Protein AF-A0A433QQC9-F1 (afdb_monomer_lite)

Radius of gyration: 40.55 Å; chains: 1; bounding box: 72×70×107 Å

InterPro domains:
  IPR028241 RAVE subunit 2/Rogdi [PF10259] (170-424)
  IPR028241 RAVE subunit 2/Rogdi [PTHR13618] (155-426)

Secondary structure (DSSP, 8-state):
-PPEEEEEE---------SGGGSHHHHHHHTTEE-TTS---GGG-PPPP----HHHHHTS--SEEEE--TT--HHHHHHHHHHHHHHHHHHT---HHHHHHHHSEEEEE-TTTSSSSSSHHHHHHHHHHHHHHHT-GGGS-TT--EEEESTHHHHHHHHHHHHHHHHHHHHHHIIIIIHHHHHHHHHHHHHHHHHHT--TTT-TT-PPEEEE--BTTBTTEEEEEEEETTEEEEEEEEE--TTTSTTPPEEEEE-TTSPEE-HHHHHHHHHHHHHHHHHHT--SSPPHHHHHHHHHHHHHHHHHHHHHHH---GGGSTTTSPP-GGGEESPPPTTEEEEEEEETTEEEEEEEEEEEESSPPPHHHHHHHHTS---GGGEEEETTEEEEEEEEEEEEEE-HHHHHHHHHHHHHHHHHHHHHHHHHT--

Foldseek 3Di:
DDAAEEEEDEDDDPDPPPDQLQCPQVLSVVLRHHHQPWGADPPPGTDDDDDDDLVVLVPDDHAEYEYQYAPDAPVVVVVVLVVLQVVCVVVVHPSSSVVPLPRYWYKYFHNPQASRDPDCRSVLVSQQSNCVVVVPCVSRPPPGGMDIHHCVVVVVVVVVVVVLVVLVVVVQCCQPPVPPVLLVLLLVLLVVLLVLLAFCVRPVPDDWDKWWQDDPPDPQKGKIFTDGRQWTQKMKIFGAWCQFPVRHTDIKMFDNVDTHGAVLRVLLSVLSVQLNVLSVVDDPPDDLVNLLVNLVSNLVSLVRSQCSQADDDPCCDPPNDDAAQVRMVVGDDPQWDWDWYHHQQWTKIKIFGKDWDQDQDDQVRLQVSQVHRDDPVQWDQHPNTTIGGNGMDMTTIGDPSSVSSSVSSVVSNVSSVVSSVVSVVSD

pLDDT: mean 81.76, std 14.68, range [27.03, 97.19]

Sequence (427 aa):
MELWRILCMYPSCESTADHQLRRTPQIIELAGGAHPLNPSKDQSGAGKSFAIPPSRVLAQPTDILIICPCGLDIPTVERELDVLTTKARDKGEPNWWEVMREECKVAIVDGNQMFNRPGPRLVDALEWLTGLFNDVPEIIPRDFPYKLTGENAKDESAVLAREMKSLDAELAWLLTVDLPPTLANICTELTRCVKASASGAQDPNTKPGTLALSSVNNDSLKGYITINGSQIVKGELTIKLPNYNRGNPFKTNLVASKPYPLDQAQHAKNYTLLALKALESYTQPYSKQDAVEATDILLKYVNWARSALTHASVEKLFPYKVCDSSLFTPELPDDLVVEFFISDAFVVCSISALQYHASMPTTSAVAKLLGGPKPVNKVVKYKDKYVVIVDEIVIDSKSPTLVDMLAALKSVEDACRQFRTKLSLFL

Structure (mmCIF, N/CA/C/O backbone):
data_AF-A0A433QQC9-F1
#
_entry.id   AF-A0A433QQC9-F1
#
loop_
_atom_site.group_PDB
_atom_site.id
_atom_site.type_symbol
_atom_site.label_atom_id
_atom_site.label_alt_id
_atom_site.label_comp_id
_atom_site.label_asym_id
_atom_site.label_entity_id
_atom_site.label_seq_id
_atom_site.pdbx_PDB_ins_code
_atom_site.Cartn_x
_atom_site.Cartn_y
_atom_site.Cartn_z
_atom_site.occupancy
_atom_site.B_iso_or_equiv
_atom_site.auth_seq_id
_atom_site.auth_comp_id
_atom_site.auth_asym_id
_atom_site.auth_atom_id
_atom_site.pdbx_PDB_model_num
ATOM 1 N N . MET A 1 1 ? -2.086 -15.347 45.357 1.00 27.83 1 MET A N 1
ATOM 2 C CA . MET A 1 1 ? -3.323 -16.010 44.911 1.00 27.83 1 MET A CA 1
ATOM 3 C C . MET A 1 1 ? -4.323 -15.821 46.025 1.00 27.83 1 MET A C 1
ATOM 5 O O . MET A 1 1 ? -4.136 -16.398 47.089 1.00 27.83 1 MET A O 1
ATOM 9 N N . GLU A 1 2 ? -5.265 -14.906 45.833 1.00 27.03 2 GLU A N 1
ATOM 10 C CA . GLU A 1 2 ? -6.414 -14.767 46.726 1.00 27.03 2 GLU A CA 1
ATOM 11 C C . GLU A 1 2 ? -7.299 -15.994 46.492 1.00 27.03 2 GLU A C 1
ATOM 13 O O . GLU A 1 2 ? -7.687 -16.274 45.363 1.00 27.03 2 GLU A O 1
ATOM 18 N N . LEU A 1 3 ? -7.489 -16.804 47.531 1.00 30.45 3 LEU A N 1
ATOM 19 C CA . LEU A 1 3 ? -8.351 -17.983 47.490 1.00 30.45 3 LEU A CA 1
ATOM 20 C C . LEU A 1 3 ? -9.741 -17.553 47.961 1.00 30.45 3 LEU A C 1
ATOM 22 O O . LEU A 1 3 ? -9.860 -17.024 49.068 1.00 30.45 3 LEU A O 1
ATOM 26 N N . TRP A 1 4 ? -10.768 -17.806 47.150 1.00 33.78 4 TRP A N 1
ATOM 27 C CA . TRP A 1 4 ? -12.167 -17.525 47.485 1.00 33.78 4 TRP A CA 1
ATOM 28 C C . TRP A 1 4 ? -12.610 -18.318 48.712 1.00 33.78 4 TRP A C 1
ATOM 30 O O . TRP A 1 4 ? -12.450 -19.536 48.740 1.00 33.78 4 TRP A O 1
ATOM 40 N N . ARG A 1 5 ? -13.191 -17.675 49.726 1.00 44.53 5 ARG A N 1
ATOM 41 C CA . ARG A 1 5 ? -13.657 -18.356 50.945 1.00 44.53 5 ARG A CA 1
ATOM 42 C C . ARG A 1 5 ? -15.121 -18.760 50.811 1.00 44.53 5 ARG A C 1
ATOM 44 O O . ARG A 1 5 ? -15.992 -17.895 50.745 1.00 44.53 5 ARG A O 1
ATOM 51 N N . ILE A 1 6 ? -15.388 -20.069 50.778 1.00 53.50 6 ILE A N 1
ATOM 52 C CA . ILE A 1 6 ? -16.697 -20.629 50.411 1.00 53.50 6 ILE A CA 1
ATOM 53 C C . ILE A 1 6 ? -17.292 -21.489 51.515 1.00 53.50 6 ILE A C 1
ATOM 55 O O . ILE A 1 6 ? -16.697 -22.481 51.938 1.00 53.50 6 ILE A O 1
ATOM 59 N N . LEU A 1 7 ? -18.512 -21.157 51.931 1.00 53.62 7 LEU A N 1
ATOM 60 C CA . LEU A 1 7 ? -19.273 -21.930 52.907 1.00 53.62 7 LEU A CA 1
ATOM 61 C C . LEU A 1 7 ? -20.369 -22.750 52.212 1.00 53.62 7 LEU A C 1
ATOM 63 O O . LEU A 1 7 ? -21.143 -22.204 51.430 1.00 53.62 7 LEU A O 1
ATOM 67 N N . CYS A 1 8 ? -20.453 -24.051 52.513 1.00 54.06 8 CYS A N 1
ATOM 68 C CA . CYS A 1 8 ? -21.516 -24.928 52.019 1.00 54.06 8 CYS A CA 1
ATOM 69 C C . CYS A 1 8 ? -22.361 -25.476 53.179 1.00 54.06 8 CYS A C 1
ATOM 71 O O . CYS A 1 8 ? -21.825 -26.084 54.109 1.00 54.06 8 CYS A O 1
ATOM 73 N N . MET A 1 9 ? -23.680 -25.265 53.138 1.00 50.72 9 MET A N 1
ATOM 74 C CA . MET A 1 9 ? -24.603 -25.681 54.204 1.00 50.72 9 MET A CA 1
ATOM 75 C C . MET A 1 9 ? -25.500 -26.851 53.787 1.00 50.72 9 MET A C 1
ATOM 77 O O . MET A 1 9 ? -26.059 -26.857 52.692 1.00 50.72 9 MET A O 1
ATOM 81 N N . TYR A 1 10 ? -25.683 -27.805 54.707 1.00 46.72 10 TYR A N 1
ATOM 82 C CA . TYR A 1 10 ? -26.556 -28.974 54.558 1.00 46.72 10 TYR A CA 1
ATOM 83 C C . TYR A 1 10 ? -27.475 -29.116 55.782 1.00 46.72 10 TYR A C 1
ATOM 85 O O . TYR A 1 10 ? -27.037 -28.819 56.898 1.00 46.72 10 TYR A O 1
ATOM 93 N N . PRO A 1 11 ? -28.714 -29.616 55.626 1.00 36.38 11 PRO A N 1
ATOM 94 C CA . PRO A 1 11 ? -29.523 -30.047 56.757 1.00 36.38 11 PRO A CA 1
ATOM 95 C C . PRO A 1 11 ? -28.902 -31.300 57.392 1.00 36.38 11 PRO A C 1
ATOM 97 O O . PRO A 1 11 ? -28.322 -32.148 56.709 1.00 36.38 11 PRO A O 1
ATOM 100 N N . SER A 1 12 ? -29.007 -31.422 58.716 1.00 34.50 12 SER A N 1
ATOM 101 C CA . SER A 1 12 ? -28.520 -32.584 59.463 1.00 34.50 12 SER A CA 1
ATOM 102 C C . SER A 1 12 ? -29.257 -33.851 59.020 1.00 34.50 12 SER A C 1
ATOM 104 O O . SER A 1 12 ? -30.436 -34.021 59.324 1.00 34.50 12 SER A O 1
ATOM 106 N N . CYS A 1 13 ? -28.572 -34.748 58.312 1.00 33.38 13 CYS A N 1
ATOM 107 C CA . CYS A 1 13 ? -29.093 -36.065 57.967 1.00 33.38 13 CYS A CA 1
ATOM 108 C C . CYS A 1 13 ? -28.399 -37.112 58.852 1.00 33.38 13 CYS A C 1
ATOM 110 O O . CYS A 1 13 ? -27.214 -37.384 58.673 1.00 33.38 13 CYS A O 1
ATOM 112 N N . GLU A 1 14 ? -29.125 -37.708 59.801 1.00 34.06 14 GLU A N 1
ATOM 113 C CA . GLU A 1 14 ? -28.650 -38.809 60.664 1.00 34.06 14 GLU A CA 1
ATOM 114 C C . GLU A 1 14 ? -28.571 -40.168 59.930 1.00 34.06 14 GLU A C 1
ATOM 116 O O . GLU A 1 14 ? -28.683 -41.224 60.548 1.00 34.06 14 GLU A O 1
ATOM 121 N N . SER A 1 15 ? -28.369 -40.187 58.606 1.00 36.22 15 SER A N 1
ATOM 122 C CA . SER A 1 15 ? -28.237 -41.447 57.864 1.00 36.22 15 SER A CA 1
ATOM 123 C C . SER A 1 15 ? -26.770 -41.819 57.635 1.00 36.22 15 SER A C 1
ATOM 125 O O . SER A 1 15 ? -25.959 -41.049 57.122 1.00 36.22 15 SER A O 1
ATOM 127 N N . THR A 1 16 ? -26.423 -43.037 58.043 1.00 34.38 16 THR A N 1
ATOM 128 C CA . THR A 1 16 ? -25.086 -43.645 58.070 1.00 34.38 16 THR A CA 1
ATOM 129 C C . THR A 1 16 ? -24.535 -44.046 56.690 1.00 34.38 16 THR A C 1
ATOM 131 O O . THR A 1 16 ? -23.847 -45.058 56.569 1.00 34.38 16 THR A O 1
ATOM 134 N N . ALA A 1 17 ? -24.791 -43.271 55.635 1.00 34.97 17 ALA A N 1
ATOM 135 C CA . ALA A 1 17 ? -24.207 -43.513 54.313 1.00 34.97 17 ALA A CA 1
ATOM 136 C C . ALA A 1 17 ? -22.855 -42.783 54.170 1.00 34.97 17 ALA A C 1
ATOM 138 O O . ALA A 1 17 ? -22.752 -41.660 53.677 1.00 34.97 17 ALA A O 1
ATOM 139 N N . ASP A 1 18 ? -21.814 -43.449 54.673 1.00 47.78 18 ASP A N 1
ATOM 140 C CA . ASP A 1 18 ? -20.402 -43.061 54.630 1.00 47.78 18 ASP A CA 1
ATOM 141 C C . ASP A 1 18 ? -19.869 -42.956 53.175 1.00 47.78 18 ASP A C 1
ATOM 143 O O . ASP A 1 18 ? -20.341 -43.636 52.268 1.00 47.78 18 ASP A O 1
ATOM 147 N N . HIS A 1 19 ? -18.847 -42.113 52.980 1.00 42.62 19 HIS A N 1
ATOM 148 C CA . HIS A 1 19 ? -18.067 -41.801 51.756 1.00 42.62 19 HIS A CA 1
ATOM 149 C C . HIS A 1 19 ? -18.529 -40.730 50.743 1.00 42.62 19 HIS A C 1
ATOM 151 O O . HIS A 1 19 ? -17.641 -40.124 50.137 1.00 42.62 19 HIS A O 1
ATOM 157 N N . GLN A 1 20 ? -19.816 -40.423 50.533 1.00 41.22 20 GLN A N 1
ATOM 158 C CA . GLN A 1 20 ? -20.201 -39.532 49.408 1.00 41.22 20 GLN A CA 1
ATOM 159 C C . GLN A 1 20 ? -20.094 -38.017 49.696 1.00 41.22 20 GLN A C 1
ATOM 161 O O . GLN A 1 20 ? -19.706 -37.264 48.808 1.00 41.22 20 GLN A O 1
ATOM 166 N N . LEU A 1 21 ? -20.298 -37.576 50.942 1.00 48.03 21 LEU A N 1
ATOM 167 C CA . LEU A 1 21 ? -20.239 -36.157 51.355 1.00 48.03 21 LEU A CA 1
ATOM 168 C C . LEU A 1 21 ? -18.816 -35.597 51.582 1.00 48.03 21 LEU A C 1
ATOM 170 O O . LEU A 1 21 ? -18.658 -34.430 51.928 1.00 48.03 21 LEU A O 1
ATOM 174 N N . ARG A 1 22 ? -17.760 -36.400 51.386 1.00 54.94 22 ARG A N 1
ATOM 175 C CA . ARG A 1 22 ? -16.363 -35.978 51.639 1.00 54.94 22 ARG A CA 1
ATOM 176 C C . ARG A 1 22 ? -15.722 -35.178 50.494 1.00 54.94 22 ARG A C 1
ATOM 178 O O . ARG A 1 22 ? -14.584 -34.738 50.636 1.00 54.94 22 ARG A O 1
ATOM 185 N N . ARG A 1 23 ? -16.424 -35.009 49.363 1.00 63.78 23 ARG A N 1
ATOM 186 C CA . ARG A 1 23 ? -15.864 -34.438 48.122 1.00 63.78 23 ARG A CA 1
ATOM 187 C C . ARG A 1 23 ? -16.176 -32.959 47.888 1.00 63.78 23 ARG A C 1
ATOM 189 O O . ARG A 1 23 ? -15.436 -32.338 47.138 1.00 63.78 23 ARG A O 1
ATOM 196 N N . THR A 1 24 ? -17.210 -32.375 48.504 1.00 74.50 24 THR A N 1
ATOM 197 C CA . THR A 1 24 ? -17.609 -30.981 48.207 1.00 74.50 24 THR A CA 1
ATOM 198 C C . THR A 1 24 ? -16.508 -29.961 48.520 1.00 74.50 24 THR A C 1
ATOM 200 O O . THR A 1 24 ? -16.182 -29.169 47.638 1.00 74.50 24 THR A O 1
ATOM 203 N N . PRO A 1 25 ? -15.847 -29.994 49.695 1.00 79.31 25 PRO A N 1
ATOM 204 C CA . PRO A 1 25 ? -14.722 -29.089 49.936 1.00 79.31 25 PRO A CA 1
ATOM 205 C C . PRO A 1 25 ? -13.540 -29.346 48.989 1.00 79.31 25 PRO A C 1
ATOM 207 O O . PRO A 1 25 ? -12.867 -28.408 48.585 1.00 79.31 25 PRO A O 1
ATOM 210 N N . GLN A 1 26 ? -13.336 -30.594 48.557 1.00 78.75 26 GLN A N 1
ATOM 211 C CA . GLN A 1 26 ? -12.268 -30.948 47.621 1.00 78.75 26 GLN A CA 1
ATOM 212 C C . GLN A 1 26 ? -12.503 -30.369 46.217 1.00 78.75 26 GLN A C 1
ATOM 214 O O . GLN A 1 26 ? -11.567 -29.877 45.599 1.00 78.75 26 GLN A O 1
ATOM 219 N N . ILE A 1 27 ? -13.734 -30.400 45.696 1.00 83.00 27 ILE A N 1
ATOM 220 C CA . ILE A 1 27 ? -14.031 -29.787 44.388 1.00 83.00 27 ILE A CA 1
ATOM 221 C C . ILE A 1 27 ? -14.058 -28.256 44.454 1.00 83.00 27 ILE A C 1
ATOM 223 O O . ILE A 1 27 ? -13.703 -27.610 43.475 1.00 83.00 27 ILE A O 1
ATOM 227 N N . ILE A 1 28 ? -14.394 -27.677 45.613 1.00 85.50 28 ILE A N 1
ATOM 228 C CA . ILE A 1 28 ? -14.215 -26.243 45.880 1.00 85.50 28 ILE A CA 1
ATOM 229 C C . ILE A 1 28 ? -12.733 -25.864 45.767 1.00 85.50 28 ILE A C 1
ATOM 231 O O . ILE A 1 28 ? -12.399 -24.900 45.082 1.00 85.50 28 ILE A O 1
ATOM 235 N N . GLU A 1 29 ? -11.844 -26.640 46.388 1.00 84.69 29 GLU A N 1
ATOM 236 C CA . GLU A 1 29 ? -10.395 -26.420 46.306 1.00 84.69 29 GLU A CA 1
ATOM 237 C C . GLU A 1 29 ? -9.857 -26.607 44.882 1.00 84.69 29 GLU A C 1
ATOM 239 O O . GLU A 1 29 ? -9.070 -25.787 44.412 1.00 84.69 29 GLU A O 1
ATOM 244 N N . LEU A 1 30 ? -10.322 -27.630 44.155 1.00 83.81 30 LEU A N 1
ATOM 245 C CA . LEU A 1 30 ? -9.949 -27.847 42.750 1.00 83.81 30 LEU A CA 1
ATOM 246 C C . LEU A 1 30 ? -10.382 -26.695 41.830 1.00 83.81 30 LEU A C 1
ATOM 248 O O . LEU A 1 30 ? -9.683 -26.409 40.862 1.00 83.81 30 LEU A O 1
ATOM 252 N N . ALA A 1 31 ? -11.495 -26.023 42.134 1.00 85.94 31 ALA A N 1
ATOM 253 C CA . ALA A 1 31 ? -11.948 -24.837 41.408 1.00 85.94 31 ALA A CA 1
ATOM 254 C C . ALA A 1 31 ? -11.188 -23.546 41.786 1.00 85.94 31 ALA A C 1
ATOM 256 O O . ALA A 1 31 ? -11.448 -22.501 41.192 1.00 85.94 31 ALA A O 1
ATOM 257 N N . GLY A 1 32 ? -10.254 -23.602 42.747 1.00 84.81 32 GLY A N 1
ATOM 258 C CA . GLY A 1 32 ? -9.473 -22.449 43.215 1.00 84.81 32 GLY A CA 1
ATOM 259 C C . GLY A 1 32 ? -10.050 -21.734 44.444 1.00 84.81 32 GLY A C 1
ATOM 260 O O . GLY A 1 32 ? -9.634 -20.619 44.757 1.00 84.81 32 GLY A O 1
ATOM 261 N N . GLY A 1 33 ? -11.007 -22.352 45.140 1.00 84.06 33 GLY A N 1
ATOM 262 C CA . GLY A 1 33 ? -11.576 -21.851 46.391 1.00 84.06 33 GLY A CA 1
ATOM 263 C C . GLY A 1 33 ? -10.953 -22.464 47.651 1.00 84.06 33 GLY A C 1
ATOM 264 O O . GLY A 1 33 ? -10.078 -23.322 47.599 1.00 84.06 33 GLY A O 1
ATOM 265 N N . ALA A 1 34 ? -11.431 -22.041 48.817 1.00 83.50 34 ALA A N 1
ATOM 266 C CA . ALA A 1 34 ? -11.064 -22.554 50.131 1.00 83.50 34 ALA A CA 1
ATOM 267 C C . ALA A 1 34 ? -12.306 -22.627 51.030 1.00 83.50 34 ALA A C 1
ATOM 269 O O . ALA A 1 34 ? -13.060 -21.663 51.142 1.00 83.50 34 ALA A O 1
ATOM 270 N N . HIS A 1 35 ? -12.518 -23.754 51.715 1.00 83.94 35 HIS A N 1
ATOM 271 C CA . HIS A 1 35 ? -13.655 -23.917 52.627 1.00 83.94 35 HIS A CA 1
ATOM 272 C C . HIS A 1 35 ? -13.246 -23.592 54.083 1.00 83.94 35 HIS A C 1
ATOM 274 O O . HIS A 1 35 ? -12.602 -24.425 54.728 1.00 83.94 35 HIS A O 1
ATOM 280 N N . PRO A 1 36 ? -13.644 -22.442 54.670 1.00 77.44 36 PRO A N 1
ATOM 281 C CA . PRO A 1 36 ? -13.049 -21.919 55.907 1.00 77.44 36 PRO A CA 1
ATOM 282 C C . PRO A 1 36 ? -13.336 -22.776 57.149 1.00 77.44 36 PRO A C 1
ATOM 284 O O . PRO A 1 36 ? -12.546 -22.799 58.089 1.00 77.44 36 PRO A O 1
ATOM 287 N N . LEU A 1 37 ? -14.447 -23.523 57.158 1.00 77.12 37 LEU A N 1
ATOM 288 C CA . LEU A 1 37 ? -14.855 -24.335 58.313 1.00 77.12 37 LEU A CA 1
ATOM 289 C C . LEU A 1 37 ? -14.478 -25.818 58.228 1.00 77.12 37 LEU A C 1
ATOM 291 O O . LEU A 1 37 ? -14.479 -26.496 59.251 1.00 77.12 37 LEU A O 1
ATOM 295 N N . ASN A 1 38 ? -14.184 -26.340 57.039 1.00 78.56 38 ASN A N 1
ATOM 296 C CA . ASN A 1 38 ? -13.959 -27.773 56.820 1.00 78.56 38 ASN A CA 1
ATOM 297 C C . ASN A 1 38 ? -12.952 -27.979 55.675 1.00 78.56 38 ASN A C 1
ATOM 299 O O . ASN A 1 38 ? -13.325 -28.536 54.640 1.00 78.56 38 ASN A O 1
ATOM 303 N N . PRO A 1 39 ? -11.711 -27.474 55.825 1.00 72.19 39 PRO A N 1
ATOM 304 C CA . PRO A 1 39 ? -10.682 -27.622 54.800 1.00 72.19 39 PRO A CA 1
ATOM 305 C C . PRO A 1 39 ? -10.385 -29.104 54.542 1.00 72.19 39 PRO A C 1
ATOM 307 O O . PRO A 1 39 ? -10.496 -29.939 55.452 1.00 72.19 39 PRO A O 1
ATOM 310 N N . SER A 1 40 ? -10.011 -29.442 53.308 1.00 69.62 40 SER A N 1
ATOM 311 C CA . SER A 1 40 ? -9.631 -30.808 52.954 1.00 69.62 40 SER A CA 1
ATOM 312 C C . SER A 1 40 ? -8.375 -31.246 53.715 1.00 69.62 40 SER A C 1
ATOM 314 O O . SER A 1 40 ? -7.472 -30.451 53.981 1.00 69.62 40 SER A O 1
ATOM 316 N N . LYS A 1 41 ? -8.308 -32.531 54.079 1.00 64.44 41 LYS A N 1
ATOM 317 C CA . LYS A 1 41 ? -7.119 -33.151 54.676 1.00 64.44 41 LYS A CA 1
ATOM 318 C C . LYS A 1 41 ? -6.451 -34.032 53.624 1.00 64.44 41 LYS A C 1
ATOM 320 O O . LYS A 1 41 ? -6.885 -35.164 53.392 1.00 64.44 41 LYS A O 1
ATOM 325 N N . ASP A 1 42 ? -5.391 -33.520 53.008 1.00 59.31 42 ASP A N 1
ATOM 326 C CA . ASP A 1 42 ? -4.567 -34.219 52.014 1.00 59.31 42 ASP A CA 1
ATOM 327 C C . ASP A 1 42 ? -5.401 -34.912 50.904 1.00 59.31 42 ASP A C 1
ATOM 329 O O . ASP A 1 42 ? -6.544 -34.549 50.620 1.00 59.31 42 ASP A O 1
ATOM 333 N N . GLN A 1 43 ? -4.856 -35.958 50.272 1.00 54.28 43 GLN A N 1
ATOM 334 C CA . GLN A 1 43 ? -5.529 -36.752 49.228 1.00 54.28 43 GLN A CA 1
ATOM 335 C C . GLN A 1 43 ? -6.752 -37.557 49.734 1.00 54.28 43 GLN A C 1
ATOM 337 O O . GLN A 1 43 ? -7.333 -38.330 48.973 1.00 54.28 43 GLN A O 1
ATOM 342 N N . SER A 1 44 ? -7.151 -37.405 51.005 1.00 58.28 44 SER A N 1
ATOM 343 C CA . SER A 1 44 ? -8.238 -38.171 51.635 1.00 58.28 44 SER A CA 1
ATOM 344 C C . SER A 1 44 ? -9.598 -37.454 51.661 1.00 58.28 44 SER A C 1
ATOM 346 O O . SER A 1 44 ? -10.604 -38.061 52.046 1.00 58.28 44 SER A O 1
ATOM 348 N N . GLY A 1 45 ? -9.645 -36.197 51.205 1.00 62.66 45 GLY A N 1
ATOM 349 C CA . GLY A 1 45 ? -10.844 -35.354 51.203 1.00 62.66 45 GLY A CA 1
ATOM 350 C C . GLY A 1 45 ? -11.106 -34.667 52.549 1.00 62.66 45 GLY A C 1
ATOM 351 O O . GLY A 1 45 ? -10.274 -34.683 53.459 1.00 62.66 45 GLY A O 1
ATOM 352 N N . ALA A 1 46 ? -12.279 -34.047 52.693 1.00 65.88 46 ALA A N 1
ATOM 353 C CA . ALA A 1 46 ? -12.658 -33.331 53.914 1.00 65.88 46 ALA A CA 1
ATOM 354 C C . ALA A 1 46 ? -13.322 -34.227 54.978 1.00 65.88 46 ALA A C 1
ATOM 356 O O . ALA A 1 46 ? -13.743 -35.360 54.717 1.00 65.88 46 ALA A O 1
ATOM 357 N N . GLY A 1 47 ? -13.419 -33.703 56.208 1.00 66.62 47 GLY A N 1
ATOM 358 C CA . GLY A 1 47 ? -14.109 -34.357 57.324 1.00 66.62 47 GLY A CA 1
ATOM 359 C C . GLY A 1 47 ? -15.627 -34.471 57.115 1.00 66.62 47 GLY A C 1
ATOM 360 O O . GLY A 1 47 ? -16.193 -33.823 56.235 1.00 66.62 47 GLY A O 1
ATOM 361 N N . LYS A 1 48 ? -16.297 -35.295 57.941 1.00 68.12 48 LYS A N 1
ATOM 362 C CA . LYS A 1 48 ? -17.769 -35.425 57.941 1.00 68.12 48 LYS A CA 1
ATOM 363 C C . LYS A 1 48 ? -18.423 -34.060 58.193 1.00 68.12 48 LYS A C 1
ATOM 365 O O . LYS A 1 48 ? -17.909 -33.288 58.999 1.00 68.12 48 LYS A O 1
ATOM 370 N N . SER A 1 49 ? -19.560 -33.797 57.549 1.00 70.12 49 SER A N 1
ATOM 371 C CA . SER A 1 49 ? -20.379 -32.611 57.823 1.00 70.12 49 SER A CA 1
ATOM 372 C C . SER A 1 49 ? -20.759 -32.547 59.304 1.00 70.12 49 SER A C 1
ATOM 374 O O . SER A 1 49 ? -21.040 -33.574 59.923 1.00 70.12 49 SER A O 1
ATOM 376 N N . PHE A 1 50 ? -20.768 -31.344 59.873 1.00 72.75 50 PHE A N 1
ATOM 377 C CA . PHE A 1 50 ? -21.069 -31.111 61.284 1.00 72.75 50 PHE A CA 1
ATOM 378 C C . PHE A 1 50 ? -21.925 -29.855 61.450 1.00 72.75 50 PHE A C 1
ATOM 380 O O . PHE A 1 50 ? -21.844 -28.925 60.649 1.00 72.75 50 PHE A O 1
ATOM 387 N N . ALA A 1 51 ? -22.755 -29.832 62.492 1.00 76.50 51 ALA A N 1
ATOM 388 C CA . ALA A 1 51 ? -23.580 -28.674 62.811 1.00 76.50 51 ALA A CA 1
ATOM 389 C C . ALA A 1 51 ? -22.729 -27.540 63.405 1.00 76.50 51 ALA A C 1
ATOM 391 O O . ALA A 1 51 ? -21.819 -27.779 64.204 1.00 76.50 51 ALA A O 1
ATOM 392 N N . ILE A 1 52 ? -23.052 -26.301 63.038 1.00 75.81 52 ILE A N 1
ATOM 393 C CA . ILE A 1 52 ? -22.401 -25.087 63.537 1.00 75.81 52 ILE A CA 1
ATOM 394 C C . ILE A 1 52 ? -23.451 -24.078 64.008 1.00 75.81 52 ILE A C 1
ATOM 396 O O . ILE A 1 52 ? -24.515 -23.986 63.396 1.00 75.81 52 ILE A O 1
ATOM 400 N N . PRO A 1 53 ? -23.177 -23.313 65.079 1.00 75.94 53 PRO A N 1
ATOM 401 C CA . PRO A 1 53 ? -24.075 -22.250 65.504 1.00 75.94 53 PRO A CA 1
ATOM 402 C C . PRO A 1 53 ? -24.007 -21.051 64.536 1.00 75.94 53 PRO A C 1
ATOM 404 O O . PRO A 1 53 ? -22.934 -20.790 63.979 1.00 75.94 53 PRO A O 1
ATOM 407 N N . PRO A 1 54 ? -25.095 -20.266 64.397 1.00 75.06 54 PRO A N 1
ATOM 408 C CA . PRO A 1 54 ? -25.142 -19.067 63.552 1.00 75.06 54 PRO A CA 1
ATOM 409 C C . PRO A 1 54 ? -23.990 -18.078 63.785 1.00 75.06 54 PRO A C 1
ATOM 411 O O . PRO A 1 54 ? -23.400 -17.563 62.841 1.00 75.06 54 PRO A O 1
ATOM 414 N N . SER A 1 55 ? -23.589 -17.871 65.042 1.00 74.69 55 SER A N 1
ATOM 415 C CA . SER A 1 55 ? -22.472 -16.984 65.396 1.00 74.69 55 SER A CA 1
ATOM 416 C C . SER A 1 55 ? -21.132 -17.413 64.792 1.00 74.69 55 SER A C 1
ATOM 418 O O . SER A 1 55 ? -20.292 -16.570 64.494 1.00 74.69 55 SER A O 1
ATOM 420 N N . ARG A 1 56 ? -20.918 -18.718 64.583 1.00 78.12 56 ARG A N 1
ATOM 421 C CA . ARG A 1 56 ? -19.687 -19.238 63.977 1.00 78.12 56 ARG A CA 1
ATOM 422 C C . ARG A 1 56 ? -19.667 -19.045 62.465 1.00 78.12 56 ARG A C 1
ATOM 424 O O . ARG A 1 56 ? -18.577 -18.869 61.933 1.00 78.12 56 ARG A O 1
ATOM 431 N N . VAL A 1 57 ? -20.835 -19.070 61.814 1.00 78.88 57 VAL A N 1
ATOM 432 C CA . VAL A 1 57 ? -20.998 -18.731 60.389 1.00 78.88 57 VAL A CA 1
ATOM 433 C C . VAL A 1 57 ? -20.599 -17.276 60.165 1.00 78.88 57 VAL A C 1
ATOM 435 O O . VAL A 1 57 ? -19.700 -17.014 59.378 1.00 78.88 57 VAL A O 1
ATOM 438 N N . LEU A 1 58 ? -21.180 -16.367 60.951 1.00 78.69 58 LEU A N 1
ATOM 439 C CA . LEU A 1 58 ? -20.926 -14.924 60.867 1.00 78.69 58 LEU A CA 1
ATOM 440 C C . LEU A 1 58 ? -19.483 -14.529 61.202 1.00 78.69 58 LEU A C 1
ATOM 442 O O . LEU A 1 58 ? -18.989 -13.511 60.740 1.00 78.69 58 LEU A O 1
ATOM 446 N N . ALA A 1 59 ? -18.782 -15.335 61.999 1.00 78.31 59 ALA A N 1
ATOM 447 C CA . ALA A 1 59 ? -17.377 -15.099 62.314 1.00 78.31 59 ALA A CA 1
ATOM 448 C C . ALA A 1 59 ? -16.409 -15.494 61.179 1.00 78.31 59 ALA A C 1
ATOM 450 O O . ALA A 1 59 ? -15.204 -15.287 61.328 1.00 78.31 59 ALA A O 1
ATOM 451 N N . GLN A 1 60 ? -16.884 -16.118 60.091 1.00 77.19 60 GLN A N 1
ATOM 452 C CA . GLN A 1 60 ? -16.026 -16.495 58.966 1.00 77.19 60 GLN A CA 1
ATOM 453 C C . GLN A 1 60 ? -16.039 -15.422 57.876 1.00 77.19 60 GLN A C 1
ATOM 455 O O . GLN A 1 60 ? -17.114 -15.104 57.370 1.00 77.19 60 GLN A O 1
ATOM 460 N N . PRO A 1 61 ? -14.869 -14.946 57.413 1.00 71.94 61 PRO A N 1
ATOM 461 C CA . PRO A 1 61 ? -14.824 -14.158 56.191 1.00 71.94 61 PRO A CA 1
ATOM 462 C C . PRO A 1 61 ? -15.259 -15.050 55.022 1.00 71.94 61 PRO A C 1
ATOM 464 O O . PRO A 1 61 ? -14.627 -16.078 54.767 1.00 71.94 61 PRO A O 1
ATOM 467 N N . THR A 1 62 ? -16.349 -14.682 54.352 1.00 79.19 62 THR A N 1
ATOM 468 C CA . THR A 1 62 ? -16.973 -15.477 53.288 1.00 79.19 62 THR A CA 1
ATOM 469 C C . THR A 1 62 ? -17.198 -14.591 52.074 1.00 79.19 62 THR A C 1
ATOM 471 O O . THR A 1 62 ? -17.911 -13.602 52.172 1.00 79.19 62 THR A O 1
ATOM 474 N N . ASP A 1 63 ? -16.603 -14.954 50.940 1.00 82.75 63 ASP A N 1
ATOM 475 C CA . ASP A 1 63 ? -16.733 -14.188 49.693 1.00 82.75 63 ASP A CA 1
ATOM 476 C C . ASP A 1 63 ? -17.921 -14.706 48.862 1.00 82.75 63 ASP A C 1
ATOM 478 O O . ASP A 1 63 ? -18.655 -13.939 48.236 1.00 82.75 63 ASP A O 1
ATOM 482 N N . ILE A 1 64 ? -18.137 -16.030 48.892 1.00 85.94 64 ILE A N 1
ATOM 483 C CA . ILE A 1 64 ? -19.227 -16.714 48.188 1.00 85.94 64 ILE A CA 1
ATOM 484 C C . ILE A 1 64 ? -19.886 -17.737 49.126 1.00 85.94 64 ILE A C 1
ATOM 486 O O . ILE A 1 64 ? -19.231 -18.647 49.634 1.00 85.94 64 ILE A O 1
ATOM 490 N N . LEU A 1 65 ? -21.199 -17.643 49.325 1.00 86.12 65 LEU A N 1
ATOM 491 C CA . LEU A 1 65 ? -21.997 -18.622 50.066 1.00 86.12 65 LEU A CA 1
ATOM 492 C C . LEU A 1 65 ? -22.754 -19.529 49.093 1.00 86.12 65 LEU A C 1
ATOM 494 O O . LEU A 1 65 ? -23.546 -19.058 48.280 1.00 86.12 65 LEU A O 1
ATOM 498 N N . ILE A 1 66 ? -22.557 -20.844 49.206 1.00 87.81 66 ILE A N 1
ATOM 499 C CA . ILE A 1 66 ? -23.257 -21.835 48.381 1.00 87.81 66 ILE A CA 1
ATOM 500 C C . ILE A 1 66 ? -24.252 -22.603 49.252 1.00 87.81 66 ILE A C 1
ATOM 502 O O . ILE A 1 66 ? -23.878 -23.370 50.142 1.00 87.81 66 ILE A O 1
ATOM 506 N N . ILE A 1 67 ? -25.539 -22.437 48.969 1.00 86.25 67 ILE A N 1
ATOM 507 C CA . ILE A 1 67 ? -26.627 -23.117 49.670 1.00 86.25 67 ILE A CA 1
ATOM 508 C C . ILE A 1 67 ? -27.094 -24.286 48.809 1.00 86.25 67 ILE A C 1
ATOM 510 O O . ILE A 1 67 ? -27.708 -24.092 47.765 1.00 86.25 67 ILE A O 1
ATOM 514 N N . CYS A 1 68 ? -26.790 -25.507 49.247 1.00 82.94 68 CYS A N 1
ATOM 515 C CA . CYS A 1 68 ? -27.060 -26.727 48.483 1.00 82.94 68 CYS A CA 1
ATOM 516 C C . CYS A 1 68 ? -27.606 -27.855 49.386 1.00 82.94 68 CYS A C 1
ATOM 518 O O . CYS A 1 68 ? -26.989 -28.920 49.508 1.00 82.94 68 CYS A O 1
ATOM 520 N N . PRO A 1 69 ? -28.745 -27.647 50.069 1.00 75.62 69 PRO A N 1
ATOM 521 C CA . PRO A 1 69 ? -29.332 -28.668 50.923 1.00 75.62 69 PRO A CA 1
ATOM 522 C C . PRO A 1 69 ? -29.762 -29.888 50.099 1.00 75.62 69 PRO A C 1
ATOM 524 O O . PRO A 1 69 ? -30.412 -29.771 49.061 1.00 75.62 69 PRO A O 1
ATOM 527 N N . CYS A 1 70 ? -29.415 -31.084 50.572 1.00 72.00 70 CYS A N 1
ATOM 528 C CA . CYS A 1 70 ? -29.890 -32.321 49.963 1.00 72.00 70 CYS A CA 1
ATOM 529 C C . CYS A 1 70 ? -31.407 -32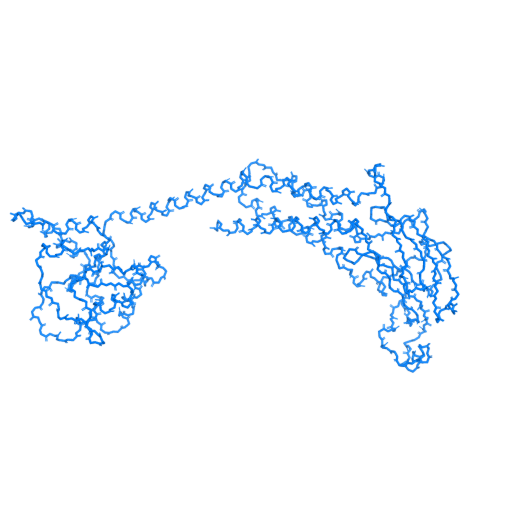.469 50.165 1.00 72.00 70 CYS A C 1
ATOM 531 O O . CYS A 1 70 ? -31.942 -32.098 51.209 1.00 72.00 70 CYS A O 1
ATOM 533 N N . GLY A 1 71 ? -32.110 -33.028 49.179 1.00 71.88 71 GLY A N 1
ATOM 534 C CA . GLY A 1 71 ? -33.549 -33.287 49.288 1.00 71.88 71 GLY A CA 1
ATOM 535 C C . GLY A 1 71 ? -34.453 -32.131 48.850 1.00 71.88 71 GLY A C 1
ATOM 536 O O . GLY A 1 71 ? -35.644 -32.364 48.660 1.00 71.88 71 GLY A O 1
ATOM 537 N N . LEU A 1 72 ? -33.929 -30.915 48.657 1.00 76.25 72 LEU A N 1
ATOM 538 C CA . LEU A 1 72 ? -34.736 -29.715 48.402 1.00 76.25 72 LEU A CA 1
ATOM 539 C C . LEU A 1 72 ? -34.439 -29.105 47.026 1.00 76.25 72 LEU A C 1
ATOM 541 O O . LEU A 1 72 ? -33.279 -28.958 46.644 1.00 76.25 72 LEU A O 1
ATOM 545 N N . ASP A 1 73 ? -35.497 -28.731 46.304 1.00 81.44 73 ASP A N 1
ATOM 546 C CA . ASP A 1 73 ? -35.396 -27.908 45.097 1.00 81.44 73 ASP A CA 1
ATOM 547 C C . ASP A 1 73 ? -35.235 -26.419 45.456 1.00 81.44 73 ASP A C 1
ATOM 549 O O . ASP A 1 73 ? -35.547 -25.992 46.571 1.00 81.44 73 ASP A O 1
ATOM 553 N N . ILE A 1 74 ? -34.759 -25.609 44.506 1.00 84.19 74 ILE A N 1
ATOM 554 C CA . ILE A 1 74 ? -34.480 -24.179 44.729 1.00 84.19 74 ILE A CA 1
ATOM 555 C C . ILE A 1 74 ? -35.696 -23.431 45.324 1.00 84.19 74 ILE A C 1
ATOM 557 O O . ILE A 1 74 ? -35.519 -22.765 46.345 1.00 84.19 74 ILE A O 1
ATOM 561 N N . PRO A 1 75 ? -36.935 -23.562 44.797 1.00 85.12 75 PRO A N 1
ATOM 562 C CA . PRO A 1 75 ? -38.092 -22.859 45.361 1.00 85.12 75 PRO A CA 1
ATOM 563 C C . PRO A 1 75 ? -38.440 -23.265 46.797 1.00 85.12 75 PRO A C 1
ATOM 565 O O . PRO A 1 75 ? -39.063 -22.488 47.523 1.00 85.12 75 PRO A O 1
ATOM 568 N N . THR A 1 76 ? -38.124 -24.496 47.205 1.00 83.44 76 THR A N 1
ATOM 569 C CA . THR A 1 76 ? -38.328 -24.947 48.586 1.00 83.44 76 THR A CA 1
ATOM 570 C C . THR A 1 76 ? -37.234 -24.406 49.498 1.00 83.44 76 THR A C 1
ATOM 572 O O . THR A 1 76 ? -37.549 -23.952 50.595 1.00 83.44 76 THR A O 1
ATOM 575 N N . VAL A 1 77 ? -35.980 -24.360 49.035 1.00 83.19 77 VAL A N 1
ATOM 576 C CA . VAL A 1 77 ? -34.876 -23.737 49.784 1.00 83.19 77 VAL A CA 1
ATOM 577 C C . VAL A 1 77 ? -35.174 -22.276 50.104 1.00 83.19 77 VAL A C 1
ATOM 579 O O . VAL A 1 77 ? -35.010 -21.862 51.247 1.00 83.19 77 VAL A O 1
ATOM 582 N N . GLU A 1 78 ? -35.668 -21.506 49.135 1.00 84.94 78 GLU A N 1
ATOM 583 C CA . GLU A 1 78 ? -36.017 -20.097 49.353 1.00 84.94 78 GLU A CA 1
ATOM 584 C C . GLU A 1 78 ? -37.102 -19.926 50.425 1.00 84.94 78 GLU A C 1
ATOM 586 O O . GLU A 1 78 ? -36.948 -19.115 51.336 1.00 84.94 78 GLU A O 1
ATOM 591 N N . ARG A 1 79 ? -38.153 -20.757 50.378 1.00 84.19 79 ARG A N 1
ATOM 592 C CA . ARG A 1 79 ? -39.218 -20.754 51.393 1.00 84.19 79 ARG A CA 1
ATOM 593 C C . ARG A 1 79 ? -38.689 -21.084 52.789 1.00 84.19 79 ARG A C 1
ATOM 595 O O . ARG A 1 79 ? -39.070 -20.426 53.752 1.00 84.19 79 ARG A O 1
ATOM 602 N N . GLU A 1 80 ? -37.817 -22.082 52.911 1.00 83.25 80 GLU A N 1
ATOM 603 C CA . GLU A 1 80 ? -37.217 -22.460 54.197 1.00 83.25 80 GLU A CA 1
ATOM 604 C C . GLU A 1 80 ? -36.296 -21.363 54.749 1.00 83.25 80 GLU A C 1
ATOM 606 O O . GLU A 1 80 ? -36.314 -21.079 55.947 1.00 83.25 80 GLU A O 1
ATOM 611 N N . LEU A 1 81 ? -35.531 -20.697 53.882 1.00 82.44 81 LEU A N 1
ATOM 612 C CA . LEU A 1 81 ? -34.672 -19.578 54.266 1.00 82.44 81 LEU A CA 1
ATOM 613 C C . LEU A 1 81 ? -35.486 -18.386 54.804 1.00 82.44 81 LEU A C 1
ATOM 615 O O . LEU A 1 81 ? -35.117 -17.814 55.829 1.00 82.44 81 LEU A O 1
ATOM 619 N N . ASP A 1 82 ? -36.634 -18.067 54.200 1.00 80.81 82 ASP A N 1
ATOM 620 C CA . ASP A 1 82 ? -37.535 -17.016 54.703 1.00 80.81 82 ASP A CA 1
ATOM 621 C C . ASP A 1 82 ? -38.197 -17.397 56.047 1.00 80.81 82 ASP A C 1
ATOM 623 O O . ASP A 1 82 ? -38.394 -16.558 56.939 1.00 80.81 82 ASP A O 1
ATOM 627 N N . VAL A 1 83 ? -38.495 -18.686 56.251 1.00 81.56 83 VAL A N 1
ATOM 628 C CA . VAL A 1 83 ? -38.976 -19.204 57.543 1.00 81.56 83 VAL A CA 1
ATOM 629 C C . VAL A 1 83 ? -37.894 -19.086 58.623 1.00 81.56 83 VAL A C 1
ATOM 631 O O . VAL A 1 83 ? -38.213 -18.758 59.771 1.00 81.56 83 VAL A O 1
ATOM 634 N N . LEU A 1 84 ? -36.623 -19.326 58.286 1.00 74.06 84 LEU A N 1
ATOM 635 C CA . LEU A 1 84 ? -35.497 -19.180 59.216 1.00 74.06 84 LEU A CA 1
ATOM 636 C C . LEU A 1 84 ? -35.300 -17.726 59.658 1.00 74.06 84 LEU A C 1
ATOM 638 O O . LEU A 1 84 ? -35.122 -17.497 60.854 1.00 74.06 84 LEU A O 1
ATOM 642 N N . THR A 1 85 ? -35.429 -16.761 58.743 1.00 72.94 85 THR A N 1
ATOM 643 C CA . THR A 1 85 ? -35.444 -15.319 59.060 1.00 72.94 85 THR A CA 1
ATOM 644 C C . THR A 1 85 ? -36.510 -14.993 60.107 1.00 72.94 85 THR A C 1
ATOM 646 O O . THR A 1 85 ? -36.234 -14.352 61.123 1.00 72.94 85 THR A O 1
ATOM 649 N N . THR A 1 86 ? -37.733 -15.487 59.897 1.00 74.56 86 THR A N 1
ATOM 650 C CA . THR A 1 86 ? -38.868 -15.231 60.797 1.00 74.56 86 THR A CA 1
ATOM 651 C C . THR A 1 86 ? -38.628 -15.842 62.183 1.00 74.56 86 THR A C 1
ATOM 653 O O . THR A 1 86 ? -38.776 -15.169 63.200 1.00 74.56 86 THR A O 1
ATOM 656 N N . LYS A 1 87 ? -38.163 -17.097 62.239 1.00 73.12 87 LYS A N 1
ATOM 657 C CA . LYS A 1 87 ? -37.874 -17.794 63.503 1.00 73.12 87 LYS A CA 1
ATOM 658 C C . LYS A 1 87 ? -36.708 -17.179 64.282 1.00 73.12 87 LYS A C 1
ATOM 660 O O . LYS A 1 87 ? -36.753 -17.180 65.511 1.00 73.12 87 LYS A O 1
ATOM 665 N N . ALA A 1 88 ? -35.670 -16.689 63.601 1.00 67.62 88 ALA A N 1
ATOM 666 C CA . ALA A 1 88 ? -34.542 -16.013 64.244 1.00 67.62 88 ALA A CA 1
ATOM 667 C C . ALA A 1 88 ? -34.998 -14.712 64.920 1.00 67.62 88 ALA A C 1
ATOM 669 O O . ALA A 1 88 ? -34.668 -14.469 66.084 1.00 67.62 88 ALA A O 1
ATOM 670 N N . ARG A 1 89 ? -35.849 -13.938 64.229 1.00 68.31 89 ARG A N 1
ATOM 671 C CA . ARG A 1 89 ? -36.476 -12.722 64.762 1.00 68.31 89 ARG A CA 1
ATOM 672 C C . ARG A 1 89 ? -37.308 -13.000 66.016 1.00 68.31 89 ARG A C 1
ATOM 674 O O . ARG A 1 89 ? -37.169 -12.276 66.997 1.00 68.31 89 ARG A O 1
ATOM 681 N N . ASP A 1 90 ? -38.111 -14.063 66.010 1.00 74.62 90 ASP A N 1
ATOM 682 C CA . ASP A 1 90 ? -38.962 -14.436 67.150 1.00 74.62 90 ASP A CA 1
ATOM 683 C C . ASP A 1 90 ? -38.158 -14.884 68.386 1.00 74.62 90 ASP A C 1
ATOM 685 O O . ASP A 1 90 ? -38.610 -14.721 69.519 1.00 74.62 90 ASP A O 1
ATOM 689 N N . LYS A 1 91 ? -36.958 -15.444 68.183 1.00 71.06 91 LYS A N 1
ATOM 690 C CA . LYS A 1 91 ? -36.074 -15.934 69.255 1.00 71.06 91 LYS A CA 1
ATOM 691 C C . LYS A 1 91 ? -35.021 -14.924 69.720 1.00 71.06 91 LYS A C 1
ATOM 693 O O . LYS A 1 91 ? -34.297 -15.216 70.669 1.00 71.06 91 LYS A O 1
ATOM 698 N N . GLY A 1 92 ? -34.918 -13.761 69.071 1.00 66.06 92 GLY A N 1
ATOM 699 C CA . GLY A 1 92 ? -33.859 -12.781 69.338 1.00 66.06 92 GLY A CA 1
ATOM 700 C C . GLY A 1 92 ? -32.453 -13.288 68.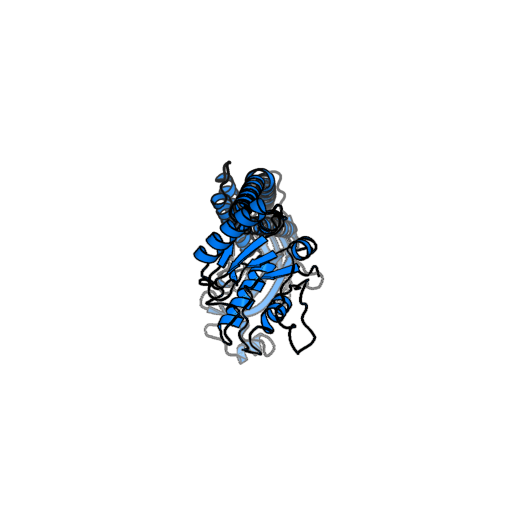987 1.00 66.06 92 GLY A C 1
ATOM 701 O O . GLY A 1 92 ? -31.470 -12.823 69.562 1.00 66.06 92 GLY A O 1
ATOM 702 N N . GLU A 1 93 ? -32.351 -14.263 68.080 1.00 66.00 93 GLU A N 1
ATOM 703 C CA . GLU A 1 93 ? -31.078 -14.799 67.597 1.00 66.00 93 GLU A CA 1
ATOM 704 C C . GLU A 1 93 ? -30.553 -13.953 66.421 1.00 66.00 93 GLU A C 1
ATOM 706 O O . GLU A 1 93 ? -31.352 -13.388 65.668 1.00 66.00 93 GLU A O 1
ATOM 711 N N . PRO A 1 94 ? -29.223 -13.865 66.211 1.00 63.81 94 PRO A N 1
ATOM 712 C CA . PRO A 1 94 ? -28.666 -13.203 65.037 1.00 63.81 94 PRO A CA 1
ATOM 713 C C . PRO A 1 94 ? -29.215 -13.830 63.755 1.00 63.81 94 PRO A C 1
ATOM 715 O O . PRO A 1 94 ? -29.065 -15.037 63.535 1.00 63.81 94 PRO A O 1
ATOM 718 N N . ASN A 1 95 ? -29.826 -13.009 62.900 1.00 76.88 95 ASN A N 1
ATOM 719 C CA . ASN A 1 95 ? -30.328 -13.456 61.610 1.00 76.88 95 ASN A CA 1
ATOM 720 C C . ASN A 1 95 ? -29.168 -13.648 60.630 1.00 76.88 95 ASN A C 1
ATOM 722 O O . ASN A 1 95 ? -28.886 -12.804 59.784 1.00 76.88 95 ASN A O 1
ATOM 726 N N . TRP A 1 96 ? -28.464 -14.767 60.787 1.00 76.62 96 TRP A N 1
ATOM 727 C CA . TRP A 1 96 ? -27.264 -15.053 60.010 1.00 76.62 96 TRP A CA 1
ATOM 728 C C . TRP A 1 96 ? -27.525 -15.044 58.504 1.00 76.62 96 TRP A C 1
ATOM 730 O O . TRP A 1 96 ? -26.638 -14.694 57.736 1.00 76.62 96 TRP A O 1
ATOM 740 N N . TRP A 1 97 ? -28.732 -15.421 58.084 1.00 81.19 97 TRP A N 1
ATOM 741 C CA . TRP A 1 97 ? -29.094 -15.494 56.680 1.00 81.19 97 TRP A CA 1
ATOM 742 C C . TRP A 1 97 ? -29.269 -14.107 56.055 1.00 81.19 97 TRP A C 1
ATOM 744 O O . TRP A 1 97 ? -28.745 -13.885 54.969 1.00 81.19 97 TRP A O 1
ATOM 754 N N . GLU A 1 98 ? -29.933 -13.164 56.734 1.00 77.75 98 GLU A N 1
ATOM 755 C CA . GLU A 1 98 ? -30.019 -11.773 56.252 1.00 77.75 98 GLU A CA 1
ATOM 756 C C . GLU A 1 98 ? -28.633 -11.144 56.121 1.00 77.75 98 GLU A C 1
ATOM 758 O O . GLU A 1 98 ? -28.318 -10.595 55.071 1.00 77.75 98 GLU A O 1
ATOM 763 N N . VAL A 1 99 ? -27.781 -11.312 57.137 1.00 77.88 99 VAL A N 1
ATOM 764 C CA . VAL A 1 99 ? -26.419 -10.759 57.116 1.00 77.88 99 VAL A CA 1
ATOM 765 C C . VAL A 1 99 ? -25.602 -11.352 55.965 1.00 77.88 99 VAL A C 1
ATOM 767 O O . VAL A 1 99 ? -25.047 -10.619 55.156 1.00 77.88 99 VAL A O 1
ATOM 770 N N . MET A 1 100 ? -25.579 -12.680 55.815 1.00 79.12 100 MET A N 1
ATOM 771 C CA . MET A 1 100 ? -24.809 -13.319 54.739 1.00 79.12 100 MET A CA 1
ATOM 772 C C . MET A 1 100 ? -25.354 -12.992 53.342 1.00 79.12 100 MET A C 1
ATOM 774 O O . MET A 1 100 ? -24.580 -12.929 52.391 1.00 79.12 100 MET A O 1
ATOM 778 N N . ARG A 1 101 ? -26.671 -12.782 53.202 1.00 79.38 101 ARG A N 1
ATOM 779 C CA . ARG A 1 101 ? -27.304 -12.360 51.941 1.00 79.38 101 ARG A CA 1
ATOM 780 C C . ARG A 1 101 ? -26.849 -10.959 51.512 1.00 79.38 101 ARG A C 1
ATOM 782 O O . ARG A 1 101 ? -26.847 -10.685 50.315 1.00 79.38 101 ARG A O 1
ATOM 789 N N . GLU A 1 102 ? -26.487 -10.096 52.459 1.00 76.12 102 GLU A N 1
ATOM 790 C CA . GLU A 1 102 ? -25.978 -8.742 52.198 1.00 76.12 102 GLU A CA 1
ATOM 791 C C . GLU A 1 102 ? -24.450 -8.698 52.043 1.00 76.12 102 GLU A C 1
ATOM 793 O O . GLU A 1 102 ? -23.939 -7.932 51.231 1.00 76.12 102 GLU A O 1
ATOM 798 N N . GLU A 1 103 ? -23.711 -9.520 52.793 1.00 76.25 103 GLU A N 1
ATOM 799 C CA . GLU A 1 103 ? -22.246 -9.428 52.871 1.00 76.25 103 GLU A CA 1
ATOM 800 C C . GLU A 1 103 ? -21.484 -10.229 51.799 1.00 76.25 103 GLU A C 1
ATOM 802 O O . GLU A 1 103 ? -20.302 -9.964 51.582 1.00 76.25 103 GLU A O 1
ATOM 807 N N . CYS A 1 104 ? -22.107 -11.205 51.123 1.00 76.75 104 CYS A N 1
ATOM 808 C CA . CYS A 1 104 ? -21.401 -12.069 50.167 1.00 76.75 104 CYS A CA 1
ATOM 809 C C . CYS A 1 104 ? -22.250 -12.499 48.958 1.00 76.75 104 CYS A C 1
ATOM 811 O O . CYS A 1 104 ? -23.479 -12.407 48.962 1.00 76.75 104 CYS A O 1
ATOM 813 N N . LYS A 1 105 ? -21.598 -13.010 47.899 1.00 83.12 105 LYS A N 1
ATOM 814 C CA . LYS A 1 105 ? -22.302 -13.558 46.725 1.00 83.12 105 LYS A CA 1
ATOM 815 C C . LYS A 1 105 ? -22.967 -14.873 47.119 1.00 83.12 105 LYS A C 1
ATOM 817 O O . LYS A 1 105 ? -22.280 -15.835 47.453 1.00 83.12 105 LYS A O 1
ATOM 822 N N . VAL A 1 106 ? -24.293 -14.950 47.042 1.00 85.38 106 VAL A N 1
ATOM 823 C CA . VAL A 1 106 ? -25.018 -16.172 47.404 1.00 85.38 106 VAL A CA 1
ATOM 824 C C . VAL A 1 106 ? -25.500 -16.917 46.164 1.00 85.38 106 VAL A C 1
ATOM 826 O O . VAL A 1 106 ? -26.203 -16.359 45.321 1.00 85.38 106 VAL A O 1
ATOM 829 N N . ALA A 1 107 ? -25.168 -18.203 46.085 1.00 88.75 107 ALA A N 1
ATOM 830 C CA . ALA A 1 107 ? -25.683 -19.131 45.090 1.00 88.75 107 ALA A CA 1
ATOM 831 C C . ALA A 1 107 ? -26.503 -20.237 45.764 1.00 88.75 107 ALA A C 1
ATOM 833 O O . ALA A 1 107 ? -25.991 -20.987 46.593 1.00 88.75 107 ALA A O 1
ATOM 834 N N . ILE A 1 108 ? -27.770 -20.370 45.382 1.00 87.81 108 ILE A N 1
ATOM 835 C CA . ILE A 1 108 ? -28.623 -21.502 45.748 1.00 87.81 108 ILE A CA 1
ATOM 836 C C . ILE A 1 108 ? -28.539 -22.534 44.627 1.00 87.81 108 ILE A C 1
ATOM 838 O O . ILE A 1 108 ? -28.761 -22.203 43.465 1.00 87.81 108 ILE A O 1
ATOM 842 N N . VAL A 1 109 ? -28.232 -23.782 44.967 1.00 87.00 109 VAL A N 1
ATOM 843 C CA . VAL A 1 109 ? -28.083 -24.885 44.012 1.00 87.00 109 VAL A CA 1
ATOM 844 C C . VAL A 1 109 ? -29.059 -26.003 44.356 1.00 87.00 109 VAL A C 1
ATOM 846 O O . VAL A 1 109 ? -29.290 -26.301 45.528 1.00 87.00 109 VAL A O 1
ATOM 849 N N . ASP A 1 110 ? -29.616 -26.653 43.333 1.00 83.44 110 ASP A N 1
ATOM 850 C CA . ASP A 1 110 ? -30.430 -27.858 43.508 1.00 83.44 110 ASP A CA 1
ATOM 851 C C . ASP A 1 110 ? -29.569 -29.045 43.994 1.00 83.44 110 ASP A C 1
ATOM 853 O O . ASP A 1 110 ? -28.898 -29.745 43.221 1.00 83.44 110 ASP A O 1
ATOM 857 N N . GLY A 1 111 ? -29.619 -29.298 45.306 1.00 71.25 111 GLY A N 1
ATOM 858 C CA . GLY A 1 111 ? -28.875 -30.369 45.969 1.00 71.25 111 GLY A CA 1
ATOM 859 C C . GLY A 1 111 ? -29.403 -31.783 45.712 1.00 71.25 111 GLY A C 1
ATOM 860 O O . GLY A 1 111 ? -28.727 -32.753 46.075 1.00 71.25 111 GLY A O 1
ATOM 861 N N . ASN A 1 112 ? -30.572 -31.943 45.072 1.00 70.81 112 ASN A N 1
ATOM 862 C CA . ASN A 1 112 ? -31.040 -33.250 44.587 1.00 70.81 112 ASN A CA 1
ATOM 863 C C . ASN A 1 112 ? -30.265 -33.706 43.350 1.00 70.81 112 ASN A C 1
ATOM 865 O O . ASN A 1 112 ? -30.105 -34.914 43.104 1.00 70.81 112 ASN A O 1
ATOM 869 N N . GLN A 1 113 ? -29.809 -32.736 42.558 1.00 69.12 113 GLN A N 1
ATOM 870 C CA . GLN A 1 113 ? -29.164 -32.982 41.280 1.00 69.12 113 GLN A CA 1
ATOM 871 C C . GLN A 1 113 ? -27.645 -32.960 41.377 1.00 69.12 113 GLN A C 1
ATOM 873 O O . GLN A 1 113 ? -27.014 -33.849 40.795 1.00 69.12 113 GLN A O 1
ATOM 878 N N . MET A 1 114 ? -27.092 -32.010 42.130 1.00 76.00 114 MET A N 1
ATOM 879 C CA . MET A 1 114 ? -25.665 -31.694 42.139 1.00 76.00 114 MET A CA 1
ATOM 880 C C . MET A 1 114 ? -24.979 -32.086 43.457 1.00 76.00 114 MET A C 1
ATOM 882 O O . MET A 1 114 ? -25.633 -32.371 44.458 1.00 76.00 114 MET A O 1
ATOM 886 N N . PHE A 1 115 ? -23.643 -32.166 43.438 1.00 69.25 115 PHE A N 1
ATOM 887 C CA . PHE A 1 115 ? -22.751 -32.423 44.588 1.00 69.25 115 PHE A CA 1
ATOM 888 C C . PHE A 1 115 ? -22.826 -33.806 45.275 1.00 69.25 115 PHE A C 1
ATOM 890 O O . PHE A 1 115 ? -21.827 -34.251 45.836 1.00 69.25 115 PHE A O 1
ATOM 897 N N . ASN A 1 116 ? -23.943 -34.535 45.180 1.00 59.88 116 ASN A N 1
ATOM 898 C CA . ASN A 1 116 ? -24.181 -35.770 45.947 1.00 59.88 116 ASN A CA 1
ATOM 899 C C . ASN A 1 116 ? -24.132 -37.081 45.132 1.00 59.88 116 ASN A C 1
ATOM 901 O O . ASN A 1 116 ? -24.357 -38.153 45.692 1.00 59.88 116 ASN A O 1
ATOM 905 N N . ARG A 1 117 ? -23.857 -37.046 43.818 1.00 61.69 117 ARG A N 1
ATOM 906 C CA . ARG A 1 117 ? -23.866 -38.247 42.952 1.00 61.69 117 ARG A CA 1
ATOM 907 C C . ARG A 1 117 ? -22.531 -38.431 42.216 1.00 61.69 117 ARG A C 1
ATOM 909 O O . ARG A 1 117 ? -22.135 -37.525 41.487 1.00 61.69 117 ARG A O 1
ATOM 916 N N . PRO A 1 118 ? -21.840 -39.582 42.345 1.00 58.47 118 PRO A N 1
ATOM 917 C CA . PRO A 1 118 ? -20.617 -39.840 41.587 1.00 58.47 118 PRO A CA 1
ATOM 918 C C . PRO A 1 118 ? -20.938 -40.021 40.093 1.00 58.47 118 PRO A C 1
ATOM 920 O O . PRO A 1 118 ? -21.766 -40.858 39.741 1.00 58.47 118 PRO A O 1
ATOM 923 N N . GLY A 1 119 ? -20.298 -39.240 39.215 1.00 67.56 119 GLY A N 1
ATOM 924 C CA . GLY A 1 119 ? -20.500 -39.308 37.761 1.00 67.56 119 GLY A CA 1
ATOM 925 C C . GLY A 1 119 ? -20.241 -37.971 37.048 1.00 67.56 119 GLY A C 1
ATOM 926 O O . GLY A 1 119 ? -19.634 -37.088 37.655 1.00 67.56 119 GLY A O 1
ATOM 927 N N . PRO A 1 120 ? -20.725 -37.799 35.798 1.00 74.19 120 PRO A N 1
ATOM 928 C CA . PRO A 1 120 ? -20.548 -36.575 34.999 1.00 74.19 120 PRO A CA 1
ATOM 929 C C . PRO A 1 120 ? -20.951 -35.290 35.730 1.00 74.19 120 PRO A C 1
ATOM 931 O O . PRO A 1 120 ? -20.279 -34.279 35.617 1.00 74.19 120 PRO A O 1
ATOM 934 N N . ARG A 1 121 ? -21.952 -35.369 36.612 1.00 77.12 121 ARG A N 1
ATOM 935 C CA . ARG A 1 121 ? -22.430 -34.231 37.410 1.00 77.12 121 ARG A CA 1
ATOM 936 C C . ARG A 1 121 ? -21.398 -33.627 38.364 1.00 77.12 121 ARG A C 1
ATOM 938 O O . ARG A 1 121 ? -21.559 -32.489 38.785 1.00 77.12 121 ARG A O 1
ATOM 945 N N . LEU A 1 122 ? -20.361 -34.375 38.752 1.00 78.69 122 LEU A N 1
ATOM 946 C CA . LEU A 1 122 ? -19.248 -33.804 39.521 1.00 78.69 122 LEU A CA 1
ATOM 947 C C . LEU A 1 122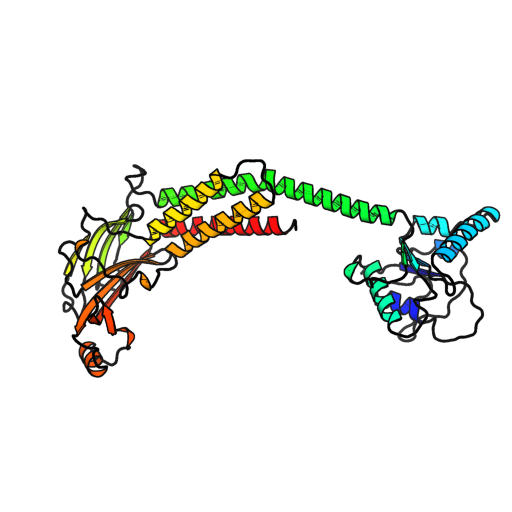 ? -18.346 -32.929 38.647 1.00 78.69 122 LEU A C 1
ATOM 949 O O . LEU A 1 122 ? -17.769 -31.979 39.164 1.00 78.69 122 LEU A O 1
ATOM 953 N N . VAL A 1 123 ? -18.233 -33.249 37.356 1.00 82.94 123 VAL A N 1
ATOM 954 C CA . VAL A 1 123 ? -17.537 -32.407 36.377 1.00 82.94 123 VAL A CA 1
ATOM 955 C C . VAL A 1 123 ? -18.361 -31.149 36.140 1.00 82.94 123 VAL A C 1
ATOM 957 O O . VAL A 1 123 ? -17.825 -30.067 36.328 1.00 82.94 123 VAL A O 1
ATOM 960 N N . ASP A 1 124 ? -19.671 -31.284 35.909 1.00 87.06 124 ASP A N 1
ATOM 961 C CA . ASP A 1 124 ? -20.576 -30.135 35.756 1.00 87.06 124 ASP A CA 1
ATOM 962 C C . ASP A 1 124 ? -20.521 -29.199 36.981 1.00 87.06 124 ASP A C 1
ATOM 964 O O . ASP A 1 124 ? -20.498 -27.977 36.854 1.00 87.06 124 ASP A O 1
ATOM 968 N N . ALA A 1 125 ? -20.468 -29.768 38.194 1.00 87.25 125 ALA A N 1
ATOM 969 C CA . ALA A 1 125 ? -20.324 -28.999 39.429 1.00 87.25 125 ALA A CA 1
ATOM 970 C C . ALA A 1 125 ? -18.965 -28.299 39.530 1.00 87.25 125 ALA A C 1
ATOM 972 O O . ALA A 1 125 ? -18.909 -27.169 40.006 1.00 87.25 125 ALA A O 1
ATOM 973 N N . LEU A 1 126 ? -17.882 -28.943 39.091 1.00 88.12 126 LEU A N 1
ATOM 974 C CA . LEU A 1 126 ? -16.557 -28.328 39.057 1.00 88.12 126 LEU A CA 1
ATOM 975 C C . LEU A 1 126 ? -16.507 -27.178 38.043 1.00 88.12 126 LEU A C 1
ATOM 977 O O . LEU A 1 126 ? -16.056 -26.097 38.397 1.00 88.12 126 LEU A O 1
ATOM 981 N N . GLU A 1 127 ? -17.014 -27.388 36.828 1.00 89.56 127 GLU A N 1
ATOM 982 C CA . GLU A 1 127 ? -17.101 -26.370 35.774 1.00 89.56 127 GLU A CA 1
ATOM 983 C C . GLU A 1 127 ? -17.920 -25.159 36.233 1.00 89.56 127 GLU A C 1
ATOM 985 O O . GLU A 1 127 ? -17.477 -24.017 36.094 1.00 89.56 127 GLU A O 1
ATOM 990 N N . TRP A 1 128 ? -19.065 -25.401 36.882 1.00 91.50 128 TRP A N 1
ATOM 991 C CA . TRP A 1 128 ? -19.872 -24.339 37.476 1.00 91.50 128 TRP A CA 1
ATOM 992 C C . TRP A 1 128 ? -19.129 -23.576 38.580 1.00 91.50 128 TRP A C 1
ATOM 994 O O . TRP A 1 128 ? -19.140 -22.347 38.575 1.00 91.50 128 TRP A O 1
ATOM 1004 N N . LEU A 1 129 ? -18.453 -24.270 39.507 1.00 90.25 129 LEU A N 1
ATOM 1005 C CA . LEU A 1 129 ? -17.654 -23.619 40.554 1.00 90.25 129 LEU A CA 1
ATOM 1006 C C . LEU A 1 129 ? -16.531 -22.771 39.945 1.00 90.25 129 LEU A C 1
ATOM 1008 O O . LEU A 1 129 ? -16.344 -21.627 40.348 1.00 90.25 129 LEU A O 1
ATOM 1012 N N . THR A 1 130 ? -15.804 -23.297 38.954 1.00 89.00 130 THR A N 1
ATOM 1013 C CA . THR A 1 130 ? -14.729 -22.561 38.278 1.00 89.00 130 THR A CA 1
ATOM 1014 C C . THR A 1 130 ? -15.264 -21.319 37.571 1.00 89.00 130 THR A C 1
ATOM 1016 O O . THR A 1 130 ? -14.658 -20.256 37.708 1.00 89.00 130 THR A O 1
ATOM 1019 N N . GLY A 1 131 ? -16.403 -21.424 36.878 1.00 88.25 131 GLY A N 1
ATOM 1020 C CA . GLY A 1 131 ? -17.045 -20.281 36.228 1.00 88.25 131 GLY A CA 1
ATOM 1021 C C . GLY A 1 131 ? -17.517 -19.235 37.235 1.00 88.25 131 GLY A C 1
ATOM 1022 O O . GLY A 1 131 ? -17.274 -18.046 37.049 1.00 88.25 131 GLY A O 1
ATOM 1023 N N . LEU A 1 132 ? -18.106 -19.678 38.351 1.00 87.75 132 LEU A N 1
ATOM 1024 C CA . LEU A 1 132 ? -18.591 -18.802 39.417 1.00 87.75 132 LEU A CA 1
ATOM 1025 C C . LEU A 1 132 ? -17.462 -18.052 40.138 1.00 87.75 132 LEU A C 1
ATOM 1027 O O . LEU A 1 132 ? -17.655 -16.891 40.498 1.00 87.75 132 LEU A O 1
ATOM 1031 N N . PHE A 1 133 ? -16.328 -18.711 40.391 1.00 86.25 133 PHE A N 1
ATOM 1032 C CA . PHE A 1 133 ? -15.205 -18.140 41.146 1.00 86.25 133 PHE A CA 1
ATOM 1033 C C . PHE A 1 133 ? -14.347 -17.206 40.299 1.00 86.25 133 PHE A C 1
ATOM 1035 O O . PHE A 1 133 ? -13.794 -16.247 40.819 1.00 86.25 133 PHE A O 1
ATOM 1042 N N . ASN A 1 134 ? -14.204 -17.485 39.005 1.00 80.38 134 ASN A N 1
ATOM 1043 C CA . ASN A 1 134 ? -13.301 -16.729 38.134 1.00 80.38 134 ASN A CA 1
ATOM 1044 C C . ASN A 1 134 ? -14.030 -15.751 37.205 1.00 80.38 134 ASN A C 1
ATOM 1046 O O . ASN A 1 134 ? -13.375 -15.131 36.376 1.00 80.38 134 ASN A O 1
ATOM 1050 N N . ASP A 1 135 ? -15.351 -15.624 37.344 1.00 77.94 135 ASP A N 1
ATOM 1051 C CA . ASP A 1 135 ? -16.197 -14.761 36.512 1.00 77.94 135 ASP A CA 1
ATOM 1052 C C . ASP A 1 135 ? -16.113 -15.107 35.011 1.00 77.94 135 ASP A C 1
ATOM 1054 O O . ASP A 1 135 ? -15.988 -14.248 34.144 1.00 77.94 135 ASP A O 1
ATOM 1058 N N . VAL A 1 136 ? -16.150 -16.413 34.709 1.00 83.19 136 VAL A N 1
ATOM 1059 C CA . VAL A 1 136 ? -16.084 -16.969 33.344 1.00 83.19 136 VAL A CA 1
ATOM 1060 C C . VAL A 1 136 ? -17.390 -17.719 33.056 1.00 83.19 136 VAL A C 1
ATOM 1062 O O . VAL A 1 136 ? -17.467 -18.935 33.263 1.00 83.19 136 VAL A O 1
ATOM 1065 N N . PRO A 1 137 ? -18.469 -17.032 32.645 1.00 79.75 137 PRO A N 1
ATOM 1066 C CA . PRO A 1 137 ? -19.773 -17.663 32.453 1.00 79.75 137 PRO A CA 1
ATOM 1067 C C . PRO A 1 137 ? -19.791 -18.680 31.299 1.00 79.75 137 PRO A C 1
ATOM 1069 O O . PRO A 1 137 ? -20.645 -19.563 31.282 1.00 79.75 137 PRO A O 1
ATOM 1072 N N . GLU A 1 138 ? -18.847 -18.619 30.355 1.00 82.88 138 GLU A N 1
ATOM 1073 C CA . GLU A 1 138 ? -18.798 -19.494 29.175 1.00 82.88 138 GLU A CA 1
ATOM 1074 C C . GLU A 1 138 ? -18.536 -20.965 29.512 1.00 82.88 138 GLU A C 1
ATOM 1076 O O . GLU A 1 138 ? -18.894 -21.846 28.726 1.00 82.88 138 GLU A O 1
ATOM 1081 N N . ILE A 1 139 ? -17.905 -21.234 30.659 1.00 85.62 139 ILE A N 1
ATOM 1082 C CA . ILE A 1 139 ? -17.625 -22.597 31.129 1.00 85.62 139 ILE A CA 1
ATOM 1083 C C . ILE A 1 139 ? -18.735 -23.152 32.021 1.00 85.62 139 ILE A C 1
ATOM 1085 O O . ILE A 1 139 ? -18.715 -24.337 32.337 1.00 85.62 139 ILE A O 1
ATOM 1089 N N . ILE A 1 140 ? -19.711 -22.330 32.422 1.00 88.00 140 ILE A N 1
ATOM 1090 C CA . ILE A 1 140 ? -20.840 -22.797 33.222 1.00 88.00 140 ILE A CA 1
ATOM 1091 C C . ILE A 1 140 ? -21.743 -23.682 32.342 1.00 88.00 140 ILE A C 1
ATOM 1093 O O . ILE A 1 140 ? -22.215 -23.224 31.295 1.00 88.00 140 ILE A O 1
ATOM 1097 N N . PRO A 1 141 ? -22.044 -24.933 32.747 1.00 87.69 141 PRO A N 1
ATOM 1098 C CA . PRO A 1 141 ? -22.954 -25.786 31.991 1.00 87.69 141 PRO A CA 1
ATOM 1099 C C . PRO A 1 141 ? -24.331 -25.129 31.834 1.00 87.69 141 PRO A C 1
ATOM 1101 O O . PRO A 1 141 ? -24.926 -24.674 32.811 1.00 87.69 141 PRO A O 1
ATOM 1104 N N . ARG A 1 142 ? -24.861 -25.111 30.603 1.00 78.88 142 ARG A N 1
ATOM 1105 C CA . ARG A 1 142 ? -26.097 -24.377 30.247 1.00 78.88 142 ARG A CA 1
ATOM 1106 C C . ARG A 1 142 ? -27.308 -24.732 31.112 1.00 78.88 142 ARG A C 1
ATOM 1108 O O . ARG A 1 142 ? -28.114 -23.857 31.403 1.00 78.88 142 ARG A O 1
ATOM 1115 N N . ASP A 1 143 ? -27.412 -25.993 31.521 1.00 82.56 143 ASP A N 1
ATOM 1116 C CA . ASP A 1 143 ? -28.530 -26.515 32.311 1.00 82.56 143 ASP A CA 1
ATOM 1117 C C . ASP A 1 143 ? -28.148 -26.736 33.787 1.00 82.56 143 ASP A C 1
ATOM 1119 O O . ASP A 1 143 ? -28.772 -27.542 34.484 1.00 82.56 143 ASP A O 1
ATOM 1123 N N . PHE A 1 144 ? -27.104 -26.057 34.284 1.00 86.62 144 PHE A N 1
ATOM 1124 C CA . PHE A 1 144 ? -26.723 -26.165 35.689 1.00 86.62 144 PHE A CA 1
ATOM 1125 C C . PHE A 1 144 ? -27.814 -25.539 36.583 1.00 86.62 144 PHE A C 1
ATOM 1127 O O . PHE A 1 144 ? -28.139 -24.361 36.423 1.00 86.62 144 PHE A O 1
ATOM 1134 N N . PRO A 1 145 ? -28.403 -26.281 37.539 1.00 87.38 145 PRO A N 1
ATOM 1135 C CA . PRO A 1 145 ? -29.561 -25.821 38.296 1.00 87.38 145 PRO A CA 1
ATOM 1136 C C . PRO A 1 145 ? -29.127 -24.965 39.494 1.00 87.38 145 PRO A C 1
ATOM 1138 O O . PRO A 1 145 ? -29.036 -25.455 40.624 1.00 87.38 145 PRO A O 1
ATOM 1141 N N . TYR A 1 146 ? -28.867 -23.678 39.248 1.00 89.12 146 TYR A N 1
ATOM 1142 C CA . TYR A 1 146 ? -28.543 -22.697 40.287 1.00 89.12 146 TYR A CA 1
ATOM 1143 C C . TYR A 1 146 ? -29.329 -21.390 40.143 1.00 89.12 146 TYR A C 1
ATOM 1145 O O . TYR A 1 146 ? -29.847 -21.055 39.081 1.00 89.12 146 TYR A O 1
ATOM 1153 N N . LYS A 1 147 ? -29.399 -20.638 41.241 1.00 87.50 147 LYS A N 1
ATOM 1154 C CA . LYS A 1 147 ? -29.968 -19.294 41.321 1.00 87.50 147 LYS A CA 1
ATOM 1155 C C . LYS A 1 147 ? -29.056 -18.418 42.171 1.00 87.50 147 LYS A C 1
ATOM 1157 O O . LYS A 1 147 ? -28.752 -18.773 43.306 1.00 87.50 147 LYS A O 1
ATOM 1162 N N . LEU A 1 148 ? -28.639 -17.270 41.648 1.00 83.88 148 LEU A N 1
ATOM 1163 C CA . LEU A 1 148 ? -27.952 -16.255 42.447 1.00 83.88 148 LEU A CA 1
ATOM 1164 C C . LEU A 1 148 ? -28.986 -15.423 43.213 1.00 83.88 148 LEU A C 1
ATOM 1166 O O . LEU A 1 148 ? -29.997 -15.011 42.641 1.00 83.88 148 LEU A O 1
ATOM 1170 N N . THR A 1 149 ? -28.750 -15.184 44.502 1.00 70.19 149 THR A N 1
ATOM 1171 C CA . THR A 1 149 ? -29.611 -14.338 45.344 1.00 70.19 149 THR A CA 1
ATOM 1172 C C . THR A 1 149 ? -28.850 -13.102 45.812 1.00 70.19 149 THR A C 1
ATOM 1174 O O . THR A 1 149 ? -27.742 -13.235 46.321 1.00 70.19 149 THR A O 1
ATOM 1177 N N . GLY A 1 150 ? -29.451 -11.917 45.650 1.00 55.84 150 GLY A N 1
ATOM 1178 C CA . GLY A 1 150 ? -28.865 -10.613 45.995 1.00 55.84 150 GLY A CA 1
ATOM 1179 C C . GLY A 1 150 ? -28.954 -9.603 44.842 1.00 55.84 150 GLY A C 1
ATOM 1180 O O . GLY A 1 150 ? -29.330 -9.962 43.724 1.00 55.84 150 GLY A O 1
ATOM 1181 N N . GLU A 1 151 ? -28.605 -8.338 45.098 1.00 47.66 151 GLU A N 1
ATOM 1182 C CA . GLU A 1 151 ? -28.582 -7.247 44.103 1.00 47.66 151 GLU A CA 1
ATOM 1183 C C . GLU A 1 151 ? -27.637 -7.508 42.910 1.00 47.66 151 GLU A C 1
ATOM 1185 O O . GLU A 1 151 ? -27.718 -6.807 41.907 1.00 47.66 151 GLU A O 1
ATOM 1190 N N . ASN A 1 152 ? -26.838 -8.578 42.929 1.00 44.75 152 ASN A N 1
ATOM 1191 C CA . ASN A 1 152 ? -25.839 -8.884 41.903 1.00 44.75 152 ASN A CA 1
ATOM 1192 C C . ASN A 1 152 ? -26.381 -9.311 40.530 1.00 44.75 152 ASN A C 1
ATOM 1194 O O . ASN A 1 152 ? -25.643 -9.223 39.561 1.00 44.75 152 ASN A O 1
ATOM 1198 N N . ALA A 1 153 ? -27.660 -9.674 40.383 1.00 43.53 153 ALA A N 1
ATOM 1199 C CA . ALA A 1 153 ? -28.265 -9.784 39.043 1.00 43.53 153 ALA A CA 1
ATOM 1200 C C . ALA A 1 153 ? -28.537 -8.398 38.414 1.00 43.53 153 ALA A C 1
ATOM 1202 O O . ALA A 1 153 ? -28.550 -8.246 37.192 1.00 43.53 153 ALA A O 1
ATOM 1203 N N . LYS A 1 154 ? -28.746 -7.369 39.251 1.00 42.09 154 LYS A N 1
ATOM 1204 C CA . LYS A 1 154 ? -28.755 -5.966 38.817 1.00 42.09 154 LYS A CA 1
ATOM 1205 C C . LYS A 1 154 ? -27.341 -5.418 38.708 1.00 42.09 154 LYS A C 1
ATOM 1207 O O . LYS A 1 154 ? -27.132 -4.604 37.826 1.00 42.09 154 LYS A O 1
ATOM 1212 N N . ASP A 1 155 ? -26.411 -5.852 39.553 1.00 48.28 155 ASP A N 1
ATOM 1213 C CA . ASP A 1 155 ? -25.023 -5.389 39.531 1.00 48.28 155 ASP A CA 1
ATOM 1214 C C . ASP A 1 155 ? -24.277 -5.921 38.301 1.00 48.28 155 ASP A C 1
ATOM 1216 O O . ASP A 1 155 ? -23.635 -5.147 37.621 1.00 48.28 155 ASP A O 1
ATOM 1220 N N . GLU A 1 156 ? -24.481 -7.171 37.880 1.00 45.47 156 GLU A N 1
ATOM 1221 C CA . GLU A 1 156 ? -23.917 -7.697 36.624 1.00 45.47 156 GLU A CA 1
ATOM 1222 C C . GLU A 1 156 ? -24.525 -6.993 35.395 1.00 45.47 156 GLU A C 1
ATOM 1224 O O . GLU A 1 156 ? -23.808 -6.518 34.520 1.00 45.47 156 GLU A O 1
ATOM 1229 N N . SER A 1 157 ? -25.849 -6.789 35.364 1.00 52.34 157 SER A N 1
ATOM 1230 C CA . SER A 1 157 ? -26.494 -5.998 34.305 1.00 52.34 157 SER A CA 1
ATOM 1231 C C . SER A 1 157 ? -26.104 -4.513 34.340 1.00 52.34 157 SER A C 1
ATOM 1233 O O . SER A 1 157 ? -26.093 -3.873 33.289 1.00 52.34 157 SER A O 1
ATOM 1235 N N . ALA A 1 158 ? -25.818 -3.942 35.512 1.00 57.38 158 ALA A N 1
ATOM 1236 C CA . ALA A 1 158 ? -25.397 -2.553 35.679 1.00 57.38 158 ALA A CA 1
ATOM 1237 C C . ALA A 1 158 ? -23.907 -2.368 35.374 1.00 57.38 158 ALA A C 1
ATOM 1239 O O . ALA A 1 158 ? -23.538 -1.334 34.823 1.00 57.38 158 ALA A O 1
ATOM 1240 N N . VAL A 1 159 ? -23.073 -3.363 35.676 1.00 58.91 159 VAL A N 1
ATOM 1241 C CA . VAL A 1 159 ? -21.660 -3.451 35.299 1.00 58.91 159 VAL A CA 1
ATOM 1242 C C . VAL A 1 159 ? -21.564 -3.591 33.788 1.00 58.91 159 VAL A C 1
ATOM 1244 O O . VAL A 1 159 ? -20.961 -2.724 33.169 1.00 58.91 159 VAL A O 1
ATOM 1247 N N . LEU A 1 160 ? -22.280 -4.536 33.170 1.00 64.69 160 LEU A N 1
ATOM 1248 C CA . LEU A 1 160 ? -22.355 -4.661 31.710 1.00 64.69 160 LEU A CA 1
ATOM 1249 C C . LEU A 1 160 ? -22.894 -3.381 31.052 1.00 64.69 160 LEU A C 1
ATOM 1251 O O . LEU A 1 160 ? -22.359 -2.922 30.045 1.00 64.69 160 LEU A O 1
ATOM 1255 N N . ALA A 1 161 ? -23.921 -2.743 31.626 1.00 68.19 161 ALA A N 1
ATOM 1256 C CA . ALA A 1 161 ? -24.424 -1.464 31.119 1.00 68.19 161 ALA A CA 1
ATOM 1257 C C . ALA A 1 161 ? -23.409 -0.318 31.285 1.00 68.19 161 ALA A C 1
ATOM 1259 O O . ALA A 1 161 ? -23.334 0.572 30.436 1.00 68.19 161 ALA A O 1
ATOM 1260 N N . ARG A 1 162 ? -22.622 -0.316 32.367 1.00 69.62 162 ARG A N 1
ATOM 1261 C CA . ARG A 1 162 ? -21.556 0.662 32.617 1.00 69.62 162 ARG A CA 1
ATOM 1262 C C . ARG A 1 162 ? -20.376 0.449 31.675 1.00 69.62 162 ARG A C 1
ATOM 1264 O O . ARG A 1 162 ? -19.848 1.436 31.173 1.00 69.62 162 ARG A O 1
ATOM 1271 N N . GLU A 1 163 ? -19.998 -0.795 31.418 1.00 73.19 163 GLU A N 1
ATOM 1272 C CA . GLU A 1 163 ? -18.964 -1.178 30.460 1.00 73.19 163 GLU A CA 1
ATOM 1273 C C . GLU A 1 163 ? -19.382 -0.835 29.036 1.00 73.19 163 GLU A C 1
ATOM 1275 O O . GLU A 1 163 ? -18.629 -0.164 28.339 1.00 73.19 163 GLU A O 1
ATOM 1280 N N . MET A 1 164 ? -20.612 -1.165 28.632 1.00 72.69 164 MET A N 1
ATOM 1281 C CA . MET A 1 164 ? -21.141 -0.790 27.319 1.00 72.69 164 MET A CA 1
ATOM 1282 C C . MET A 1 164 ? -21.178 0.732 27.148 1.00 72.69 164 MET A C 1
ATOM 1284 O O . MET A 1 164 ? -20.745 1.256 26.128 1.00 72.69 164 MET A O 1
ATOM 1288 N N . LYS A 1 165 ? -21.581 1.468 28.191 1.00 75.62 165 LYS A N 1
ATOM 1289 C CA . LYS A 1 165 ? -21.523 2.935 28.191 1.00 75.62 165 LYS A CA 1
ATOM 1290 C C . LYS A 1 165 ? -20.086 3.470 28.131 1.00 75.62 165 LYS A C 1
ATOM 1292 O O . LYS A 1 165 ? -19.860 4.528 27.547 1.00 75.62 165 LYS A O 1
ATOM 1297 N N . SER A 1 166 ? -19.129 2.774 28.747 1.00 75.38 166 SER A N 1
ATOM 1298 C CA . SER A 1 166 ? -17.702 3.106 28.668 1.00 75.38 166 SER A CA 1
ATOM 1299 C C . SER A 1 166 ? -17.175 2.881 27.252 1.00 75.38 166 SER A C 1
ATOM 1301 O O . SER A 1 166 ? -16.547 3.777 26.699 1.00 75.38 166 SER A O 1
ATOM 1303 N N . LEU A 1 167 ? -17.505 1.746 26.633 1.00 78.50 167 LEU A N 1
ATOM 1304 C CA . LEU A 1 167 ? -17.150 1.414 25.252 1.00 78.50 167 LEU A CA 1
ATOM 1305 C C . LEU A 1 167 ? -17.760 2.404 24.255 1.00 78.50 167 LEU A C 1
ATOM 1307 O O . LEU A 1 167 ? -17.058 2.875 23.364 1.00 78.50 167 LEU A O 1
ATOM 1311 N N . ASP A 1 168 ? -19.027 2.784 24.431 1.00 81.19 168 ASP A N 1
ATOM 1312 C CA . ASP A 1 168 ? -19.682 3.809 23.611 1.00 81.19 168 ASP A CA 1
ATOM 1313 C C . ASP A 1 168 ? -18.982 5.168 23.745 1.00 81.19 168 ASP A C 1
ATOM 1315 O O . ASP A 1 168 ? -18.778 5.872 22.753 1.00 81.19 168 ASP A O 1
ATOM 1319 N N . ALA A 1 169 ? -18.580 5.543 24.966 1.00 80.00 169 ALA A N 1
ATOM 1320 C CA . ALA A 1 169 ? -17.845 6.780 25.217 1.00 80.00 169 ALA A CA 1
ATOM 1321 C C . ALA A 1 169 ? -16.433 6.750 24.609 1.00 80.00 169 ALA A C 1
ATOM 1323 O O . ALA A 1 169 ? -15.992 7.748 24.036 1.00 80.00 169 ALA A O 1
ATOM 1324 N N . GLU A 1 170 ? -15.739 5.615 24.689 1.00 83.50 170 GLU A N 1
ATOM 1325 C CA . GLU A 1 170 ? -14.425 5.407 24.076 1.00 83.50 170 GLU A CA 1
ATOM 1326 C C . GLU A 1 170 ? -14.496 5.413 22.546 1.00 83.50 170 GLU A C 1
ATOM 1328 O O . GLU A 1 170 ? -13.676 6.068 21.898 1.00 83.50 170 GLU A O 1
ATOM 1333 N N . LEU A 1 171 ? -15.503 4.765 21.955 1.00 85.50 171 LEU A N 1
ATOM 1334 C CA . LEU A 1 171 ? -15.749 4.800 20.515 1.00 85.50 171 LEU A CA 1
ATOM 1335 C C . LEU A 1 171 ? -16.078 6.224 20.053 1.00 85.50 171 LEU A C 1
ATOM 1337 O O . LEU A 1 171 ? -15.523 6.698 19.060 1.00 85.50 171 LEU A O 1
ATOM 1341 N N . ALA A 1 172 ? -16.939 6.935 20.783 1.00 85.62 172 ALA A N 1
ATOM 1342 C CA . ALA A 1 172 ? -17.257 8.328 20.489 1.00 85.62 172 ALA A CA 1
ATOM 1343 C C . ALA A 1 172 ? -16.008 9.217 20.570 1.00 85.62 172 ALA A C 1
ATOM 1345 O O . ALA A 1 172 ? -15.789 10.051 19.689 1.00 85.62 172 ALA A O 1
ATOM 1346 N N . TRP A 1 173 ? -15.156 9.018 21.580 1.00 89.38 173 TRP A N 1
ATOM 1347 C CA . TRP A 1 173 ? -13.878 9.716 21.698 1.00 89.38 173 TRP A CA 1
ATOM 1348 C C . TRP A 1 173 ? -12.950 9.395 20.521 1.00 89.38 173 TRP A C 1
ATOM 1350 O O . TRP A 1 173 ? -12.401 10.308 19.907 1.00 89.38 173 TRP A O 1
ATOM 1360 N N . LEU A 1 174 ? -12.828 8.124 20.132 1.00 87.38 174 LEU A N 1
ATOM 1361 C CA . LEU A 1 174 ? -12.008 7.710 18.994 1.00 87.38 174 LEU A CA 1
ATOM 1362 C C . LEU A 1 174 ? -12.462 8.400 17.696 1.00 87.38 174 LEU A C 1
ATOM 1364 O O . LEU A 1 174 ? -11.635 8.924 16.953 1.00 87.38 174 LEU A O 1
ATOM 1368 N N . LEU A 1 175 ? -13.771 8.447 17.437 1.00 88.12 175 LEU A N 1
ATOM 1369 C CA . LEU A 1 175 ? -14.338 9.026 16.214 1.00 88.12 175 LEU A CA 1
ATOM 1370 C C . LEU A 1 175 ? -14.284 10.562 16.189 1.00 88.12 175 LEU A C 1
ATOM 1372 O O . LEU A 1 175 ? -14.135 11.156 15.121 1.00 88.12 175 LEU A O 1
ATOM 1376 N N . THR A 1 176 ? -14.391 11.219 17.345 1.00 86.88 176 THR A N 1
ATOM 1377 C CA . THR A 1 176 ? -14.475 12.688 17.423 1.00 86.88 176 THR A CA 1
ATOM 1378 C C . THR A 1 176 ? -13.153 13.369 17.765 1.00 86.88 176 THR A C 1
ATOM 1380 O O . THR A 1 176 ? -12.955 14.518 17.371 1.00 86.88 176 THR A O 1
ATOM 1383 N N . VAL A 1 177 ? -12.237 12.679 18.450 1.00 87.19 177 VAL A N 1
ATOM 1384 C CA . VAL A 1 177 ? -10.981 13.249 18.961 1.00 87.19 177 VAL A CA 1
ATOM 1385 C C . VAL A 1 177 ? -9.754 12.671 18.257 1.00 87.19 177 VAL A C 1
ATOM 1387 O O . VAL A 1 177 ? -8.909 13.444 17.813 1.00 87.19 177 VAL A O 1
ATOM 1390 N N . ASP A 1 178 ? -9.645 11.346 18.119 1.00 87.25 178 ASP A N 1
ATOM 1391 C CA . ASP A 1 178 ? -8.443 10.687 17.562 1.00 87.25 178 ASP A CA 1
ATOM 1392 C C . ASP A 1 178 ? -8.467 10.604 16.025 1.00 87.25 178 ASP A C 1
ATOM 1394 O O . ASP A 1 178 ? -7.458 10.827 15.347 1.00 87.25 178 ASP A O 1
ATOM 1398 N N . LEU A 1 179 ? -9.636 10.313 15.447 1.00 86.56 179 LEU A N 1
ATOM 1399 C CA . LEU A 1 179 ? -9.799 10.124 14.007 1.00 86.56 179 LEU A CA 1
ATOM 1400 C C . LEU A 1 179 ? -9.537 11.405 13.189 1.00 86.56 179 LEU A C 1
ATOM 1402 O O . LEU A 1 179 ? -8.765 11.336 12.229 1.00 86.56 179 LEU A O 1
ATOM 1406 N N . PRO A 1 180 ? -10.092 12.587 13.526 1.00 88.12 180 PRO A N 1
ATOM 1407 C CA . PRO A 1 180 ? -9.892 13.789 12.714 1.00 88.12 180 PRO A CA 1
ATOM 1408 C C . PRO A 1 180 ? -8.422 14.204 12.517 1.00 88.12 180 PRO A C 1
ATOM 1410 O O . PRO A 1 180 ? -8.035 14.422 11.364 1.00 88.12 180 PRO A O 1
ATOM 1413 N N . PRO A 1 181 ? -7.568 14.289 13.562 1.00 89.62 181 PRO A N 1
ATOM 1414 C CA . PRO A 1 181 ? -6.158 14.618 13.364 1.00 89.62 181 PRO A CA 1
ATOM 1415 C C . PRO A 1 181 ? -5.410 13.513 12.608 1.00 89.62 181 PRO A C 1
ATOM 1417 O O . PRO A 1 181 ? -4.528 13.816 11.805 1.00 89.62 181 PRO A O 1
ATOM 1420 N N . THR A 1 182 ? -5.793 12.245 12.787 1.00 89.75 182 THR A N 1
ATOM 1421 C CA . THR A 1 182 ? -5.214 11.124 12.032 1.00 89.75 182 THR A CA 1
ATOM 1422 C C . THR A 1 182 ? -5.498 11.257 10.532 1.00 89.75 182 THR A C 1
ATOM 1424 O O . THR A 1 182 ? -4.570 11.183 9.725 1.00 89.75 182 THR A O 1
ATOM 1427 N N . LEU A 1 183 ? -6.746 11.541 10.138 1.00 89.56 183 LEU A N 1
ATOM 1428 C CA . LEU A 1 183 ? -7.106 11.774 8.732 1.00 89.56 183 LEU A CA 1
ATOM 1429 C C . LEU A 1 183 ? -6.433 13.026 8.159 1.00 89.56 183 LEU A C 1
ATOM 1431 O O . LEU A 1 183 ? -5.997 13.010 7.009 1.00 89.56 183 LEU A O 1
ATOM 1435 N N . ALA A 1 184 ? -6.300 14.095 8.949 1.00 89.88 184 ALA A N 1
ATOM 1436 C CA . ALA A 1 184 ? -5.607 15.310 8.524 1.00 89.88 184 ALA A CA 1
ATOM 1437 C C . ALA A 1 184 ? -4.114 15.058 8.243 1.00 89.88 184 ALA A C 1
ATOM 1439 O O . ALA A 1 184 ? -3.578 15.530 7.234 1.00 89.88 184 ALA A O 1
ATOM 1440 N N . ASN A 1 185 ? -3.452 14.263 9.089 1.00 91.94 185 ASN A N 1
ATOM 1441 C CA . ASN A 1 185 ? -2.067 13.842 8.877 1.00 91.94 185 ASN A CA 1
ATOM 1442 C C . ASN A 1 185 ? -1.935 12.973 7.620 1.00 91.94 185 ASN A C 1
ATOM 1444 O O . ASN A 1 185 ? -1.075 13.238 6.781 1.00 91.94 185 ASN A O 1
ATOM 1448 N N . ILE A 1 186 ? -2.833 11.998 7.437 1.00 93.56 186 ILE A N 1
ATOM 1449 C CA . ILE A 1 186 ? -2.880 11.161 6.229 1.00 93.56 186 ILE A CA 1
ATOM 1450 C C . ILE A 1 186 ? -3.051 12.028 4.975 1.00 93.56 186 ILE A C 1
ATOM 1452 O O . ILE A 1 186 ? -2.303 11.875 4.011 1.00 93.56 186 ILE A O 1
ATOM 1456 N N . CYS A 1 187 ? -3.992 12.973 4.991 1.00 92.62 187 CYS A N 1
ATOM 1457 C CA . CYS A 1 187 ? -4.224 13.895 3.882 1.00 92.62 187 CYS A CA 1
ATOM 1458 C C . CYS A 1 187 ? -2.971 14.725 3.564 1.00 92.62 187 CYS A C 1
ATOM 1460 O O . CYS A 1 187 ? -2.604 14.886 2.397 1.00 92.62 187 CYS A O 1
ATOM 1462 N N . THR A 1 188 ? -2.271 15.200 4.596 1.00 92.69 188 THR A N 1
ATOM 1463 C CA . THR A 1 188 ? -1.027 15.966 4.453 1.00 92.69 188 THR A CA 1
ATOM 1464 C C . THR A 1 188 ? 0.071 15.138 3.785 1.00 92.69 188 THR A C 1
ATOM 1466 O O . THR A 1 188 ? 0.689 15.606 2.824 1.00 92.69 188 THR A O 1
ATOM 1469 N N . GLU A 1 189 ? 0.284 13.896 4.227 1.00 93.06 189 GLU A N 1
ATOM 1470 C CA . GLU A 1 189 ? 1.298 13.005 3.647 1.00 93.06 189 GLU A CA 1
ATOM 1471 C C . GLU A 1 189 ? 0.948 12.572 2.217 1.00 93.06 189 GLU A C 1
ATOM 1473 O O . GLU A 1 189 ? 1.794 12.636 1.323 1.00 93.06 189 GLU A O 1
ATOM 1478 N N . LEU A 1 190 ? -0.312 12.223 1.941 1.00 93.44 190 LEU A N 1
ATOM 1479 C CA . LEU A 1 190 ? -0.756 11.902 0.580 1.00 93.44 190 LEU A CA 1
ATOM 1480 C C . LEU A 1 190 ? -0.618 13.112 -0.356 1.00 93.44 190 LEU A C 1
ATOM 1482 O O . LEU A 1 190 ? -0.161 12.976 -1.492 1.00 93.44 190 LEU A O 1
ATOM 1486 N N . THR A 1 191 ? -0.939 14.314 0.124 1.00 92.06 191 THR A N 1
ATOM 1487 C CA . THR A 1 191 ? -0.744 15.558 -0.634 1.00 92.06 191 THR A CA 1
ATOM 1488 C C . THR A 1 191 ? 0.737 15.807 -0.916 1.00 92.06 191 THR A C 1
ATOM 1490 O O . THR A 1 191 ? 1.089 16.213 -2.027 1.00 92.06 191 THR A O 1
ATOM 1493 N N . ARG A 1 192 ? 1.624 15.537 0.051 1.00 88.50 192 ARG A N 1
ATOM 1494 C CA . ARG A 1 192 ? 3.079 15.595 -0.153 1.00 88.50 192 ARG A CA 1
ATOM 1495 C C . ARG A 1 192 ? 3.515 14.624 -1.254 1.00 88.50 192 ARG A C 1
ATOM 1497 O O . ARG A 1 192 ? 4.250 15.048 -2.143 1.00 88.50 192 ARG A O 1
ATOM 1504 N N . CYS A 1 193 ? 3.025 13.382 -1.259 1.00 89.50 193 CYS A N 1
ATOM 1505 C CA . CYS A 1 193 ? 3.302 12.412 -2.326 1.00 89.50 193 CYS A CA 1
ATOM 1506 C C . CYS A 1 193 ? 2.864 12.929 -3.702 1.00 89.50 193 CYS A C 1
ATOM 1508 O O . CYS A 1 193 ? 3.646 12.912 -4.651 1.00 89.50 193 CYS A O 1
ATOM 1510 N N . VAL A 1 194 ? 1.637 13.446 -3.822 1.00 89.38 194 VAL A N 1
ATOM 1511 C CA . VAL A 1 194 ? 1.135 13.977 -5.102 1.00 89.38 194 VAL A CA 1
ATOM 1512 C C . VAL A 1 194 ? 1.989 15.140 -5.598 1.00 89.38 194 VAL A C 1
ATOM 1514 O O . VAL A 1 194 ? 2.312 15.180 -6.785 1.00 89.38 194 VAL A O 1
ATOM 1517 N N . LYS A 1 195 ? 2.388 16.054 -4.704 1.00 85.12 195 LYS A N 1
ATOM 1518 C CA . LYS A 1 195 ? 3.278 17.178 -5.035 1.00 85.12 195 LYS A CA 1
ATOM 1519 C C . LYS A 1 195 ? 4.664 16.702 -5.466 1.00 85.12 195 LYS A C 1
ATOM 1521 O O . LYS A 1 195 ? 5.187 17.195 -6.456 1.00 85.12 195 LYS A O 1
ATOM 1526 N N . ALA A 1 196 ? 5.229 15.701 -4.794 1.00 80.75 196 ALA A N 1
ATOM 1527 C CA . ALA A 1 196 ? 6.504 15.099 -5.186 1.00 80.75 196 ALA A CA 1
ATOM 1528 C C . ALA A 1 196 ? 6.442 14.432 -6.579 1.00 80.75 196 ALA A C 1
ATOM 1530 O O . ALA A 1 196 ? 7.425 14.440 -7.316 1.00 80.75 196 ALA A O 1
ATOM 1531 N N . SER A 1 197 ? 5.277 13.901 -6.967 1.00 79.62 197 SER A N 1
ATOM 1532 C CA . SER A 1 197 ? 4.987 13.386 -8.317 1.00 79.62 197 SER A CA 1
ATOM 1533 C C . SER A 1 197 ? 4.425 14.430 -9.292 1.00 79.62 197 SER A C 1
ATOM 1535 O O . SER A 1 197 ? 3.993 14.076 -10.401 1.00 79.62 197 SER A O 1
ATOM 1537 N N . ALA A 1 198 ? 4.351 15.705 -8.912 1.00 75.12 198 ALA A N 1
ATOM 1538 C CA . ALA A 1 198 ? 3.891 16.744 -9.816 1.00 75.12 198 ALA A CA 1
ATOM 1539 C C . ALA A 1 198 ? 4.953 16.993 -10.891 1.00 75.12 198 ALA A C 1
ATOM 1541 O O . ALA A 1 198 ? 6.155 16.941 -10.649 1.00 75.12 198 ALA A O 1
ATOM 1542 N N . SER A 1 199 ? 4.497 17.237 -12.114 1.00 69.56 199 SER A N 1
ATOM 1543 C CA . SER A 1 199 ? 5.369 17.764 -13.160 1.00 69.56 199 SER A CA 1
ATOM 1544 C C . SER A 1 199 ? 5.437 19.284 -13.038 1.00 69.56 199 SER A C 1
ATOM 1546 O O . SER A 1 199 ? 4.442 19.891 -12.648 1.00 69.56 199 SER A O 1
ATOM 1548 N N . GLY A 1 200 ? 6.513 19.915 -13.512 1.00 59.34 200 GLY A N 1
ATOM 1549 C CA . GLY A 1 200 ? 6.613 21.384 -13.603 1.00 59.34 200 GLY A CA 1
ATOM 1550 C C . GLY A 1 200 ? 5.449 22.086 -14.337 1.00 59.34 200 GLY A C 1
ATOM 1551 O O . GLY A 1 200 ? 5.193 23.259 -14.103 1.00 59.34 200 GLY A O 1
ATOM 1552 N N . ALA A 1 201 ? 4.696 21.368 -15.184 1.00 55.00 201 ALA A N 1
ATOM 1553 C CA . ALA A 1 201 ? 3.462 21.864 -15.810 1.00 55.00 201 ALA A CA 1
ATOM 1554 C C . ALA A 1 201 ? 2.266 22.005 -14.839 1.00 55.00 201 ALA A C 1
ATOM 1556 O O . ALA A 1 201 ? 1.311 22.710 -15.145 1.00 55.00 201 ALA A O 1
ATOM 1557 N N . GLN A 1 202 ? 2.298 21.318 -13.695 1.00 60.09 202 GLN A N 1
ATOM 1558 C CA . GLN A 1 202 ? 1.256 21.325 -12.660 1.00 60.09 202 GLN A CA 1
ATOM 1559 C C . GLN A 1 202 ? 1.659 22.162 -11.439 1.00 60.09 202 GLN A C 1
ATOM 1561 O O . GLN A 1 202 ? 0.787 22.707 -10.771 1.00 60.09 202 GLN A O 1
ATOM 1566 N N . ASP A 1 203 ? 2.961 22.286 -11.164 1.00 62.47 203 ASP A N 1
ATOM 1567 C CA . ASP A 1 203 ? 3.508 23.160 -10.123 1.00 62.47 203 ASP A CA 1
ATOM 1568 C C . ASP A 1 203 ? 4.791 23.854 -10.639 1.00 62.47 203 ASP A C 1
ATOM 1570 O O . ASP A 1 203 ? 5.819 23.183 -10.797 1.00 62.47 203 ASP A O 1
ATOM 1574 N N . PRO A 1 204 ? 4.764 25.183 -10.877 1.00 60.34 204 PRO A N 1
ATOM 1575 C CA . PRO A 1 204 ? 5.895 25.951 -11.406 1.00 60.34 204 PRO A CA 1
ATOM 1576 C C . PRO A 1 204 ? 7.169 25.894 -10.552 1.00 60.34 204 PRO A C 1
ATOM 1578 O O . PRO A 1 204 ? 8.257 26.157 -11.063 1.00 60.34 204 PRO A O 1
ATOM 1581 N N . ASN A 1 205 ? 7.058 25.559 -9.261 1.00 63.16 205 ASN A N 1
ATOM 1582 C CA . ASN A 1 205 ? 8.199 25.472 -8.349 1.00 63.16 205 ASN A CA 1
ATOM 1583 C C . ASN A 1 205 ? 8.892 24.100 -8.377 1.00 63.16 205 ASN A C 1
ATOM 1585 O O . ASN A 1 205 ? 9.963 23.943 -7.780 1.00 63.16 205 ASN A O 1
ATOM 1589 N N . THR A 1 206 ? 8.322 23.106 -9.067 1.00 66.88 206 THR A N 1
ATOM 1590 C CA . THR A 1 206 ? 8.888 21.753 -9.109 1.00 66.88 206 THR A CA 1
ATOM 1591 C C . THR A 1 206 ? 10.069 21.685 -10.071 1.00 66.88 206 THR A C 1
ATOM 1593 O O . THR A 1 206 ? 9.922 21.829 -11.287 1.00 66.88 206 THR A O 1
ATOM 1596 N N . LYS A 1 207 ? 11.267 21.442 -9.526 1.00 72.62 207 LYS A N 1
ATOM 1597 C CA . LYS A 1 207 ? 12.489 21.253 -10.317 1.00 72.62 207 LYS A CA 1
ATOM 1598 C C . LYS A 1 207 ? 12.635 19.784 -10.738 1.00 72.62 207 LYS A C 1
ATOM 1600 O O . LYS A 1 207 ? 12.497 18.909 -9.886 1.00 72.62 207 LYS A O 1
ATOM 1605 N N . PRO A 1 208 ? 12.965 19.500 -12.010 1.00 82.81 208 PRO A N 1
ATOM 1606 C CA . PRO A 1 208 ? 13.264 18.143 -12.455 1.00 82.81 208 PRO A CA 1
ATOM 1607 C C . PRO A 1 208 ? 14.458 17.541 -11.699 1.00 82.81 208 PRO A C 1
ATOM 1609 O O . PRO A 1 208 ? 15.463 18.221 -11.483 1.00 82.81 208 PRO A O 1
ATOM 1612 N N . GLY A 1 209 ? 14.362 16.265 -11.328 1.00 86.88 209 GLY A N 1
ATOM 1613 C CA . GLY A 1 209 ? 15.428 15.530 -10.646 1.00 86.88 209 GLY A CA 1
ATOM 1614 C C . GLY A 1 209 ? 16.318 14.796 -11.644 1.00 86.88 209 GLY A C 1
ATOM 1615 O O . GLY A 1 209 ? 15.820 13.995 -12.432 1.00 86.88 209 GLY A O 1
ATOM 1616 N N . THR A 1 210 ? 17.628 15.049 -11.620 1.00 93.31 210 THR A N 1
ATOM 1617 C CA . THR A 1 210 ? 18.594 14.345 -12.480 1.00 93.31 210 THR A CA 1
ATOM 1618 C C . THR A 1 210 ? 19.263 13.207 -11.720 1.00 93.31 210 THR A C 1
ATOM 1620 O O . THR A 1 210 ? 19.818 13.420 -10.645 1.00 93.31 210 THR A O 1
ATOM 1623 N N . LEU A 1 211 ? 19.235 12.012 -12.305 1.00 93.44 211 LEU A N 1
ATOM 1624 C CA . LEU A 1 211 ? 19.829 10.791 -11.778 1.00 93.44 211 LEU A CA 1
ATOM 1625 C C . LEU A 1 211 ? 20.947 10.306 -12.705 1.00 93.44 211 LEU A C 1
ATOM 1627 O O . LEU A 1 211 ? 20.797 10.306 -13.928 1.00 93.44 211 LEU A O 1
ATOM 1631 N N . ALA A 1 212 ? 22.063 9.869 -12.128 1.00 92.69 212 ALA A N 1
ATOM 1632 C CA . ALA A 1 212 ? 23.159 9.268 -12.882 1.00 92.69 212 ALA A CA 1
ATOM 1633 C C . ALA A 1 212 ? 22.861 7.791 -13.188 1.00 92.69 212 ALA A C 1
ATOM 1635 O O . ALA A 1 212 ? 22.383 7.059 -12.323 1.00 92.69 212 ALA A O 1
ATOM 1636 N N . LEU A 1 213 ? 23.185 7.342 -14.401 1.00 88.50 213 LEU A N 1
ATOM 1637 C CA . LEU A 1 213 ? 23.016 5.957 -14.867 1.00 88.50 213 LEU A CA 1
ATOM 1638 C C . LEU A 1 213 ? 24.359 5.232 -15.010 1.00 88.50 213 LEU A C 1
ATOM 1640 O O . LEU A 1 213 ? 24.560 4.454 -15.935 1.00 88.50 213 LEU A O 1
ATOM 1644 N N . SER A 1 214 ? 25.305 5.511 -14.119 1.00 82.69 214 SER A N 1
ATOM 1645 C CA . SER A 1 214 ? 26.644 4.918 -14.146 1.00 82.69 214 SER A CA 1
ATOM 1646 C C . SER A 1 214 ? 26.959 4.233 -12.826 1.00 82.69 214 SER A C 1
ATOM 1648 O O . SER A 1 214 ? 26.773 4.828 -11.764 1.00 82.69 214 SER A O 1
ATOM 1650 N N . SER A 1 215 ? 27.511 3.023 -12.891 1.00 69.38 215 SER A N 1
ATOM 1651 C CA . SER A 1 215 ? 28.112 2.370 -11.729 1.00 69.38 215 SER A CA 1
ATOM 1652 C C . SER A 1 215 ? 29.599 2.716 -11.654 1.00 69.38 215 SER A C 1
ATOM 1654 O O . SER A 1 215 ? 30.292 2.710 -12.669 1.00 69.38 215 SER A O 1
ATOM 1656 N N . VAL A 1 216 ? 30.104 2.982 -10.445 1.00 63.34 216 VAL A N 1
ATOM 1657 C CA . VAL A 1 216 ? 31.516 3.342 -10.187 1.00 63.34 216 VAL A CA 1
ATOM 1658 C C . VAL A 1 216 ? 32.485 2.270 -10.710 1.00 63.34 216 VAL A C 1
ATOM 1660 O O . VAL A 1 216 ? 33.608 2.581 -11.094 1.00 63.34 216 VAL A O 1
ATOM 1663 N N . ASN A 1 217 ? 32.019 1.021 -10.796 1.00 65.69 217 ASN A N 1
ATOM 1664 C CA . ASN A 1 217 ? 32.824 -0.137 -11.176 1.00 65.69 217 ASN A CA 1
ATOM 1665 C C . ASN A 1 217 ? 32.526 -0.653 -12.596 1.00 65.69 217 ASN A C 1
ATOM 1667 O O . ASN A 1 217 ? 33.094 -1.667 -12.996 1.00 65.69 217 ASN A O 1
ATOM 1671 N N . ASN A 1 218 ? 31.626 -0.009 -13.355 1.00 69.69 218 ASN A N 1
ATOM 1672 C CA . ASN A 1 218 ? 31.204 -0.497 -14.669 1.00 69.69 218 ASN A CA 1
ATOM 1673 C C . ASN A 1 218 ? 31.091 0.641 -15.701 1.00 69.69 218 ASN A C 1
ATOM 1675 O O . ASN A 1 218 ? 30.172 1.453 -15.649 1.00 69.69 218 ASN A O 1
ATOM 1679 N N . ASP A 1 219 ? 32.007 0.663 -16.677 1.00 79.25 219 ASP A N 1
ATOM 1680 C CA . ASP A 1 219 ? 32.027 1.625 -17.797 1.00 79.25 219 ASP A CA 1
ATOM 1681 C C . ASP A 1 219 ? 31.145 1.176 -18.985 1.00 79.25 219 ASP A C 1
ATOM 1683 O O . ASP A 1 219 ? 31.191 1.761 -20.065 1.00 79.25 219 ASP A O 1
ATOM 1687 N N . SER A 1 220 ? 30.343 0.118 -18.822 1.00 86.69 220 SER A N 1
ATOM 1688 C CA . SER A 1 220 ? 29.480 -0.391 -19.899 1.00 86.69 220 SER A CA 1
ATOM 1689 C C . SER A 1 220 ? 28.288 0.532 -20.189 1.00 86.69 220 SER A C 1
ATOM 1691 O O . SER A 1 220 ? 27.785 0.562 -21.310 1.00 86.69 220 SER A O 1
ATOM 1693 N N . LEU A 1 221 ? 27.856 1.328 -19.206 1.00 92.06 221 LEU A N 1
ATOM 1694 C CA . LEU A 1 221 ? 26.848 2.371 -19.380 1.00 92.06 221 LEU A CA 1
ATOM 1695 C C . LEU A 1 221 ? 27.271 3.636 -18.628 1.00 92.06 221 LEU A C 1
ATOM 1697 O O . LEU A 1 221 ? 27.555 3.608 -17.431 1.00 92.06 221 LEU A O 1
ATOM 1701 N N . LYS A 1 222 ? 27.301 4.757 -19.348 1.00 92.19 222 LYS A N 1
ATOM 1702 C CA . LYS A 1 222 ? 27.504 6.099 -18.795 1.00 92.19 222 LYS A CA 1
ATOM 1703 C C . LYS A 1 222 ? 26.390 7.005 -19.271 1.00 92.19 222 LYS A C 1
ATOM 1705 O O . LYS A 1 222 ? 26.051 6.986 -20.449 1.00 92.19 222 LYS A O 1
ATOM 1710 N N . GLY A 1 223 ? 25.843 7.815 -18.380 1.00 93.62 223 GLY A N 1
ATOM 1711 C CA . GLY A 1 223 ? 24.738 8.680 -18.746 1.00 93.62 223 GLY A CA 1
ATOM 1712 C C . GLY A 1 223 ? 24.019 9.275 -17.556 1.00 93.62 223 GLY A C 1
ATOM 1713 O O . GLY A 1 223 ? 24.379 9.041 -16.400 1.00 93.62 223 GLY A O 1
ATOM 1714 N N . TYR A 1 224 ? 22.973 10.022 -17.861 1.00 95.06 224 TYR A N 1
ATOM 1715 C CA . TYR A 1 224 ? 22.044 10.551 -16.878 1.00 95.06 224 TYR A CA 1
ATOM 1716 C C . TYR A 1 224 ? 20.638 10.569 -17.460 1.00 95.06 224 TYR A C 1
ATOM 1718 O O . TYR A 1 224 ? 20.450 10.599 -18.675 1.00 95.06 224 TYR A O 1
ATOM 1726 N N . ILE A 1 225 ? 19.653 10.590 -16.574 1.00 95.81 225 ILE A N 1
ATOM 1727 C CA . ILE A 1 225 ? 18.256 10.846 -16.903 1.00 95.81 225 ILE A CA 1
ATOM 1728 C C . ILE A 1 225 ? 17.729 11.948 -16.003 1.00 95.81 225 ILE A C 1
ATOM 1730 O O . ILE A 1 225 ? 18.110 12.057 -14.843 1.00 95.81 225 ILE A O 1
ATOM 1734 N N . THR A 1 226 ? 16.836 12.767 -16.533 1.00 94.38 226 THR A N 1
ATOM 1735 C CA . THR A 1 226 ? 16.141 13.811 -15.794 1.00 94.38 226 THR A CA 1
ATOM 1736 C C . THR A 1 226 ? 14.660 13.486 -15.776 1.00 94.38 226 THR A C 1
ATOM 1738 O O . THR A 1 226 ? 14.012 13.408 -16.821 1.00 94.38 226 THR A O 1
ATOM 1741 N N . ILE A 1 227 ? 14.130 13.316 -14.573 1.00 92.12 227 ILE A N 1
ATOM 1742 C CA . ILE A 1 227 ? 12.749 12.936 -14.305 1.00 92.12 227 ILE A CA 1
ATOM 1743 C C . ILE A 1 227 ? 11.966 14.184 -13.913 1.00 92.12 227 ILE A C 1
ATOM 1745 O O . ILE A 1 227 ? 12.437 15.014 -13.133 1.00 92.12 227 ILE A O 1
ATOM 1749 N N . ASN A 1 228 ? 10.762 14.313 -14.458 1.00 89.19 228 ASN A N 1
ATOM 1750 C CA . ASN A 1 228 ? 9.813 15.355 -14.098 1.00 89.19 228 ASN A CA 1
ATOM 1751 C C . ASN A 1 228 ? 8.424 14.721 -13.947 1.00 89.19 228 ASN A C 1
ATOM 1753 O O . ASN A 1 228 ? 7.805 14.321 -14.934 1.00 89.19 228 ASN A O 1
ATOM 1757 N N . GLY A 1 229 ? 7.947 14.594 -12.709 1.00 87.62 229 GLY A N 1
ATOM 1758 C CA . GLY A 1 229 ? 6.728 13.849 -12.402 1.00 87.62 229 GLY A CA 1
ATOM 1759 C C . GLY A 1 229 ? 6.834 12.369 -12.792 1.00 87.62 229 GLY A C 1
ATOM 1760 O O . GLY A 1 229 ? 7.735 11.664 -12.347 1.00 87.62 229 GLY A O 1
ATOM 1761 N N . SER A 1 230 ? 5.908 11.897 -13.628 1.00 91.31 230 SER A N 1
ATOM 1762 C CA . SER A 1 230 ? 5.802 10.504 -14.095 1.00 91.31 230 SER A CA 1
ATOM 1763 C C . SER A 1 230 ? 6.516 10.234 -15.427 1.00 91.31 230 SER A C 1
ATOM 1765 O O . SER A 1 230 ? 6.226 9.244 -16.096 1.00 91.31 230 SER A O 1
ATOM 1767 N N . GLN A 1 231 ? 7.421 11.117 -15.854 1.00 93.06 231 GLN A N 1
ATOM 1768 C CA . GLN A 1 231 ? 8.090 11.010 -17.151 1.00 93.06 231 GLN A CA 1
ATOM 1769 C C . GLN A 1 231 ? 9.579 11.340 -17.057 1.00 93.06 231 GLN A C 1
ATOM 1771 O O . GLN A 1 231 ? 9.997 12.204 -16.281 1.00 93.06 231 GLN A O 1
ATOM 1776 N N . ILE A 1 232 ? 10.379 10.693 -17.903 1.00 94.62 232 ILE A N 1
ATOM 1777 C CA . ILE A 1 232 ? 11.762 11.091 -18.156 1.00 94.62 232 ILE A CA 1
ATOM 1778 C C . ILE A 1 232 ? 11.751 12.093 -19.310 1.00 94.62 232 ILE A C 1
ATOM 1780 O O . ILE A 1 232 ? 11.393 11.763 -20.440 1.00 94.62 232 ILE A O 1
ATOM 1784 N N . VAL A 1 233 ? 12.131 13.332 -19.012 1.00 93.38 233 VAL A N 1
ATOM 1785 C CA . VAL A 1 233 ? 12.060 14.458 -19.958 1.00 93.38 233 VAL A CA 1
ATOM 1786 C C . VAL A 1 233 ? 13.366 14.696 -20.703 1.00 93.38 233 VAL A C 1
ATOM 1788 O O . VAL A 1 233 ? 13.368 15.326 -21.757 1.00 93.38 233 VAL A O 1
ATOM 1791 N N . LYS A 1 234 ? 14.487 14.231 -20.147 1.00 94.19 234 LYS A N 1
ATOM 1792 C CA . LYS A 1 234 ? 15.810 14.291 -20.774 1.00 94.19 234 LYS A CA 1
ATOM 1793 C C . LYS A 1 234 ? 16.613 13.073 -20.365 1.00 94.19 234 LYS A C 1
ATOM 1795 O O . LYS A 1 234 ? 16.453 12.572 -19.257 1.00 94.19 234 LYS A O 1
ATOM 1800 N N . GLY A 1 235 ? 17.514 12.638 -21.225 1.00 95.19 235 GLY A N 1
ATOM 1801 C CA . GLY A 1 235 ? 18.498 11.637 -20.862 1.00 95.19 235 GLY A CA 1
ATOM 1802 C C . GLY A 1 235 ? 19.525 11.472 -21.958 1.00 95.19 235 GLY A C 1
ATOM 1803 O O . GLY A 1 235 ? 19.196 11.610 -23.134 1.00 95.19 235 GLY A O 1
ATOM 1804 N N . GLU A 1 236 ? 20.750 11.189 -21.553 1.00 95.75 236 GLU A N 1
ATOM 1805 C CA . GLU A 1 236 ? 21.880 10.912 -22.431 1.00 95.75 236 GLU A CA 1
ATOM 1806 C C . GLU A 1 236 ? 22.484 9.582 -22.004 1.00 95.75 236 GLU A C 1
ATOM 1808 O O . GLU A 1 236 ? 22.752 9.373 -20.819 1.00 95.75 236 GLU A O 1
ATOM 1813 N N . LEU A 1 237 ? 22.697 8.690 -22.968 1.00 95.31 237 LEU A N 1
ATOM 1814 C CA . LEU A 1 237 ? 23.239 7.356 -22.760 1.00 95.31 237 LEU A CA 1
ATOM 1815 C C . LEU A 1 237 ? 24.441 7.141 -23.678 1.00 95.31 237 LEU A C 1
ATOM 1817 O O . LEU A 1 237 ? 24.383 7.364 -24.886 1.00 95.31 237 LEU A O 1
ATOM 1821 N N . THR A 1 238 ? 25.528 6.647 -23.101 1.00 95.31 238 THR A N 1
ATOM 1822 C CA . THR A 1 238 ? 26.693 6.104 -23.794 1.00 95.31 238 THR A CA 1
ATOM 1823 C C . THR A 1 238 ? 26.821 4.635 -23.413 1.00 95.31 238 THR A C 1
ATOM 1825 O O . THR A 1 238 ? 27.134 4.310 -22.268 1.00 95.31 238 THR A O 1
ATOM 1828 N N . ILE A 1 239 ? 26.573 3.759 -24.381 1.00 95.00 239 ILE A N 1
ATOM 1829 C CA . ILE A 1 239 ? 26.432 2.313 -24.217 1.00 95.00 239 ILE A CA 1
ATOM 1830 C C . ILE A 1 239 ? 27.654 1.614 -24.823 1.00 95.00 239 ILE A C 1
ATOM 1832 O O . ILE A 1 239 ? 27.969 1.807 -25.999 1.00 95.00 239 ILE A O 1
ATOM 1836 N N . LYS A 1 240 ? 28.339 0.778 -24.043 1.00 94.19 240 LYS A N 1
ATOM 1837 C CA . LYS A 1 240 ? 29.466 -0.058 -24.475 1.00 94.19 240 LYS A CA 1
ATOM 1838 C C . LYS A 1 240 ? 29.154 -1.511 -24.136 1.00 94.19 240 LYS A C 1
ATOM 1840 O O . LYS A 1 240 ? 29.064 -1.874 -22.969 1.00 94.19 240 LYS A O 1
ATOM 1845 N N . LEU A 1 241 ? 28.993 -2.335 -25.163 1.00 92.56 241 LEU A N 1
ATOM 1846 C CA . LEU A 1 241 ? 28.568 -3.726 -25.055 1.00 92.56 241 LEU A CA 1
ATOM 1847 C C . LEU A 1 241 ? 29.621 -4.627 -25.726 1.00 92.56 241 LEU A C 1
ATOM 1849 O O . LEU A 1 241 ? 29.908 -4.457 -26.917 1.00 92.56 241 LEU A O 1
ATOM 1853 N N . PRO A 1 242 ? 30.254 -5.551 -24.986 1.00 89.81 242 PRO A N 1
ATOM 1854 C CA . PRO A 1 242 ? 31.430 -6.275 -25.464 1.00 89.81 242 PRO A CA 1
ATOM 1855 C C . PRO A 1 242 ? 31.139 -7.164 -26.678 1.00 89.81 242 PRO A C 1
ATOM 1857 O O . PRO A 1 242 ? 31.965 -7.224 -27.587 1.00 89.81 242 PRO A O 1
ATOM 1860 N N . ASN A 1 243 ? 29.975 -7.813 -26.731 1.00 89.06 243 ASN A N 1
ATOM 1861 C CA . ASN A 1 243 ? 29.602 -8.718 -27.816 1.00 89.06 243 ASN A CA 1
ATOM 1862 C C . ASN A 1 243 ? 28.811 -8.009 -28.926 1.00 89.06 243 ASN A C 1
ATOM 1864 O O . ASN A 1 243 ? 28.911 -8.409 -30.083 1.00 89.06 243 ASN A O 1
ATOM 1868 N N . TYR A 1 244 ? 28.071 -6.945 -28.604 1.00 91.00 244 TYR A N 1
ATOM 1869 C CA . TYR A 1 244 ? 27.270 -6.203 -29.585 1.00 91.00 244 TYR A CA 1
ATOM 1870 C C . TYR A 1 244 ? 28.081 -5.172 -30.385 1.00 91.00 244 TYR A C 1
ATOM 1872 O O . TYR A 1 244 ? 28.173 -5.260 -31.607 1.00 91.00 244 TYR A O 1
ATOM 1880 N N . ASN A 1 245 ? 28.722 -4.209 -29.715 1.00 91.12 245 ASN A N 1
ATOM 1881 C CA . ASN A 1 245 ? 29.454 -3.122 -30.380 1.00 91.12 245 ASN A CA 1
ATOM 1882 C C . ASN A 1 245 ? 30.975 -3.202 -30.177 1.00 91.12 245 ASN A C 1
ATOM 1884 O O . ASN A 1 245 ? 31.695 -2.228 -30.417 1.00 91.12 245 ASN A O 1
ATOM 1888 N N . ARG A 1 246 ? 31.478 -4.377 -29.768 1.00 90.94 246 ARG A N 1
ATOM 1889 C CA . ARG A 1 246 ? 32.900 -4.635 -29.475 1.00 90.94 246 ARG A CA 1
ATOM 1890 C C . ARG A 1 246 ? 33.465 -3.672 -28.424 1.00 90.94 246 ARG A C 1
ATOM 1892 O O . ARG A 1 246 ? 34.633 -3.303 -28.485 1.00 90.94 246 ARG A O 1
ATOM 1899 N N . GLY A 1 247 ? 32.614 -3.219 -27.501 1.00 87.56 247 GLY A N 1
ATOM 1900 C CA . GLY A 1 247 ? 32.956 -2.234 -26.473 1.00 87.56 247 GLY A CA 1
ATOM 1901 C C . GLY A 1 247 ? 33.092 -0.789 -26.972 1.00 87.56 247 GLY A C 1
ATOM 1902 O O . GLY A 1 247 ? 33.458 0.086 -26.185 1.00 87.56 247 GLY A O 1
ATOM 1903 N N . ASN A 1 248 ? 32.798 -0.503 -28.245 1.00 92.88 248 ASN A N 1
ATOM 1904 C CA . ASN A 1 248 ? 32.812 0.867 -28.757 1.00 92.88 248 ASN A CA 1
ATOM 1905 C C . ASN A 1 248 ? 31.617 1.664 -28.210 1.00 92.88 248 ASN A C 1
ATOM 1907 O O . ASN A 1 248 ? 30.526 1.119 -28.080 1.00 92.88 248 ASN A O 1
ATOM 1911 N N . PRO A 1 249 ? 31.768 2.961 -27.901 1.00 93.06 249 PRO A N 1
ATOM 1912 C CA . PRO A 1 249 ? 30.668 3.757 -27.370 1.00 93.06 249 PRO A CA 1
ATOM 1913 C C . PRO A 1 249 ? 29.593 4.018 -28.434 1.00 93.06 249 PRO A C 1
ATOM 1915 O O . PRO A 1 249 ? 29.850 4.671 -29.442 1.00 93.06 249 PRO A O 1
ATOM 1918 N N . PHE A 1 250 ? 28.369 3.573 -28.164 1.00 94.31 250 PHE A N 1
ATOM 1919 C CA . PHE A 1 250 ? 27.161 3.970 -28.880 1.00 94.31 250 PHE A CA 1
ATOM 1920 C C . PHE A 1 250 ? 26.440 5.058 -28.080 1.00 94.31 250 PHE A C 1
ATOM 1922 O O . PHE A 1 250 ? 26.101 4.841 -26.918 1.00 94.31 250 PHE A O 1
ATOM 1929 N N . LYS A 1 251 ? 26.233 6.237 -28.673 1.00 95.38 251 LYS A N 1
ATOM 1930 C CA . LYS A 1 251 ? 25.610 7.384 -27.998 1.00 95.38 251 LYS A CA 1
ATOM 1931 C C . LYS A 1 251 ? 24.185 7.601 -28.484 1.00 95.38 251 LYS A C 1
ATOM 1933 O O . LYS A 1 251 ? 23.952 7.633 -29.689 1.00 95.38 251 LYS A O 1
ATOM 1938 N N . THR A 1 252 ? 23.261 7.810 -27.555 1.00 95.75 252 THR A N 1
ATOM 1939 C CA . THR A 1 252 ? 21.868 8.156 -27.855 1.00 95.75 252 THR A CA 1
ATOM 1940 C C . THR A 1 252 ? 21.258 9.015 -26.753 1.00 95.75 252 THR A C 1
ATOM 1942 O O . THR A 1 252 ? 21.715 8.990 -25.610 1.00 95.75 252 THR A O 1
ATOM 1945 N N . ASN A 1 253 ? 20.236 9.792 -27.098 1.00 96.06 253 ASN A N 1
ATOM 1946 C CA . ASN A 1 253 ? 19.534 10.692 -26.192 1.00 96.06 253 ASN A CA 1
ATOM 1947 C C . ASN A 1 253 ? 18.034 10.433 -26.227 1.00 96.06 253 ASN A C 1
ATOM 1949 O O . ASN A 1 253 ? 17.501 10.065 -27.268 1.00 96.06 253 ASN A O 1
ATOM 1953 N N . LEU A 1 254 ? 17.334 10.706 -25.132 1.00 95.12 254 LEU A N 1
ATOM 1954 C CA . LEU A 1 254 ? 15.873 10.733 -25.139 1.00 95.12 254 LEU A CA 1
ATOM 1955 C C . LEU A 1 254 ? 15.353 11.937 -25.933 1.00 95.12 254 LEU A C 1
ATOM 1957 O O . LEU A 1 254 ? 15.865 13.053 -25.812 1.00 95.12 254 LEU A O 1
ATOM 1961 N N . VAL A 1 255 ? 14.310 11.712 -26.729 1.00 94.12 255 VAL A N 1
ATOM 1962 C CA . VAL A 1 255 ? 13.681 12.738 -27.565 1.00 94.12 255 VAL A CA 1
ATOM 1963 C C . VAL A 1 255 ? 12.944 13.749 -26.689 1.00 94.12 255 VAL A C 1
ATOM 1965 O O . VAL A 1 255 ? 11.933 13.438 -26.067 1.00 94.12 255 VAL A O 1
ATOM 1968 N N . ALA A 1 256 ? 13.407 15.000 -26.686 1.00 86.75 256 ALA A N 1
ATOM 1969 C CA . ALA A 1 256 ? 12.834 16.050 -25.839 1.00 86.75 256 ALA A CA 1
ATOM 1970 C C . ALA A 1 256 ? 11.350 16.354 -26.136 1.00 86.75 256 ALA A C 1
ATOM 1972 O O . ALA A 1 256 ? 10.617 16.760 -25.238 1.00 86.75 256 ALA A O 1
ATOM 1973 N N . SER A 1 257 ? 10.896 16.162 -27.381 1.00 89.81 257 SER A N 1
ATOM 1974 C CA . SER A 1 257 ? 9.494 16.365 -27.777 1.00 89.81 257 SER A CA 1
ATOM 1975 C C . SER A 1 257 ? 8.569 15.200 -27.409 1.00 89.81 257 SER A C 1
ATOM 1977 O O . SER A 1 257 ? 7.352 15.370 -27.440 1.00 89.81 257 SER A O 1
ATOM 1979 N N . LYS A 1 258 ? 9.120 14.032 -27.053 1.00 92.19 258 LYS A N 1
ATOM 1980 C CA . LYS A 1 258 ? 8.373 12.813 -26.719 1.00 92.19 258 LYS A CA 1
ATOM 1981 C C . LYS A 1 258 ? 8.958 12.191 -25.436 1.00 92.19 258 LYS A C 1
ATOM 1983 O O . LYS A 1 258 ? 9.756 11.260 -25.528 1.00 92.19 258 LYS A O 1
ATOM 1988 N N . PRO A 1 259 ? 8.597 12.713 -24.244 1.00 91.75 259 PRO A N 1
ATOM 1989 C CA . PRO A 1 259 ? 9.106 12.216 -22.966 1.00 91.75 259 PRO A CA 1
ATOM 1990 C C . PRO A 1 259 ? 8.842 10.720 -22.771 1.00 91.75 259 PRO A C 1
ATOM 1992 O O . PRO A 1 259 ? 7.781 10.218 -23.147 1.00 91.75 259 PRO A O 1
ATOM 1995 N N . TYR A 1 260 ? 9.779 10.018 -2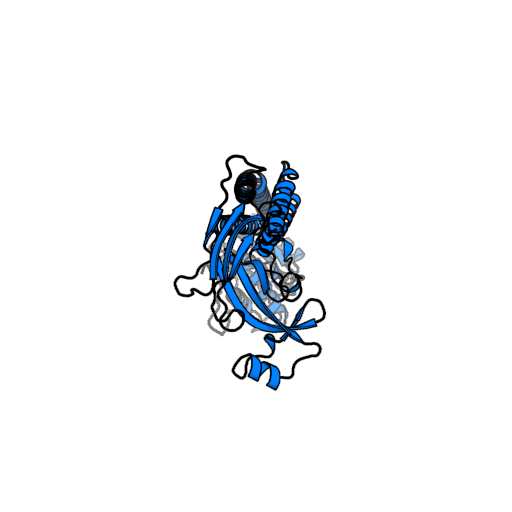2.136 1.00 95.00 260 TYR A N 1
ATOM 1996 C CA . TYR A 1 260 ? 9.628 8.592 -21.847 1.00 95.00 260 TYR A CA 1
ATOM 1997 C C . TYR A 1 260 ? 8.651 8.400 -20.673 1.00 95.00 260 TYR A C 1
ATOM 1999 O O . TYR A 1 260 ? 8.901 8.943 -19.590 1.00 95.00 260 TYR A O 1
ATOM 2007 N N . PRO A 1 261 ? 7.550 7.646 -20.833 1.00 93.81 261 PRO A N 1
ATOM 2008 C CA . PRO A 1 261 ? 6.573 7.452 -19.769 1.00 93.81 261 PRO A CA 1
ATOM 2009 C C . PRO A 1 261 ? 7.066 6.457 -18.711 1.00 93.81 261 PRO A C 1
ATOM 2011 O O . PRO A 1 261 ? 7.529 5.365 -19.032 1.00 93.81 261 PRO A O 1
ATOM 2014 N N . LEU A 1 262 ? 6.911 6.813 -17.435 1.00 94.00 262 LEU A N 1
ATOM 2015 C CA . LEU A 1 262 ? 7.061 5.897 -16.305 1.00 94.00 262 LEU A CA 1
ATOM 2016 C C . LEU A 1 262 ? 5.668 5.536 -15.783 1.00 94.00 262 LEU A C 1
ATOM 2018 O O . LEU A 1 262 ? 5.155 6.147 -14.841 1.00 94.00 262 LEU A O 1
ATOM 2022 N N . ASP A 1 263 ? 5.053 4.526 -16.402 1.00 92.38 263 ASP A N 1
ATOM 2023 C CA . ASP A 1 263 ? 3.675 4.107 -16.107 1.00 92.38 263 ASP A CA 1
ATOM 2024 C C . ASP A 1 263 ? 3.469 3.810 -14.616 1.00 92.38 263 ASP A C 1
ATOM 2026 O O . ASP A 1 263 ? 2.462 4.194 -14.030 1.00 92.38 263 ASP A O 1
ATOM 2030 N N . GLN A 1 264 ? 4.459 3.200 -13.962 1.00 94.69 264 GLN A N 1
ATOM 2031 C CA . GLN A 1 264 ? 4.427 2.899 -12.529 1.00 94.69 264 GLN A CA 1
ATOM 2032 C C . GLN A 1 264 ? 4.290 4.153 -11.656 1.00 94.69 264 GLN A C 1
ATOM 2034 O O . GLN A 1 264 ? 3.470 4.174 -10.738 1.00 94.69 264 GLN A O 1
ATOM 2039 N N . ALA A 1 265 ? 5.021 5.226 -11.977 1.00 92.88 265 ALA A N 1
ATOM 2040 C CA . ALA A 1 265 ? 4.892 6.504 -11.279 1.00 92.88 265 ALA A CA 1
ATOM 2041 C C . ALA A 1 265 ? 3.526 7.149 -11.544 1.00 92.88 265 ALA A C 1
ATOM 2043 O O . ALA A 1 265 ? 2.905 7.692 -10.629 1.00 92.88 265 ALA A O 1
ATOM 2044 N N . GLN A 1 266 ? 3.020 7.057 -12.779 1.00 93.00 266 GLN A N 1
ATOM 2045 C CA . GLN A 1 266 ? 1.685 7.555 -13.111 1.00 93.00 266 GLN A CA 1
ATOM 2046 C C . GLN A 1 266 ? 0.591 6.797 -12.344 1.00 93.00 266 GLN A C 1
ATOM 2048 O O . GLN A 1 266 ? -0.327 7.413 -11.805 1.00 93.00 266 GLN A O 1
ATOM 2053 N N . HIS A 1 267 ? 0.696 5.472 -12.259 1.00 93.81 267 HIS A N 1
ATOM 2054 C CA . HIS A 1 267 ? -0.232 4.626 -11.515 1.00 93.81 267 HIS A CA 1
ATOM 2055 C C . HIS A 1 267 ? -0.207 4.962 -10.020 1.00 93.81 267 HIS A C 1
ATOM 2057 O O . HIS A 1 267 ? -1.262 5.184 -9.431 1.00 93.81 267 HIS A O 1
ATOM 2063 N N . ALA A 1 268 ? 0.981 5.075 -9.420 1.00 94.81 268 ALA A N 1
ATOM 2064 C CA . ALA A 1 268 ? 1.135 5.450 -8.016 1.00 94.81 268 ALA A CA 1
ATOM 2065 C C . ALA A 1 268 ? 0.517 6.820 -7.705 1.00 94.81 268 ALA A C 1
ATOM 2067 O O . ALA A 1 268 ? -0.210 6.972 -6.719 1.00 94.81 268 ALA A O 1
ATOM 2068 N N . LYS A 1 269 ? 0.721 7.801 -8.592 1.00 93.50 269 LYS A N 1
ATOM 2069 C CA . LYS A 1 269 ? 0.077 9.114 -8.501 1.00 93.50 269 LYS A CA 1
ATOM 2070 C C . LYS A 1 269 ? -1.447 9.008 -8.572 1.00 93.50 269 LYS A C 1
ATOM 2072 O O . LYS A 1 269 ? -2.133 9.596 -7.742 1.00 93.50 269 LYS A O 1
ATOM 2077 N N . ASN A 1 270 ? -1.977 8.244 -9.527 1.00 95.06 270 ASN A N 1
ATOM 2078 C CA . ASN A 1 270 ? -3.420 8.059 -9.692 1.00 95.06 270 ASN A CA 1
ATOM 2079 C C . ASN A 1 270 ? -4.052 7.403 -8.455 1.00 95.06 270 ASN A C 1
ATOM 2081 O O . ASN A 1 270 ? -5.076 7.877 -7.975 1.00 95.06 270 ASN A O 1
ATOM 2085 N N . TYR A 1 271 ? -3.433 6.357 -7.901 1.00 96.75 271 TYR A N 1
ATOM 2086 C CA . TYR A 1 271 ? -3.923 5.710 -6.682 1.00 96.75 271 TYR A CA 1
ATOM 2087 C C . TYR A 1 271 ? -3.864 6.641 -5.465 1.00 96.75 271 TYR A C 1
ATOM 2089 O O . TYR A 1 271 ? -4.822 6.700 -4.700 1.00 96.75 271 TYR A O 1
ATOM 2097 N N . THR A 1 272 ? -2.798 7.434 -5.326 1.00 95.12 272 THR A N 1
ATOM 2098 C CA . THR A 1 272 ? -2.697 8.460 -4.272 1.00 95.12 272 THR A CA 1
ATOM 2099 C C . THR A 1 272 ? -3.806 9.515 -4.401 1.00 95.12 272 THR A C 1
ATOM 2101 O O . THR A 1 272 ? -4.416 9.898 -3.406 1.00 95.12 272 THR A O 1
ATOM 2104 N N . LEU A 1 273 ? -4.128 9.954 -5.624 1.00 94.50 273 LEU A N 1
ATOM 2105 C CA . LEU A 1 273 ? -5.240 10.879 -5.879 1.00 94.50 273 LEU A CA 1
ATOM 2106 C C . LEU A 1 273 ? -6.606 10.258 -5.554 1.00 94.50 273 LEU A C 1
ATOM 2108 O O . LEU A 1 273 ? -7.467 10.939 -5.006 1.00 94.50 273 LEU A O 1
ATOM 2112 N N . LEU A 1 274 ? -6.807 8.973 -5.857 1.00 95.19 274 LEU A N 1
ATOM 2113 C CA . LEU A 1 274 ? -8.028 8.254 -5.477 1.00 95.19 274 LEU A CA 1
ATOM 2114 C C . LEU A 1 274 ? -8.166 8.131 -3.954 1.00 95.19 274 LEU A C 1
ATOM 2116 O O . LEU A 1 274 ? -9.272 8.283 -3.443 1.00 95.19 274 LEU A O 1
ATOM 2120 N N . ALA A 1 275 ? -7.060 7.923 -3.233 1.00 94.44 275 ALA A N 1
ATOM 2121 C CA . ALA A 1 275 ? -7.047 7.933 -1.772 1.00 94.44 275 ALA A CA 1
ATOM 2122 C C . ALA A 1 275 ? -7.438 9.310 -1.205 1.00 94.44 275 ALA A C 1
ATOM 2124 O O . ALA A 1 275 ? -8.279 9.385 -0.315 1.00 94.44 275 ALA A O 1
ATOM 2125 N N . LEU A 1 276 ? -6.899 10.403 -1.760 1.00 93.44 276 LEU A N 1
ATOM 2126 C CA . LEU A 1 276 ? -7.289 11.767 -1.373 1.00 93.44 276 LEU A CA 1
ATOM 2127 C C . LEU A 1 276 ? -8.769 12.048 -1.658 1.00 93.44 276 LEU A C 1
ATOM 2129 O O . LEU A 1 276 ? -9.476 12.552 -0.793 1.00 93.44 276 LEU A O 1
ATOM 2133 N N . LYS A 1 277 ? -9.263 11.662 -2.837 1.00 92.31 277 LYS A N 1
ATOM 2134 C CA . LYS A 1 277 ? -10.677 11.827 -3.196 1.00 92.31 277 LYS A CA 1
ATOM 2135 C C . LYS A 1 277 ? -11.610 11.023 -2.286 1.00 92.31 277 LYS A C 1
ATOM 2137 O O . LYS A 1 277 ? -12.717 11.467 -1.991 1.00 92.31 277 LYS A O 1
ATOM 2142 N N . ALA A 1 278 ? -11.173 9.847 -1.833 1.00 88.94 278 ALA A N 1
ATOM 2143 C CA . ALA A 1 278 ? -11.926 9.076 -0.853 1.00 88.94 278 ALA A CA 1
ATOM 2144 C C . ALA A 1 278 ? -12.091 9.867 0.455 1.00 88.94 278 ALA A C 1
ATOM 2146 O O . ALA A 1 278 ? -13.199 9.909 0.974 1.00 88.94 278 ALA A O 1
ATOM 2147 N N . LEU A 1 279 ? -11.049 10.568 0.926 1.00 87.44 279 LEU A N 1
ATOM 2148 C CA . LEU A 1 279 ? -11.117 11.410 2.133 1.00 87.44 279 LEU A CA 1
ATOM 2149 C C . LEU A 1 279 ? -12.091 12.583 2.003 1.00 87.44 279 LEU A C 1
ATOM 2151 O O . LEU A 1 279 ? -12.746 12.924 2.979 1.00 87.44 279 LEU A O 1
ATOM 2155 N N . GLU A 1 280 ? -12.215 13.189 0.820 1.00 85.69 280 GLU A N 1
ATOM 2156 C CA . GLU A 1 280 ? -13.152 14.303 0.587 1.00 85.69 280 GLU A CA 1
ATOM 2157 C C . GLU A 1 280 ? -14.617 13.896 0.784 1.00 85.69 280 GLU A C 1
ATOM 2159 O O . GLU A 1 280 ? -15.458 14.731 1.107 1.00 85.69 280 GLU A O 1
ATOM 2164 N N . SER A 1 281 ? -14.924 12.610 0.594 1.00 76.88 281 SER A N 1
ATOM 2165 C CA . SER A 1 281 ? -16.279 12.077 0.758 1.00 76.88 281 SER A CA 1
ATOM 2166 C C . SER A 1 281 ? -16.644 11.831 2.229 1.00 76.88 281 SER A C 1
ATOM 2168 O O . SER A 1 281 ? -17.805 11.564 2.526 1.00 76.88 281 SER A O 1
ATOM 2170 N N . TYR A 1 282 ? -15.679 11.937 3.150 1.00 74.25 282 TYR A N 1
ATOM 2171 C CA . TYR A 1 282 ? -15.883 11.719 4.580 1.00 74.25 282 TYR A CA 1
ATOM 2172 C C . TYR A 1 282 ? -16.129 13.040 5.308 1.00 74.25 282 TYR A C 1
ATOM 2174 O O . TYR A 1 282 ? -15.205 13.777 5.644 1.00 74.25 282 TYR A O 1
ATOM 2182 N N . THR A 1 283 ? -17.400 13.319 5.594 1.00 70.81 283 THR A N 1
ATOM 2183 C CA . THR A 1 283 ? -17.836 14.489 6.368 1.00 70.81 283 THR A CA 1
ATOM 2184 C C . THR A 1 283 ? -18.393 14.082 7.728 1.00 70.81 283 THR A C 1
ATOM 2186 O O . THR A 1 283 ? -19.187 13.153 7.819 1.00 70.81 283 THR A O 1
ATOM 2189 N N . GLN A 1 284 ? -17.998 14.810 8.775 1.00 71.25 284 GLN A N 1
ATOM 2190 C CA . GLN A 1 284 ? -18.491 14.647 10.150 1.00 71.25 284 GLN A CA 1
ATOM 2191 C C . GLN A 1 284 ? -20.028 14.780 10.249 1.00 71.25 284 GLN A C 1
ATOM 2193 O O . GLN A 1 284 ? -20.600 15.606 9.529 1.00 71.25 284 GLN A O 1
ATOM 2198 N N . PRO A 1 285 ? -20.689 14.084 11.198 1.00 71.56 285 PRO A N 1
ATOM 2199 C CA . PRO A 1 285 ? -20.130 13.138 12.172 1.00 71.56 285 PRO A CA 1
ATOM 2200 C C . PRO A 1 285 ? -19.821 11.762 11.564 1.00 71.56 285 PRO A C 1
ATOM 2202 O O . PRO A 1 285 ? -20.577 11.266 10.736 1.00 71.56 285 PRO A O 1
ATOM 2205 N N . TYR A 1 286 ? -18.730 11.128 11.999 1.00 79.50 286 TYR A N 1
ATOM 2206 C CA . TYR A 1 286 ? -18.354 9.791 11.520 1.00 79.50 286 TYR A CA 1
ATOM 2207 C C . TYR A 1 286 ? -19.091 8.690 12.287 1.00 79.50 286 TYR A C 1
ATOM 2209 O O . TYR A 1 286 ? -19.051 8.676 13.518 1.00 79.50 286 TYR A O 1
ATOM 2217 N N . SER A 1 287 ? -19.701 7.728 11.588 1.00 85.56 287 SER A N 1
ATOM 2218 C CA . SER A 1 287 ? -20.085 6.457 12.212 1.00 85.56 287 SER A CA 1
ATOM 2219 C C . SER A 1 287 ? -18.899 5.482 12.258 1.00 85.56 287 SER A C 1
ATOM 2221 O O . SER A 1 287 ? -17.929 5.618 11.508 1.00 85.56 287 SER A O 1
ATOM 2223 N N . LYS A 1 288 ? -18.976 4.453 13.117 1.00 85.38 288 LYS A N 1
ATOM 2224 C CA . LYS A 1 288 ? -17.995 3.347 13.137 1.00 85.38 288 LYS A CA 1
ATOM 2225 C C . LYS A 1 288 ? -17.871 2.700 11.755 1.00 85.38 288 LYS A C 1
ATOM 2227 O O . LYS A 1 288 ? -16.758 2.439 11.307 1.00 85.38 288 LYS A O 1
ATOM 2232 N N . GLN A 1 289 ? -19.001 2.459 11.090 1.00 87.12 289 GLN A N 1
ATOM 2233 C CA . GLN A 1 289 ? -19.028 1.814 9.779 1.00 87.12 289 GLN A CA 1
ATOM 2234 C C . GLN A 1 289 ? -18.353 2.685 8.718 1.00 87.12 289 GLN A C 1
ATOM 2236 O O . GLN A 1 289 ? -17.512 2.185 7.974 1.00 87.12 289 GLN A O 1
ATOM 2241 N N . ASP A 1 290 ? -18.645 3.987 8.720 1.00 85.31 290 ASP A N 1
ATOM 2242 C CA . ASP A 1 290 ? -18.010 4.952 7.821 1.00 85.31 290 ASP A CA 1
ATOM 2243 C C . ASP A 1 290 ? -16.495 4.977 8.039 1.00 85.31 290 ASP A C 1
ATOM 2245 O O . ASP A 1 290 ? -15.730 4.902 7.083 1.00 85.31 290 ASP A O 1
ATOM 2249 N N . ALA A 1 291 ? -16.045 5.017 9.297 1.00 86.75 291 ALA A N 1
ATOM 2250 C CA . ALA A 1 291 ? -14.625 5.035 9.636 1.00 86.75 291 ALA A CA 1
ATOM 2251 C C . ALA A 1 291 ? -13.899 3.742 9.217 1.00 86.75 291 ALA A C 1
ATOM 2253 O O . ALA A 1 291 ? -12.764 3.801 8.734 1.00 86.75 291 ALA A O 1
ATOM 2254 N N . VAL A 1 292 ? -14.546 2.580 9.364 1.00 88.69 292 VAL A N 1
ATOM 2255 C CA . VAL A 1 292 ? -14.022 1.293 8.879 1.00 88.69 292 VAL A CA 1
ATOM 2256 C C . VAL A 1 292 ? -13.898 1.307 7.359 1.00 88.69 292 VAL A C 1
ATOM 2258 O O . VAL A 1 292 ? -12.819 1.030 6.837 1.00 88.69 292 VAL A O 1
ATOM 2261 N N . GLU A 1 293 ? -14.966 1.680 6.655 1.00 88.44 293 GLU A N 1
ATOM 2262 C CA . GLU A 1 293 ? -14.985 1.724 5.193 1.00 88.44 293 GLU A CA 1
ATOM 2263 C C . GLU A 1 293 ? -13.947 2.716 4.647 1.00 88.44 293 GLU A C 1
ATOM 2265 O O . GLU A 1 293 ? -13.206 2.382 3.720 1.00 88.44 293 GLU A O 1
ATOM 2270 N N . ALA A 1 294 ? -13.798 3.880 5.290 1.00 87.12 294 ALA A N 1
ATOM 2271 C CA . ALA A 1 294 ? -12.807 4.892 4.925 1.00 87.12 294 ALA A CA 1
ATOM 2272 C C . ALA A 1 294 ? -11.406 4.302 4.968 1.00 87.12 294 ALA A C 1
ATOM 2274 O O . ALA A 1 294 ? -10.621 4.413 4.026 1.00 87.12 294 ALA A O 1
ATOM 2275 N N . THR A 1 295 ? -11.110 3.649 6.088 1.00 89.81 295 THR A N 1
ATOM 2276 C CA . THR A 1 295 ? -9.799 3.086 6.372 1.00 89.81 295 THR A CA 1
ATOM 2277 C C . THR A 1 295 ? -9.481 1.943 5.416 1.00 89.81 295 THR A C 1
ATOM 2279 O O . THR A 1 295 ? -8.362 1.865 4.909 1.00 89.81 295 THR A O 1
ATOM 2282 N N . ASP A 1 296 ? -10.461 1.094 5.107 1.00 91.94 296 ASP A N 1
ATOM 2283 C CA . ASP A 1 296 ? -10.296 -0.019 4.173 1.00 91.94 296 ASP A CA 1
ATOM 2284 C C . ASP A 1 296 ? -10.069 0.488 2.732 1.00 91.94 296 ASP A C 1
ATOM 2286 O O . ASP A 1 296 ? -9.181 -0.007 2.027 1.00 91.94 296 ASP A O 1
ATOM 2290 N N . ILE A 1 297 ? -10.797 1.528 2.302 1.00 92.25 297 ILE A N 1
ATOM 2291 C CA . ILE A 1 297 ? -10.595 2.183 0.998 1.00 92.25 297 ILE A CA 1
ATOM 2292 C C . ILE A 1 297 ? -9.209 2.841 0.918 1.00 92.25 297 ILE A C 1
ATOM 2294 O O . ILE A 1 297 ? -8.507 2.683 -0.088 1.00 92.25 297 ILE A O 1
ATOM 2298 N N . LEU A 1 298 ? -8.784 3.543 1.971 1.00 93.56 298 LEU A N 1
ATOM 2299 C CA . LEU A 1 298 ? -7.458 4.159 2.052 1.00 93.56 298 LEU A CA 1
ATOM 2300 C C . LEU A 1 298 ? -6.349 3.114 1.967 1.00 93.56 298 LEU A C 1
ATOM 2302 O O . LEU A 1 298 ? -5.459 3.235 1.123 1.00 93.56 298 LEU A O 1
ATOM 2306 N N . LEU A 1 299 ? -6.427 2.058 2.783 1.00 95.12 299 LEU A N 1
ATOM 2307 C CA . LEU A 1 299 ? -5.466 0.955 2.766 1.00 95.12 299 LEU A CA 1
ATOM 2308 C C . LEU A 1 299 ? -5.367 0.330 1.379 1.00 95.12 299 LEU A C 1
ATOM 2310 O O . LEU A 1 299 ? -4.264 0.097 0.888 1.00 95.12 299 LEU A O 1
ATOM 2314 N N . LYS A 1 300 ? -6.502 0.091 0.719 1.00 96.25 300 LYS A N 1
ATOM 2315 C CA . LYS A 1 300 ? -6.543 -0.463 -0.637 1.00 96.25 300 LYS A CA 1
ATOM 2316 C C . LYS A 1 300 ? -5.756 0.399 -1.626 1.00 96.25 300 LYS A C 1
ATOM 2318 O O . LYS A 1 300 ? -4.869 -0.119 -2.305 1.00 96.25 300 LYS A O 1
ATOM 2323 N N . TYR A 1 301 ? -6.044 1.699 -1.702 1.00 97.19 301 TYR A N 1
ATOM 2324 C CA . TYR A 1 301 ? -5.373 2.582 -2.659 1.00 97.19 301 TYR A CA 1
ATOM 2325 C C . TYR A 1 301 ? -3.902 2.825 -2.321 1.00 97.19 301 TYR A C 1
ATOM 2327 O O . TYR A 1 301 ? -3.069 2.824 -3.225 1.00 97.19 301 TYR A O 1
ATOM 2335 N N . VAL A 1 302 ? -3.554 2.972 -1.042 1.00 96.06 302 VAL A N 1
ATOM 2336 C CA . VAL A 1 302 ? -2.161 3.153 -0.605 1.00 96.06 302 VAL A CA 1
ATOM 2337 C C . VAL A 1 302 ? -1.329 1.905 -0.901 1.00 96.06 302 VAL A C 1
ATOM 2339 O O . VAL A 1 302 ? -0.229 2.019 -1.443 1.00 96.06 302 VAL A O 1
ATOM 2342 N N . ASN A 1 303 ? -1.872 0.710 -0.656 1.00 96.31 303 ASN A N 1
ATOM 2343 C CA . ASN A 1 303 ? -1.206 -0.547 -1.001 1.00 96.31 303 ASN A CA 1
ATOM 2344 C C . ASN A 1 303 ? -1.013 -0.694 -2.513 1.00 96.31 303 ASN A C 1
ATOM 2346 O O . ASN A 1 303 ? 0.057 -1.109 -2.956 1.00 96.31 303 ASN A O 1
ATOM 2350 N N . TRP A 1 304 ? -2.004 -0.315 -3.322 1.00 96.62 304 TRP A N 1
ATOM 2351 C CA . TRP A 1 304 ? -1.862 -0.306 -4.780 1.00 96.62 304 TRP A CA 1
ATOM 2352 C C . TRP A 1 304 ? -0.838 0.720 -5.271 1.00 96.62 304 TRP A C 1
ATOM 2354 O O . TRP A 1 304 ? -0.052 0.403 -6.163 1.00 96.62 304 TRP A O 1
ATOM 2364 N N . ALA A 1 305 ? -0.791 1.913 -4.670 1.00 96.00 305 ALA A N 1
ATOM 2365 C CA . ALA A 1 305 ? 0.217 2.925 -4.977 1.00 96.00 305 ALA A CA 1
ATOM 2366 C C . ALA A 1 305 ? 1.631 2.411 -4.683 1.00 96.00 305 ALA A C 1
ATOM 2368 O O . ALA A 1 305 ? 2.509 2.497 -5.540 1.00 96.00 305 ALA A O 1
ATOM 2369 N N . ARG A 1 306 ? 1.833 1.808 -3.506 1.00 95.38 306 ARG A N 1
ATOM 2370 C CA . ARG A 1 306 ? 3.108 1.188 -3.129 1.00 95.38 306 ARG A CA 1
ATOM 2371 C C . ARG A 1 306 ? 3.473 0.047 -4.064 1.00 95.38 306 ARG A C 1
ATOM 2373 O O . ARG A 1 306 ? 4.567 0.052 -4.611 1.00 95.38 306 ARG A O 1
ATOM 2380 N N . SER A 1 307 ? 2.544 -0.877 -4.302 1.00 95.00 307 SER A N 1
ATOM 2381 C CA . SER A 1 307 ? 2.764 -2.025 -5.182 1.00 95.00 307 SER A CA 1
ATOM 2382 C C . SER A 1 307 ? 3.137 -1.606 -6.602 1.00 95.00 307 SER A C 1
ATOM 2384 O O . SER A 1 307 ? 3.934 -2.291 -7.235 1.00 95.00 307 SER A O 1
ATOM 2386 N N . ALA A 1 308 ? 2.581 -0.501 -7.109 1.00 94.50 308 ALA A N 1
ATOM 2387 C CA . ALA A 1 308 ? 2.929 0.015 -8.429 1.00 94.50 308 ALA A CA 1
ATOM 2388 C C . ALA A 1 308 ? 4.404 0.442 -8.516 1.00 94.50 308 ALA A C 1
ATOM 2390 O O . ALA A 1 308 ? 5.021 0.271 -9.565 1.00 94.50 308 ALA A O 1
ATOM 2391 N N . LEU A 1 309 ? 4.971 0.968 -7.426 1.00 94.19 309 LEU A N 1
ATOM 2392 C CA . LEU A 1 309 ? 6.373 1.385 -7.350 1.00 94.19 309 LEU A CA 1
ATOM 2393 C C . LEU A 1 309 ? 7.311 0.220 -7.004 1.00 94.19 309 LEU A C 1
ATOM 2395 O O . LEU A 1 309 ? 8.404 0.131 -7.549 1.00 94.19 309 LEU A O 1
ATOM 2399 N N . THR A 1 310 ? 6.902 -0.694 -6.123 1.00 93.50 310 THR A N 1
ATOM 2400 C CA . THR A 1 310 ? 7.772 -1.783 -5.647 1.00 93.50 310 THR A CA 1
ATOM 2401 C C . THR A 1 310 ? 7.844 -2.970 -6.600 1.00 93.50 310 THR A C 1
ATOM 2403 O O . THR A 1 310 ? 8.853 -3.670 -6.615 1.00 93.50 310 THR A O 1
ATOM 2406 N N . HIS A 1 311 ? 6.796 -3.217 -7.389 1.00 88.00 311 HIS A N 1
ATOM 2407 C CA . HIS A 1 311 ? 6.711 -4.388 -8.256 1.00 88.00 311 HIS A CA 1
ATOM 2408 C C . HIS A 1 311 ? 6.528 -3.985 -9.716 1.00 88.00 311 HIS A C 1
ATOM 2410 O O . HIS A 1 311 ? 5.451 -3.557 -10.135 1.00 88.00 311 HIS A O 1
ATOM 2416 N N . ALA A 1 312 ? 7.573 -4.191 -10.516 1.00 87.12 312 ALA A N 1
ATOM 2417 C CA . ALA A 1 312 ? 7.470 -4.097 -11.962 1.00 87.12 312 ALA A CA 1
ATOM 2418 C C . ALA A 1 312 ? 6.816 -5.375 -12.516 1.00 87.12 312 ALA A C 1
ATOM 2420 O O . ALA A 1 312 ? 7.316 -6.485 -12.328 1.00 87.12 312 ALA A O 1
ATOM 2421 N N . SER A 1 313 ? 5.659 -5.238 -13.168 1.00 87.62 313 SER A N 1
ATOM 2422 C CA . SER A 1 313 ? 4.948 -6.378 -13.756 1.00 87.62 313 SER A CA 1
ATOM 2423 C C . SER A 1 313 ? 5.742 -6.947 -14.930 1.00 87.62 313 SER A C 1
ATOM 2425 O O . SER A 1 313 ? 5.930 -6.252 -15.924 1.00 87.62 313 SER A O 1
ATOM 2427 N N . VAL A 1 314 ? 6.144 -8.218 -14.851 1.00 87.50 314 VAL A N 1
ATOM 2428 C CA . VAL A 1 314 ? 6.963 -8.892 -15.880 1.00 87.50 314 VAL A CA 1
ATOM 2429 C C . VAL A 1 314 ? 6.333 -8.803 -17.276 1.00 87.50 314 VAL A C 1
ATOM 2431 O O . VAL A 1 314 ? 7.029 -8.567 -18.255 1.00 87.50 314 VAL A O 1
ATOM 2434 N N . GLU A 1 315 ? 5.007 -8.907 -17.369 1.00 90.50 315 GLU A N 1
ATOM 2435 C CA . GLU A 1 315 ? 4.249 -8.799 -18.628 1.00 90.50 315 GLU A CA 1
ATOM 2436 C C . GLU A 1 315 ? 4.353 -7.416 -19.294 1.00 90.50 315 GLU A C 1
ATOM 2438 O O . GLU A 1 315 ? 4.124 -7.277 -20.493 1.00 90.50 315 GLU A O 1
ATOM 2443 N N . LYS A 1 316 ? 4.688 -6.383 -18.514 1.00 90.50 316 LYS A N 1
ATOM 2444 C CA . LYS A 1 316 ? 4.848 -4.998 -18.973 1.00 90.50 316 LYS A CA 1
ATOM 2445 C C . LYS A 1 316 ? 6.303 -4.624 -19.234 1.00 90.50 316 LYS A C 1
ATOM 2447 O O . LYS A 1 316 ? 6.562 -3.453 -19.493 1.00 90.50 316 LYS A O 1
ATOM 2452 N N . LEU A 1 317 ? 7.221 -5.578 -19.145 1.00 93.25 317 LEU A N 1
ATOM 2453 C CA . LEU A 1 317 ? 8.639 -5.376 -19.403 1.00 93.25 317 LEU A CA 1
ATOM 2454 C C . LEU A 1 317 ? 9.079 -6.187 -20.616 1.00 93.25 317 LEU A C 1
ATOM 2456 O O . LEU A 1 317 ? 8.390 -7.111 -21.066 1.00 93.25 317 LEU A O 1
ATOM 2460 N N . PHE A 1 318 ? 10.253 -5.860 -21.142 1.00 92.94 318 PHE A N 1
ATOM 2461 C CA . PHE A 1 318 ? 10.943 -6.741 -22.073 1.00 92.94 318 PHE A CA 1
ATOM 2462 C C . PHE A 1 318 ? 11.112 -8.146 -21.444 1.00 92.94 318 PHE A C 1
ATOM 2464 O O . PHE A 1 318 ? 11.475 -8.251 -20.269 1.00 92.94 318 PHE A O 1
ATOM 2471 N N . PRO A 1 319 ? 10.855 -9.249 -22.179 1.00 92.62 319 PRO A N 1
ATOM 2472 C CA . PRO A 1 319 ? 10.591 -9.347 -23.621 1.00 92.62 319 PRO A CA 1
ATOM 2473 C C . PRO A 1 319 ? 9.110 -9.303 -24.031 1.00 92.62 319 PRO A C 1
ATOM 2475 O O . PRO A 1 319 ? 8.805 -9.405 -25.218 1.00 92.62 319 PRO A O 1
ATOM 2478 N N . TYR A 1 320 ? 8.182 -9.180 -23.084 1.00 92.69 320 TYR A N 1
ATOM 2479 C CA . TYR A 1 320 ? 6.742 -9.243 -23.357 1.00 92.69 320 TYR A CA 1
ATOM 2480 C C . TYR A 1 320 ? 6.182 -7.920 -23.892 1.00 92.69 320 TYR A C 1
ATOM 2482 O O . TYR A 1 320 ? 5.265 -7.920 -24.715 1.00 92.69 320 TYR A O 1
ATOM 2490 N N . LYS A 1 321 ? 6.770 -6.792 -23.482 1.00 92.62 321 LYS A N 1
ATOM 2491 C CA . LYS A 1 321 ? 6.474 -5.459 -24.012 1.00 92.62 321 LYS A CA 1
ATOM 2492 C C . LYS A 1 321 ? 7.404 -5.117 -25.169 1.00 92.62 321 LYS A C 1
ATOM 2494 O O . LYS A 1 321 ? 8.620 -5.236 -25.056 1.00 92.62 321 LYS A O 1
ATOM 2499 N N . VAL A 1 322 ? 6.832 -4.618 -26.265 1.00 92.81 322 VAL A N 1
ATOM 2500 C CA . VAL A 1 322 ? 7.600 -4.019 -27.364 1.00 92.81 322 VAL A CA 1
ATOM 2501 C C . VAL A 1 322 ? 8.022 -2.606 -26.967 1.00 92.81 322 VAL A C 1
ATOM 2503 O O . VAL A 1 322 ? 7.175 -1.756 -26.692 1.00 92.81 322 VAL A O 1
ATOM 2506 N N . CYS A 1 323 ? 9.329 -2.360 -26.933 1.00 91.44 323 CYS A N 1
ATOM 2507 C CA . CYS A 1 323 ? 9.888 -1.051 -26.610 1.00 91.44 323 CYS A CA 1
ATOM 2508 C C . CYS A 1 323 ? 9.913 -0.148 -27.852 1.00 91.44 323 CYS A C 1
ATOM 2510 O O . CYS A 1 323 ? 10.227 -0.598 -28.955 1.00 91.44 323 CYS A O 1
ATOM 2512 N N . ASP A 1 324 ? 9.593 1.130 -27.658 1.00 92.19 324 ASP A N 1
ATOM 2513 C CA . ASP A 1 324 ? 9.525 2.131 -28.722 1.00 92.19 324 ASP A CA 1
ATOM 2514 C C . ASP A 1 324 ? 10.906 2.765 -28.970 1.00 92.19 324 ASP A C 1
ATOM 2516 O O . ASP A 1 324 ? 11.405 3.545 -28.154 1.00 92.19 324 ASP A O 1
ATOM 2520 N N . SER A 1 325 ? 11.524 2.425 -30.105 1.00 92.12 325 SER A N 1
ATOM 2521 C CA . SER A 1 325 ? 12.819 2.963 -30.548 1.00 92.12 325 SER A CA 1
ATOM 2522 C C . SER A 1 325 ? 12.758 4.462 -30.840 1.00 92.12 325 SER A C 1
ATOM 2524 O O . SER A 1 325 ? 13.761 5.160 -30.671 1.00 92.12 325 SER A O 1
ATOM 2526 N N . SER A 1 326 ? 11.577 4.979 -31.201 1.00 93.06 326 SER A N 1
ATOM 2527 C CA . SER A 1 326 ? 11.363 6.374 -31.594 1.00 93.06 326 SER A CA 1
ATOM 2528 C C . SER A 1 326 ? 11.474 7.355 -30.418 1.00 93.06 326 SER A C 1
ATOM 2530 O O . SER A 1 326 ? 11.394 8.567 -30.625 1.00 93.06 326 SER A O 1
ATOM 2532 N N . LEU A 1 327 ? 11.595 6.862 -29.181 1.00 94.56 327 LEU A N 1
ATOM 2533 C CA . LEU A 1 327 ? 11.827 7.679 -27.985 1.00 94.56 327 LEU A CA 1
ATOM 2534 C C . LEU A 1 327 ? 13.282 8.160 -27.877 1.00 94.56 327 LEU A C 1
ATOM 2536 O O . LEU A 1 327 ? 13.600 8.939 -26.978 1.00 94.56 327 LEU A O 1
ATOM 2540 N N . PHE A 1 328 ? 14.154 7.723 -28.790 1.00 96.50 328 PHE A N 1
ATOM 2541 C CA . PHE A 1 328 ? 15.588 7.979 -28.766 1.00 96.50 328 PHE A CA 1
ATOM 2542 C C . PHE A 1 328 ? 16.086 8.690 -30.035 1.00 96.50 328 PHE A C 1
ATOM 2544 O O . PHE A 1 328 ? 15.514 8.555 -31.113 1.00 96.50 328 PHE A O 1
ATOM 2551 N N . THR A 1 329 ? 17.169 9.459 -29.901 1.00 94.31 329 THR A N 1
ATOM 2552 C CA . THR A 1 329 ? 17.841 10.203 -30.977 1.00 94.31 329 THR A CA 1
ATOM 2553 C C . THR A 1 329 ? 19.372 10.100 -30.855 1.00 94.31 329 THR A C 1
ATOM 2555 O O . THR A 1 329 ? 19.943 10.616 -29.888 1.00 94.31 329 THR A O 1
ATOM 2558 N N . PRO A 1 330 ? 20.066 9.472 -31.828 1.00 94.38 330 PRO A N 1
ATOM 2559 C CA . PRO A 1 330 ? 19.505 8.745 -32.975 1.00 94.38 330 PRO A CA 1
ATOM 2560 C C . PRO A 1 330 ? 18.594 7.585 -32.540 1.00 94.38 330 PRO A C 1
ATOM 2562 O O . PRO A 1 330 ? 18.749 7.060 -31.434 1.00 94.38 330 PRO A O 1
ATOM 2565 N N . GLU A 1 331 ? 17.637 7.234 -33.405 1.00 94.31 331 GLU A N 1
ATOM 2566 C CA . GLU A 1 331 ? 16.711 6.121 -33.173 1.00 94.31 331 GLU A CA 1
ATOM 2567 C C . GLU A 1 331 ? 17.490 4.826 -32.904 1.00 94.31 331 GLU A C 1
ATOM 2569 O O . GLU A 1 331 ? 18.540 4.579 -33.510 1.00 94.31 331 GLU A O 1
ATOM 2574 N N . LEU A 1 332 ? 17.004 4.024 -31.953 1.00 95.38 332 LEU A N 1
ATOM 2575 C CA . LEU A 1 332 ? 17.674 2.780 -31.588 1.00 95.38 332 LEU A CA 1
ATOM 2576 C C . LEU A 1 332 ? 17.599 1.756 -32.730 1.00 95.38 332 LEU A C 1
ATOM 2578 O O . LEU A 1 332 ? 16.531 1.585 -33.319 1.00 95.38 332 LEU A O 1
ATOM 2582 N N . PRO A 1 333 ? 18.696 1.027 -33.001 1.00 94.94 333 PRO A N 1
ATOM 2583 C CA . PRO A 1 333 ? 18.663 -0.151 -33.859 1.00 94.94 333 PRO A CA 1
ATOM 2584 C C . PRO A 1 333 ? 17.634 -1.188 -33.385 1.00 94.94 333 PRO A C 1
ATOM 2586 O O . PRO A 1 333 ? 17.404 -1.349 -32.188 1.00 94.94 333 PRO A O 1
ATOM 2589 N N . ASP A 1 334 ? 17.049 -1.940 -34.320 1.00 92.00 334 ASP A N 1
ATOM 2590 C CA . ASP A 1 334 ? 16.017 -2.952 -34.032 1.00 92.00 334 ASP A CA 1
ATOM 2591 C C . ASP A 1 334 ? 16.486 -4.092 -33.110 1.00 92.00 334 ASP A C 1
ATOM 2593 O O . ASP A 1 334 ? 15.671 -4.811 -32.522 1.00 92.00 334 ASP A O 1
ATOM 2597 N N . ASP A 1 335 ? 17.795 -4.289 -33.017 1.00 94.62 335 ASP A N 1
ATOM 2598 C CA . ASP A 1 335 ? 18.498 -5.273 -32.204 1.00 94.62 335 ASP A CA 1
ATOM 2599 C C . ASP A 1 335 ? 19.045 -4.700 -30.887 1.00 94.62 335 ASP A C 1
ATOM 2601 O O . ASP A 1 335 ? 19.717 -5.414 -30.146 1.00 94.62 335 ASP A O 1
ATOM 2605 N N . LEU A 1 336 ? 18.713 -3.454 -30.537 1.00 95.81 336 LEU A N 1
ATOM 2606 C CA . LEU A 1 336 ? 19.065 -2.845 -29.258 1.00 95.81 336 LEU A CA 1
ATOM 2607 C C . LEU A 1 336 ? 17.815 -2.348 -28.527 1.00 95.81 336 LEU A C 1
ATOM 2609 O O . LEU A 1 336 ? 17.140 -1.416 -28.959 1.00 95.81 336 LEU A O 1
ATOM 2613 N N . VAL A 1 337 ? 17.532 -2.944 -27.372 1.00 96.44 337 VAL A N 1
ATOM 2614 C CA . VAL A 1 337 ? 16.418 -2.555 -26.504 1.00 96.44 337 VAL A CA 1
ATOM 2615 C C . VAL A 1 337 ? 16.948 -1.757 -25.322 1.00 96.44 337 VAL A C 1
ATOM 2617 O O . VAL A 1 337 ? 17.857 -2.211 -24.631 1.00 96.44 337 VAL A O 1
ATOM 2620 N N . VAL A 1 338 ? 16.357 -0.586 -25.080 1.00 96.00 338 VAL A N 1
ATOM 2621 C CA . VAL A 1 338 ? 16.571 0.225 -23.876 1.00 96.00 338 VAL A CA 1
ATOM 2622 C C . VAL A 1 338 ? 15.217 0.453 -23.211 1.00 96.00 338 VAL A C 1
ATOM 2624 O O . VAL A 1 338 ? 14.301 1.012 -23.819 1.00 96.00 338 VAL A O 1
ATOM 2627 N N . GLU A 1 339 ? 15.091 0.025 -21.961 1.00 95.94 339 GLU A N 1
ATOM 2628 C CA . GLU A 1 339 ? 13.876 0.142 -21.161 1.00 95.94 339 GLU A CA 1
ATOM 2629 C C . GLU A 1 339 ? 14.170 0.817 -19.819 1.00 95.94 339 GLU A C 1
ATOM 2631 O O . GLU A 1 339 ? 15.176 0.529 -19.170 1.00 95.94 339 GLU A O 1
ATOM 2636 N N . PHE A 1 340 ? 13.265 1.704 -19.398 1.00 96.12 340 PHE A N 1
ATOM 2637 C CA . PHE A 1 340 ? 13.274 2.292 -18.065 1.00 96.12 340 PHE A CA 1
ATOM 2638 C C . PHE A 1 340 ? 12.028 1.864 -17.305 1.00 96.12 340 PHE A C 1
ATOM 2640 O O . PHE A 1 340 ? 10.911 1.999 -17.805 1.00 96.12 340 PHE A O 1
ATOM 2647 N N . PHE A 1 341 ? 12.211 1.402 -16.076 1.00 95.88 341 PHE A N 1
ATOM 2648 C CA . PHE A 1 341 ? 11.111 1.058 -15.183 1.00 95.88 341 PHE A CA 1
ATOM 2649 C C . PHE A 1 341 ? 11.467 1.389 -13.736 1.00 95.88 341 PHE A C 1
ATOM 2651 O O . PHE A 1 341 ? 12.601 1.751 -13.425 1.00 95.88 341 PHE A O 1
ATOM 2658 N N . ILE A 1 342 ? 10.482 1.323 -12.847 1.00 95.62 342 ILE A N 1
ATOM 2659 C CA . ILE A 1 342 ? 10.672 1.583 -11.421 1.00 95.62 342 ILE A CA 1
ATOM 2660 C C . ILE A 1 342 ? 10.686 0.250 -10.684 1.00 95.62 342 ILE A C 1
ATOM 2662 O O . ILE A 1 342 ? 9.850 -0.619 -10.923 1.00 95.62 342 ILE A O 1
ATOM 2666 N N . SER A 1 343 ? 11.634 0.088 -9.775 1.00 94.19 343 SER A N 1
ATOM 2667 C CA . SER A 1 343 ? 11.655 -1.035 -8.850 1.00 94.19 343 SER A CA 1
ATOM 2668 C C . SER A 1 343 ? 12.037 -0.503 -7.483 1.00 94.19 343 SER A C 1
ATOM 2670 O O . SER A 1 343 ? 13.183 -0.117 -7.254 1.00 94.19 343 SER A O 1
ATOM 2672 N N . ASP A 1 344 ? 11.059 -0.458 -6.583 1.00 94.25 344 ASP A N 1
ATOM 2673 C CA . ASP A 1 344 ? 11.209 0.123 -5.251 1.00 94.25 344 ASP A CA 1
ATOM 2674 C C . ASP A 1 344 ? 11.647 1.600 -5.344 1.00 94.25 344 ASP A C 1
ATOM 2676 O O . ASP A 1 344 ? 11.028 2.390 -6.062 1.00 94.25 344 ASP A O 1
ATOM 2680 N N . ALA A 1 345 ? 12.713 2.003 -4.649 1.00 93.31 345 ALA A N 1
ATOM 2681 C CA . ALA A 1 345 ? 13.220 3.374 -4.671 1.00 93.31 345 ALA A CA 1
ATOM 2682 C C . ALA A 1 345 ? 14.153 3.686 -5.863 1.00 93.31 345 ALA A C 1
ATOM 2684 O O . ALA A 1 345 ? 14.841 4.716 -5.865 1.00 93.31 345 ALA A O 1
ATOM 2685 N N . PHE A 1 346 ? 14.214 2.800 -6.861 1.00 94.75 346 PHE A N 1
ATOM 2686 C CA . PHE A 1 346 ? 15.150 2.886 -7.976 1.00 94.75 346 PHE A CA 1
ATOM 2687 C C . PHE A 1 346 ? 14.431 3.064 -9.307 1.00 94.75 346 PHE A C 1
ATOM 2689 O O . PHE A 1 346 ? 13.409 2.436 -9.581 1.00 94.75 346 PHE A O 1
ATOM 2696 N N . VAL A 1 347 ? 15.021 3.896 -10.161 1.00 95.31 347 VAL A N 1
ATOM 2697 C CA . VAL A 1 347 ? 14.749 3.876 -11.595 1.00 95.31 347 VAL A CA 1
ATOM 2698 C C . VAL A 1 347 ? 15.789 2.978 -12.236 1.00 95.31 347 VAL A C 1
ATOM 2700 O O . VAL A 1 347 ? 16.987 3.262 -12.185 1.00 95.31 347 VAL A O 1
ATOM 2703 N N . VAL A 1 348 ? 15.312 1.878 -12.795 1.00 95.19 348 VAL A N 1
ATOM 2704 C CA . VAL A 1 348 ? 16.121 0.834 -13.403 1.00 95.19 348 VAL A CA 1
ATOM 2705 C C . VAL A 1 348 ? 16.223 1.107 -14.895 1.00 95.19 348 VAL A C 1
ATOM 2707 O O . VAL A 1 348 ? 15.211 1.275 -15.573 1.00 95.19 348 VAL A O 1
ATOM 2710 N N . CYS A 1 349 ? 17.450 1.159 -15.401 1.00 95.69 349 CYS A N 1
ATOM 2711 C CA . CYS A 1 349 ? 17.755 1.173 -16.825 1.00 95.69 349 CYS A CA 1
ATOM 2712 C C . CYS A 1 349 ? 18.198 -0.232 -17.234 1.00 95.69 349 CYS A C 1
ATOM 2714 O O . CYS A 1 349 ? 19.246 -0.699 -16.783 1.00 95.69 349 CYS A O 1
ATOM 2716 N N . SER A 1 350 ? 17.403 -0.892 -18.073 1.00 95.12 350 SER A N 1
ATOM 2717 C CA . SER A 1 350 ? 17.721 -2.195 -18.652 1.00 95.12 350 SER A CA 1
ATOM 2718 C C . SER A 1 350 ? 18.055 -2.039 -20.130 1.00 95.12 350 SER A C 1
ATOM 2720 O O . SER A 1 350 ? 17.299 -1.435 -20.892 1.00 95.12 350 SER A O 1
ATOM 2722 N N . ILE A 1 351 ? 19.201 -2.574 -20.537 1.00 95.56 351 ILE A N 1
ATOM 2723 C CA . ILE A 1 351 ? 19.684 -2.544 -21.914 1.00 95.56 351 ILE A CA 1
ATOM 2724 C C . ILE A 1 351 ? 19.966 -3.972 -22.348 1.00 95.56 351 ILE A C 1
ATOM 2726 O O . ILE A 1 351 ? 20.779 -4.659 -21.732 1.00 95.56 351 ILE A O 1
ATOM 2730 N N . SER A 1 352 ? 19.323 -4.402 -23.427 1.00 95.31 352 SER A N 1
ATOM 2731 C CA . SER A 1 352 ? 19.488 -5.737 -24.001 1.00 95.31 352 SER A CA 1
ATOM 2732 C C . SER A 1 352 ? 19.861 -5.633 -25.474 1.00 95.31 352 SER A C 1
ATOM 2734 O O . SER A 1 352 ? 19.107 -5.074 -26.269 1.00 95.31 352 SER A O 1
ATOM 2736 N N . ALA A 1 353 ? 21.015 -6.189 -25.844 1.00 95.19 353 ALA A N 1
ATOM 2737 C CA . ALA A 1 353 ? 21.381 -6.383 -27.243 1.00 95.19 353 ALA A CA 1
ATOM 2738 C C . ALA A 1 353 ? 20.931 -7.763 -27.714 1.00 95.19 353 ALA A C 1
ATOM 2740 O O . ALA A 1 353 ? 21.167 -8.775 -27.048 1.00 95.19 353 ALA A O 1
ATOM 2741 N N . LEU A 1 354 ? 20.282 -7.797 -28.867 1.00 95.12 354 LEU A N 1
ATOM 2742 C CA . LEU A 1 354 ? 19.551 -8.942 -29.374 1.00 95.12 354 LEU A CA 1
ATOM 2743 C C . LEU A 1 354 ? 20.214 -9.495 -30.630 1.00 95.12 354 LEU A C 1
ATOM 2745 O O . LEU A 1 354 ? 20.769 -8.770 -31.445 1.00 95.12 354 LEU A O 1
ATOM 2749 N N . GLN A 1 355 ? 20.073 -10.797 -30.832 1.00 93.00 355 GLN A N 1
ATOM 2750 C CA . GLN A 1 355 ? 20.329 -11.429 -32.114 1.00 93.00 355 GLN A CA 1
ATOM 2751 C C . GLN A 1 355 ? 19.096 -12.205 -32.550 1.00 93.00 355 GLN A C 1
ATOM 2753 O O . GLN A 1 355 ? 18.665 -13.137 -31.873 1.00 93.00 355 GLN A O 1
ATOM 2758 N N . TYR A 1 356 ? 18.521 -11.812 -33.685 1.00 93.12 356 TYR A N 1
ATOM 2759 C CA . TYR A 1 356 ? 17.330 -12.443 -34.241 1.00 93.12 356 TYR A CA 1
ATOM 2760 C C . TYR A 1 356 ? 17.661 -13.764 -34.943 1.00 93.12 356 TYR A C 1
ATOM 2762 O O . TYR A 1 356 ? 18.640 -13.873 -35.681 1.00 93.12 356 TYR A O 1
ATOM 2770 N N . HIS A 1 357 ? 16.789 -14.752 -34.760 1.00 90.75 357 HIS A N 1
ATOM 2771 C CA . HIS A 1 357 ? 16.848 -16.056 -35.407 1.00 90.75 357 HIS A CA 1
ATOM 2772 C C . HIS A 1 357 ? 15.502 -16.386 -36.066 1.00 90.75 357 HIS A C 1
ATOM 2774 O O . HIS A 1 357 ? 14.435 -16.126 -35.510 1.00 90.75 357 HIS A O 1
ATOM 2780 N N . ALA A 1 358 ? 15.554 -16.980 -37.262 1.00 86.81 358 ALA A N 1
ATOM 2781 C CA . ALA A 1 358 ? 14.359 -17.382 -38.010 1.00 86.81 358 ALA A CA 1
ATOM 2782 C C . ALA A 1 358 ? 13.595 -18.541 -37.342 1.00 86.81 358 ALA A C 1
ATOM 2784 O O . ALA A 1 358 ? 12.381 -18.651 -37.482 1.00 86.81 358 ALA A O 1
ATOM 2785 N N . SER A 1 359 ? 14.303 -19.393 -36.601 1.00 88.19 359 SER A N 1
ATOM 2786 C CA . SER A 1 359 ? 13.764 -20.529 -35.854 1.00 88.19 359 SER A CA 1
ATOM 2787 C C . SER A 1 359 ? 14.368 -20.570 -34.454 1.00 88.19 359 SER A C 1
ATOM 2789 O O . SER A 1 359 ? 15.383 -19.920 -34.197 1.00 88.19 359 SER A O 1
ATOM 2791 N N . MET A 1 360 ? 13.777 -21.362 -33.557 1.00 87.56 360 MET A N 1
ATOM 2792 C CA . MET A 1 360 ? 14.306 -21.551 -32.207 1.00 87.56 360 MET A CA 1
ATOM 2793 C C . MET A 1 360 ? 15.773 -22.024 -32.273 1.00 87.56 360 MET A C 1
ATOM 2795 O O . MET A 1 360 ? 16.041 -23.071 -32.873 1.00 87.56 360 MET A O 1
ATOM 2799 N N . PRO A 1 361 ? 16.735 -21.259 -31.725 1.00 85.44 361 PRO A N 1
ATOM 2800 C CA . PRO A 1 361 ? 18.145 -21.611 -31.806 1.00 85.44 361 PRO A CA 1
ATOM 2801 C C . PRO A 1 361 ? 18.450 -22.823 -30.920 1.00 85.44 361 PRO A C 1
ATOM 2803 O O . PRO A 1 361 ? 17.946 -22.944 -29.803 1.00 85.44 361 PRO A O 1
ATOM 2806 N N . THR A 1 362 ? 19.297 -23.725 -31.414 1.00 85.44 362 THR A N 1
ATOM 2807 C CA . THR A 1 362 ? 19.745 -24.893 -30.646 1.00 85.44 362 THR A CA 1
ATOM 2808 C C . THR A 1 362 ? 20.688 -24.474 -29.519 1.00 85.44 362 THR A C 1
ATOM 2810 O O . THR A 1 362 ? 21.414 -23.484 -29.625 1.00 85.44 362 THR A O 1
ATOM 2813 N N . THR A 1 363 ? 20.753 -25.269 -28.450 1.00 82.00 363 THR A N 1
ATOM 2814 C CA . THR A 1 363 ? 21.637 -25.006 -27.300 1.00 82.00 363 THR A CA 1
ATOM 2815 C C . THR A 1 363 ? 23.107 -24.856 -27.707 1.00 82.00 363 THR A C 1
ATOM 2817 O O . THR A 1 363 ? 23.814 -24.011 -27.164 1.00 82.00 363 THR A O 1
ATOM 2820 N N . SER A 1 364 ? 23.570 -25.619 -28.704 1.00 81.50 364 SER A N 1
ATOM 2821 C CA . SER A 1 364 ? 24.936 -25.514 -29.233 1.00 81.50 364 SER A CA 1
ATOM 2822 C C . SER A 1 364 ? 25.187 -24.203 -29.986 1.00 81.50 364 SER A C 1
ATOM 2824 O O . SER A 1 364 ? 26.264 -23.621 -29.850 1.00 81.50 364 SER A O 1
ATOM 2826 N N . ALA A 1 365 ? 24.200 -23.704 -30.739 1.00 80.88 365 ALA A N 1
ATOM 2827 C CA . ALA A 1 365 ? 24.292 -22.419 -31.429 1.00 80.88 365 ALA A CA 1
ATOM 2828 C C . ALA A 1 365 ? 24.350 -21.251 -30.434 1.00 80.88 365 ALA A C 1
ATOM 2830 O O . ALA A 1 365 ? 25.192 -20.366 -30.578 1.00 80.88 365 ALA A O 1
ATOM 2831 N N . VAL A 1 366 ? 23.524 -21.297 -29.383 1.00 82.75 366 VAL A N 1
ATOM 2832 C CA . VAL A 1 366 ? 23.539 -20.310 -28.291 1.00 82.75 366 VAL A CA 1
ATOM 2833 C C . VAL A 1 366 ? 24.876 -20.342 -27.545 1.00 82.75 366 VAL A C 1
ATOM 2835 O O . VAL A 1 366 ? 25.474 -19.294 -27.309 1.00 82.75 366 VAL A O 1
ATOM 2838 N N . ALA A 1 367 ? 25.394 -21.533 -27.228 1.00 81.69 367 ALA A N 1
ATOM 2839 C CA . ALA A 1 367 ? 26.669 -21.674 -26.528 1.00 81.69 367 ALA A CA 1
ATOM 2840 C C . ALA A 1 367 ? 27.855 -21.136 -27.345 1.00 81.69 367 ALA A C 1
ATOM 2842 O O . ALA A 1 367 ? 28.736 -20.471 -26.799 1.00 81.69 367 ALA A O 1
ATOM 2843 N N . LYS A 1 368 ? 27.860 -21.376 -28.663 1.00 82.38 368 LYS A N 1
ATOM 2844 C CA . LYS A 1 368 ? 28.872 -20.828 -29.575 1.00 82.38 368 LYS A CA 1
ATOM 2845 C C . LYS A 1 368 ? 28.802 -19.304 -29.645 1.00 82.38 368 LYS A C 1
ATOM 2847 O O . LYS A 1 368 ? 29.842 -18.655 -29.632 1.00 82.38 368 LYS A O 1
ATOM 2852 N N . LEU A 1 369 ? 27.594 -18.749 -29.715 1.00 81.00 369 LEU A N 1
ATOM 2853 C CA . LEU A 1 369 ? 27.381 -17.309 -29.807 1.00 81.00 369 LEU A CA 1
ATOM 2854 C C . LEU A 1 369 ? 27.813 -16.574 -28.533 1.00 81.00 369 LEU A C 1
ATOM 2856 O O . LEU A 1 369 ? 28.415 -15.510 -28.599 1.00 81.00 369 LEU A O 1
ATOM 2860 N N . LEU A 1 370 ? 27.515 -17.152 -27.371 1.00 80.06 370 LEU A N 1
ATOM 2861 C CA . LEU A 1 370 ? 27.728 -16.502 -26.083 1.00 80.06 370 LEU A CA 1
ATOM 2862 C C . LEU A 1 370 ? 29.086 -16.827 -25.436 1.00 80.06 370 LEU A C 1
ATOM 2864 O O . LEU A 1 370 ? 29.356 -16.336 -24.337 1.00 80.06 370 LEU A O 1
ATOM 2868 N N . GLY A 1 371 ? 29.928 -17.632 -26.092 1.00 73.94 371 GLY A N 1
ATOM 2869 C CA . GLY A 1 371 ? 31.274 -17.973 -25.622 1.00 73.94 371 GLY A CA 1
ATOM 2870 C C . GLY A 1 371 ? 31.318 -19.012 -24.494 1.00 73.94 371 GLY A C 1
ATOM 2871 O O . GLY A 1 371 ? 32.234 -18.980 -23.679 1.00 73.94 371 GLY A O 1
ATOM 2872 N N . GLY A 1 372 ? 30.336 -19.917 -24.414 1.00 73.88 372 GLY A N 1
ATOM 2873 C CA . GLY A 1 372 ? 30.275 -20.987 -23.409 1.00 73.88 372 GLY A CA 1
ATOM 2874 C C . GLY A 1 372 ? 28.845 -21.458 -23.106 1.00 73.88 372 GLY A C 1
ATOM 2875 O O . GLY A 1 372 ? 27.886 -20.866 -23.603 1.00 73.88 372 GLY A O 1
ATOM 2876 N N . PRO A 1 373 ? 28.664 -22.517 -22.294 1.00 63.16 373 PRO A N 1
ATOM 2877 C CA . PRO A 1 373 ? 27.340 -22.967 -21.872 1.00 63.16 373 PRO A CA 1
ATOM 2878 C C . PRO A 1 373 ? 26.681 -21.894 -20.990 1.00 63.16 373 PRO A C 1
ATOM 2880 O O . PRO A 1 373 ? 27.039 -21.720 -19.828 1.00 63.16 373 PRO A O 1
ATOM 2883 N N . LYS A 1 374 ? 25.727 -21.148 -21.556 1.00 63.66 374 LYS A N 1
ATOM 2884 C CA . LYS A 1 374 ? 24.915 -20.147 -20.848 1.00 63.66 374 LYS A CA 1
ATOM 2885 C C . LYS A 1 374 ? 23.472 -20.649 -20.670 1.00 63.66 374 LYS A C 1
ATOM 2887 O O . LYS A 1 374 ? 23.024 -21.489 -21.452 1.00 63.66 374 LYS A O 1
ATOM 2892 N N . PRO A 1 375 ? 22.747 -20.170 -19.642 1.00 59.00 375 PRO A N 1
ATOM 2893 C CA . PRO A 1 375 ? 21.393 -20.630 -19.331 1.00 59.00 375 PRO A CA 1
ATOM 2894 C C . PRO A 1 375 ? 20.384 -20.374 -20.464 1.00 59.00 375 PRO A C 1
ATOM 2896 O O . PRO A 1 375 ? 20.489 -19.395 -21.203 1.00 59.00 375 PRO A O 1
ATOM 2899 N N . VAL A 1 376 ? 19.358 -21.234 -20.540 1.00 58.72 376 VAL A N 1
ATOM 2900 C CA . VAL A 1 376 ? 18.252 -21.201 -21.525 1.00 58.72 376 VAL A CA 1
ATOM 2901 C C . VAL A 1 376 ? 17.497 -19.863 -21.524 1.00 58.72 376 VAL A C 1
ATOM 2903 O O . VAL A 1 376 ? 17.007 -19.435 -22.564 1.00 58.72 376 VAL A O 1
ATOM 2906 N N . ASN A 1 377 ? 17.493 -19.151 -20.393 1.00 67.94 377 ASN A N 1
ATOM 2907 C CA . ASN A 1 377 ? 16.791 -17.875 -20.193 1.00 67.94 377 ASN A CA 1
ATOM 2908 C C . ASN A 1 377 ? 17.301 -16.718 -21.077 1.00 67.94 377 ASN A C 1
ATOM 2910 O O . ASN A 1 377 ? 16.732 -15.633 -21.045 1.00 67.94 377 ASN A O 1
ATOM 2914 N N . LYS A 1 378 ? 18.367 -16.923 -21.863 1.00 82.81 378 LYS A N 1
ATOM 2915 C CA . LYS A 1 378 ? 18.849 -15.956 -22.861 1.00 82.81 378 LYS A CA 1
ATOM 2916 C C . LYS A 1 378 ? 18.119 -16.049 -24.204 1.00 82.81 378 LYS A C 1
ATOM 2918 O O . LYS A 1 378 ? 18.312 -15.162 -25.029 1.00 82.81 378 LYS A O 1
ATOM 2923 N N . VAL A 1 379 ? 17.309 -17.087 -24.435 1.00 88.44 379 VAL A N 1
ATOM 2924 C CA . VAL A 1 379 ? 16.472 -17.222 -25.636 1.00 88.44 379 VAL A CA 1
ATOM 2925 C C . VAL A 1 379 ? 15.046 -16.809 -25.295 1.00 88.44 379 VAL A C 1
ATOM 2927 O O . VAL A 1 379 ? 14.384 -17.468 -24.497 1.00 88.44 379 VAL A O 1
ATOM 2930 N N . VAL A 1 380 ? 14.560 -15.736 -25.913 1.00 91.44 380 VAL A N 1
ATOM 2931 C CA . VAL A 1 380 ? 13.211 -15.202 -25.681 1.00 91.44 380 VAL A CA 1
ATOM 2932 C C . VAL A 1 380 ? 12.486 -14.977 -27.006 1.00 91.44 380 VAL A C 1
ATOM 2934 O O . VAL A 1 380 ? 13.096 -14.994 -28.077 1.00 91.44 380 VAL A O 1
ATOM 2937 N N . LYS A 1 381 ? 11.165 -14.800 -26.952 1.00 91.62 381 LYS A N 1
ATOM 2938 C CA . LYS A 1 381 ? 10.364 -14.400 -28.113 1.00 91.62 381 LYS A CA 1
ATOM 2939 C C . LYS A 1 381 ? 10.110 -12.894 -28.025 1.00 91.62 381 LYS A C 1
ATOM 2941 O O . LYS A 1 381 ? 9.564 -12.440 -27.029 1.00 91.62 381 LYS A O 1
ATOM 2946 N N . TYR A 1 382 ? 10.501 -12.140 -29.049 1.00 93.31 382 TYR A N 1
ATOM 2947 C CA . TYR A 1 382 ? 10.342 -10.683 -29.114 1.00 93.31 382 TYR A CA 1
ATOM 2948 C C . TYR A 1 382 ? 9.933 -10.260 -30.527 1.00 93.31 382 TYR A C 1
ATOM 2950 O O . TYR A 1 382 ? 10.509 -10.751 -31.500 1.00 93.31 382 TYR A O 1
ATOM 2958 N N . LYS A 1 383 ? 8.924 -9.384 -30.659 1.00 91.25 383 LYS A N 1
ATOM 2959 C CA . LYS A 1 383 ? 8.323 -9.001 -31.960 1.00 91.25 383 LYS A CA 1
ATOM 2960 C C . LYS A 1 383 ? 7.996 -10.228 -32.842 1.00 91.25 383 LYS A C 1
ATOM 2962 O O . LYS A 1 383 ? 8.333 -10.275 -34.022 1.00 91.25 383 LYS A O 1
ATOM 2967 N N . ASP A 1 384 ? 7.427 -11.264 -32.225 1.00 89.50 384 ASP A N 1
ATOM 2968 C CA . ASP A 1 384 ? 7.124 -12.570 -32.831 1.00 89.50 384 ASP A CA 1
ATOM 2969 C C . ASP A 1 384 ? 8.295 -13.387 -33.405 1.00 89.50 384 ASP A C 1
ATOM 2971 O O . ASP A 1 384 ? 8.080 -14.423 -34.034 1.00 89.50 384 ASP A O 1
ATOM 2975 N N . LYS A 1 385 ? 9.540 -13.001 -33.117 1.0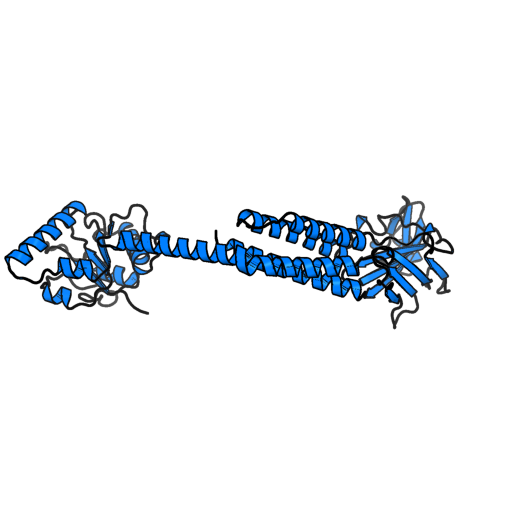0 92.62 385 LYS A N 1
ATOM 2976 C CA . LYS A 1 385 ? 10.752 -13.705 -33.552 1.00 92.62 385 LYS A CA 1
ATOM 2977 C C . LYS A 1 385 ? 11.496 -14.307 -32.364 1.00 92.62 385 LYS A C 1
ATOM 2979 O O . LYS A 1 385 ? 11.410 -13.799 -31.247 1.00 92.62 385 LYS A O 1
ATOM 2984 N N . TYR A 1 386 ? 12.249 -15.378 -32.605 1.00 92.50 386 TYR A N 1
ATOM 2985 C CA . TYR A 1 386 ? 13.186 -15.899 -31.611 1.00 92.50 386 TYR A CA 1
ATOM 2986 C C . TYR A 1 386 ? 14.406 -14.987 -31.552 1.00 92.50 386 TYR A C 1
ATOM 2988 O O . TYR A 1 386 ? 15.010 -14.695 -32.585 1.00 92.50 386 TYR A O 1
ATOM 2996 N N . VAL A 1 387 ? 14.773 -14.545 -30.353 1.00 93.69 387 VAL A N 1
ATOM 2997 C CA . VAL A 1 387 ? 15.951 -13.706 -30.136 1.00 93.69 387 VAL A CA 1
ATOM 2998 C C . VAL A 1 387 ? 16.830 -14.283 -29.039 1.00 93.69 387 VAL A C 1
ATOM 3000 O O . VAL A 1 387 ? 16.337 -14.832 -28.054 1.00 93.69 387 VAL A O 1
ATOM 3003 N N . VAL A 1 388 ? 18.142 -14.156 -29.218 1.00 93.06 388 VAL A N 1
ATOM 3004 C CA . VAL A 1 388 ? 19.133 -14.427 -28.175 1.00 93.06 388 VAL A CA 1
ATOM 3005 C C . VAL A 1 388 ? 19.620 -13.097 -27.620 1.00 93.06 388 VAL A C 1
ATOM 3007 O O . VAL A 1 388 ? 20.040 -12.232 -28.384 1.00 93.06 388 VAL A O 1
ATOM 3010 N N . ILE A 1 389 ? 19.581 -12.932 -26.300 1.00 93.94 389 ILE A N 1
ATOM 3011 C CA . ILE A 1 389 ? 20.147 -11.767 -25.616 1.00 93.94 389 ILE A CA 1
ATOM 3012 C C . ILE A 1 389 ? 21.663 -11.966 -25.532 1.00 93.94 389 ILE A C 1
ATOM 3014 O O . ILE A 1 389 ? 22.147 -12.826 -24.789 1.00 93.94 389 ILE A O 1
ATOM 3018 N N . VAL A 1 390 ? 22.407 -11.197 -26.324 1.00 91.81 390 VAL A N 1
ATOM 3019 C CA . VAL A 1 390 ? 23.861 -11.339 -26.478 1.00 91.81 390 VAL A CA 1
ATOM 3020 C C . VAL A 1 390 ? 24.604 -10.614 -25.360 1.00 91.81 390 VAL A C 1
ATOM 3022 O O . VAL A 1 390 ? 25.494 -11.193 -24.736 1.00 91.81 390 VAL A O 1
ATOM 3025 N N . ASP A 1 391 ? 24.172 -9.390 -25.060 1.00 91.00 391 ASP A N 1
ATOM 3026 C CA . ASP A 1 391 ? 24.616 -8.604 -23.912 1.00 91.00 391 ASP A CA 1
ATOM 3027 C C . ASP A 1 391 ? 23.408 -8.048 -23.160 1.00 91.00 391 ASP A C 1
ATOM 3029 O O . ASP A 1 391 ? 22.374 -7.745 -23.755 1.00 91.00 391 ASP A O 1
ATOM 3033 N N . GLU A 1 392 ? 23.559 -7.905 -21.847 1.00 92.25 392 GLU A N 1
ATOM 3034 C CA . GLU A 1 392 ? 22.535 -7.368 -20.958 1.00 92.25 392 GLU A CA 1
ATOM 3035 C C . GLU A 1 392 ? 23.200 -6.509 -19.882 1.00 92.25 392 GLU A C 1
ATOM 3037 O O . GLU A 1 392 ? 24.172 -6.936 -19.253 1.00 92.25 392 GLU A O 1
ATOM 3042 N N . ILE A 1 393 ? 22.680 -5.300 -19.682 1.00 91.69 393 ILE A N 1
ATOM 3043 C CA . ILE A 1 393 ? 23.084 -4.380 -18.621 1.00 91.69 393 ILE A CA 1
ATOM 3044 C C . ILE A 1 393 ? 21.828 -3.967 -17.869 1.00 91.69 393 ILE A C 1
ATOM 3046 O O . ILE A 1 393 ? 20.867 -3.516 -18.481 1.00 91.69 393 ILE A O 1
ATOM 3050 N N . VAL A 1 394 ? 21.876 -4.048 -16.543 1.00 93.00 394 VAL A N 1
ATOM 3051 C CA . VAL A 1 394 ? 20.849 -3.496 -15.660 1.00 93.00 394 VAL A CA 1
ATOM 3052 C C . VAL A 1 394 ? 21.540 -2.560 -14.677 1.00 93.00 394 VAL A C 1
ATOM 3054 O O . VAL A 1 394 ? 22.500 -2.960 -14.014 1.00 93.00 394 VAL A O 1
ATOM 3057 N N . ILE A 1 395 ? 21.108 -1.300 -14.635 1.00 93.06 395 ILE A N 1
ATOM 3058 C CA . ILE A 1 395 ? 21.618 -0.293 -13.699 1.00 93.06 395 ILE A CA 1
ATOM 3059 C C . ILE A 1 395 ? 20.469 0.292 -12.896 1.00 93.06 395 ILE A C 1
ATOM 3061 O O . ILE A 1 395 ? 19.535 0.859 -13.460 1.00 93.06 395 ILE A O 1
ATOM 3065 N N . ASP A 1 396 ? 20.624 0.242 -11.577 1.00 93.50 396 ASP A N 1
ATOM 3066 C CA . ASP A 1 396 ? 19.686 0.815 -10.625 1.00 93.50 396 ASP A CA 1
ATOM 3067 C C . ASP A 1 396 ? 20.157 2.210 -10.218 1.00 93.50 396 ASP A C 1
ATOM 3069 O O . ASP A 1 396 ? 21.255 2.386 -9.682 1.00 93.50 396 ASP A O 1
ATOM 3073 N N . SER A 1 397 ? 19.320 3.218 -10.450 1.00 93.62 397 SER A N 1
ATOM 3074 C CA . SER A 1 397 ? 19.593 4.586 -10.021 1.00 93.62 397 SER A CA 1
ATOM 3075 C C . SER A 1 397 ? 18.623 5.012 -8.933 1.00 93.62 397 SER A C 1
ATOM 3077 O O . SER A 1 397 ? 17.411 5.093 -9.146 1.00 93.62 397 SER A O 1
ATOM 3079 N N . LYS A 1 398 ? 19.155 5.260 -7.734 1.00 93.81 398 LYS A N 1
ATOM 3080 C CA . LYS A 1 398 ? 18.346 5.611 -6.565 1.00 93.81 398 LYS A CA 1
ATOM 3081 C C . LYS A 1 398 ? 17.742 7.001 -6.740 1.00 93.81 398 LYS A C 1
ATOM 3083 O O . LYS A 1 398 ? 18.471 7.974 -6.915 1.00 93.81 398 LYS A O 1
ATOM 3088 N N . SER A 1 399 ? 16.421 7.098 -6.625 1.00 92.12 399 SER A N 1
ATOM 3089 C CA . SER A 1 399 ? 15.694 8.364 -6.717 1.00 92.12 399 SER A CA 1
ATOM 3090 C C . SER A 1 399 ? 15.293 8.856 -5.323 1.00 92.12 399 SER A C 1
ATOM 3092 O O . SER A 1 399 ? 14.475 8.200 -4.676 1.00 92.12 399 SER A O 1
ATOM 3094 N N . PRO A 1 400 ? 15.800 10.012 -4.849 1.00 90.06 400 PRO A N 1
ATOM 3095 C CA . PRO A 1 400 ? 15.381 10.589 -3.568 1.00 90.06 400 PRO A CA 1
ATOM 3096 C C . PRO A 1 400 ? 13.865 10.804 -3.487 1.00 90.06 400 PRO A C 1
ATOM 3098 O O . PRO A 1 400 ? 13.243 10.476 -2.486 1.00 90.06 400 PRO A O 1
ATOM 3101 N N . THR A 1 401 ? 13.248 11.241 -4.587 1.00 89.69 401 THR A N 1
ATOM 3102 C CA . THR A 1 401 ? 11.797 11.443 -4.669 1.00 89.69 401 THR A CA 1
ATOM 3103 C C . THR A 1 401 ? 11.015 10.145 -4.457 1.00 89.69 401 THR A C 1
ATOM 3105 O O . THR A 1 401 ? 9.985 10.158 -3.789 1.00 89.69 401 THR A O 1
ATOM 3108 N N . LEU A 1 402 ? 11.496 9.016 -4.997 1.00 92.25 402 LEU A N 1
ATOM 3109 C CA . LEU A 1 402 ? 10.853 7.714 -4.780 1.00 92.25 402 LEU A CA 1
ATOM 3110 C C . LEU A 1 402 ? 11.057 7.212 -3.347 1.00 92.25 402 LEU A C 1
ATOM 3112 O O . LEU A 1 402 ? 10.129 6.643 -2.780 1.00 92.25 402 LEU A O 1
ATOM 3116 N N . VAL A 1 403 ? 12.232 7.456 -2.749 1.00 92.25 403 VAL A N 1
ATOM 3117 C CA . VAL A 1 403 ? 12.492 7.146 -1.331 1.00 92.25 403 VAL A CA 1
ATOM 3118 C C . VAL A 1 403 ? 11.482 7.864 -0.440 1.00 92.25 403 VAL A C 1
ATOM 3120 O O . VAL A 1 403 ? 10.811 7.219 0.365 1.00 92.25 403 VAL A O 1
ATOM 3123 N N . ASP A 1 404 ? 11.343 9.178 -0.619 1.00 89.81 404 ASP A N 1
ATOM 3124 C CA . ASP A 1 404 ? 10.443 10.002 0.189 1.00 89.81 404 ASP A CA 1
ATOM 3125 C C . ASP A 1 404 ? 8.980 9.584 -0.008 1.00 89.81 404 ASP A C 1
ATOM 3127 O O . ASP A 1 404 ? 8.223 9.462 0.954 1.00 89.81 404 ASP A O 1
ATOM 3131 N N . MET A 1 405 ? 8.588 9.288 -1.251 1.00 91.62 405 MET A N 1
ATOM 3132 C CA . MET A 1 405 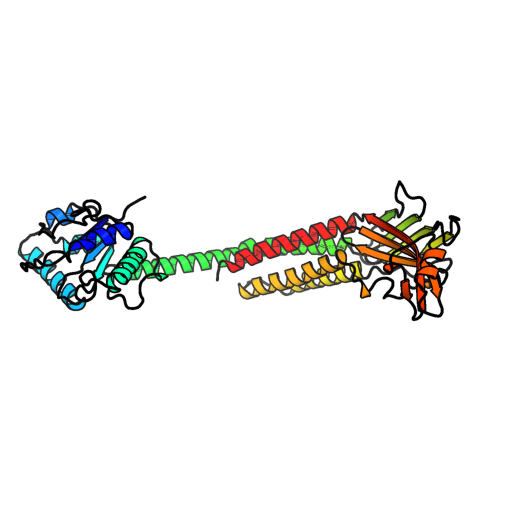? 7.241 8.824 -1.579 1.00 91.62 405 MET A CA 1
ATOM 3133 C C . MET A 1 405 ? 6.904 7.485 -0.928 1.00 91.62 405 MET A C 1
ATOM 3135 O O . MET A 1 405 ? 5.833 7.333 -0.343 1.00 91.62 405 MET A O 1
ATOM 3139 N N . LEU A 1 406 ? 7.801 6.503 -1.022 1.00 93.69 406 LEU A N 1
ATOM 3140 C CA . LEU A 1 406 ? 7.594 5.188 -0.422 1.00 93.69 406 LEU A CA 1
ATOM 3141 C C . LEU A 1 406 ? 7.547 5.272 1.104 1.00 93.69 406 LEU A C 1
ATOM 3143 O O . LEU A 1 406 ? 6.726 4.592 1.719 1.00 93.69 406 LEU A O 1
ATOM 3147 N N . ALA A 1 407 ? 8.374 6.129 1.710 1.00 92.56 407 ALA A N 1
ATOM 3148 C CA . ALA A 1 407 ? 8.346 6.383 3.146 1.00 92.56 407 ALA A CA 1
ATOM 3149 C C . ALA A 1 407 ? 7.013 7.007 3.590 1.00 92.56 407 ALA A C 1
ATOM 3151 O O . ALA A 1 407 ? 6.398 6.519 4.538 1.00 92.56 407 ALA A O 1
ATOM 3152 N N . ALA A 1 408 ? 6.527 8.025 2.876 1.00 92.06 408 ALA A N 1
ATOM 3153 C CA . ALA A 1 408 ? 5.246 8.664 3.166 1.00 92.06 408 ALA A CA 1
ATOM 3154 C C . ALA A 1 408 ? 4.063 7.698 2.972 1.00 92.06 408 ALA A C 1
ATOM 3156 O O . ALA A 1 408 ? 3.228 7.558 3.865 1.00 92.06 408 ALA A O 1
ATOM 3157 N N . LEU A 1 409 ? 4.023 6.946 1.865 1.00 94.75 409 LEU A N 1
ATOM 3158 C CA . LEU A 1 409 ? 2.997 5.920 1.641 1.00 94.75 409 LEU A CA 1
ATOM 3159 C C . LEU A 1 409 ? 3.028 4.828 2.719 1.00 94.75 409 LEU A C 1
ATOM 3161 O O . LEU A 1 409 ? 1.978 4.341 3.133 1.00 94.75 409 LEU A O 1
ATOM 3165 N N . LYS A 1 410 ? 4.216 4.440 3.194 1.00 94.62 410 LYS A N 1
ATOM 3166 C CA . LYS A 1 410 ? 4.355 3.496 4.306 1.00 94.62 410 LYS A CA 1
ATOM 3167 C C . LYS A 1 410 ? 3.823 4.063 5.615 1.00 94.62 410 LYS A C 1
ATOM 3169 O O . LYS A 1 410 ? 3.050 3.386 6.280 1.00 94.62 410 LYS A O 1
ATOM 3174 N N . SER A 1 411 ? 4.164 5.306 5.938 1.00 94.38 411 SER A N 1
ATOM 3175 C CA . SER A 1 411 ? 3.645 5.974 7.131 1.00 94.38 411 SER A CA 1
ATOM 3176 C C . SER A 1 411 ? 2.116 6.059 7.120 1.00 94.38 411 SER A C 1
ATOM 3178 O O . SER A 1 411 ? 1.490 5.827 8.153 1.00 94.38 411 SER A O 1
ATOM 3180 N N . VAL A 1 412 ? 1.509 6.338 5.961 1.00 94.94 412 VAL A N 1
ATOM 3181 C CA . VAL A 1 412 ? 0.048 6.345 5.805 1.00 94.94 412 VAL A CA 1
ATOM 3182 C C . VAL A 1 412 ? -0.543 4.947 5.989 1.00 94.94 412 VAL A C 1
ATOM 3184 O O . VAL A 1 412 ? -1.551 4.806 6.682 1.00 94.94 412 VAL A O 1
ATOM 3187 N N . GLU A 1 413 ? 0.063 3.912 5.398 1.00 95.38 413 GLU A N 1
ATOM 3188 C CA . GLU A 1 413 ? -0.390 2.528 5.586 1.00 95.38 413 GLU A CA 1
ATOM 3189 C C . GLU A 1 413 ? -0.373 2.141 7.070 1.00 95.38 413 GLU A C 1
ATOM 3191 O O . GLU A 1 413 ? -1.373 1.632 7.579 1.00 95.38 413 GLU A O 1
ATOM 3196 N N . ASP A 1 414 ? 0.728 2.421 7.771 1.00 94.75 414 ASP A N 1
ATOM 3197 C CA . ASP A 1 414 ? 0.891 2.096 9.188 1.00 94.75 414 ASP A CA 1
ATOM 3198 C C . ASP A 1 414 ? -0.162 2.819 10.046 1.00 94.75 414 ASP A C 1
ATOM 3200 O O . ASP A 1 414 ? -0.805 2.188 10.888 1.00 94.75 414 ASP A O 1
ATOM 3204 N N . ALA A 1 415 ? -0.412 4.108 9.783 1.00 92.31 415 ALA A N 1
ATOM 3205 C CA . ALA A 1 415 ? -1.456 4.877 10.462 1.00 92.31 415 ALA A CA 1
ATOM 3206 C C . ALA A 1 415 ? -2.854 4.277 10.232 1.00 92.31 415 ALA A C 1
ATOM 3208 O O . ALA A 1 415 ? -3.614 4.082 11.183 1.00 92.31 415 ALA A O 1
ATOM 3209 N N . CYS A 1 416 ? -3.178 3.912 8.987 1.00 92.50 416 CYS A N 1
ATOM 3210 C CA . CYS A 1 416 ? -4.460 3.291 8.663 1.00 92.50 416 CYS A CA 1
ATOM 3211 C C . CYS A 1 416 ? -4.613 1.914 9.331 1.00 92.50 416 CYS A C 1
ATOM 3213 O O . CYS A 1 416 ? -5.677 1.608 9.863 1.00 92.50 416 CYS A O 1
ATOM 3215 N N . ARG A 1 417 ? -3.562 1.083 9.364 1.00 93.31 417 ARG A N 1
ATOM 3216 C CA . ARG A 1 417 ? -3.598 -0.232 10.035 1.00 93.31 417 ARG A CA 1
ATOM 3217 C C . ARG A 1 417 ? -3.784 -0.108 11.541 1.00 93.31 417 ARG A C 1
ATOM 3219 O O . ARG A 1 417 ? -4.589 -0.841 12.118 1.00 93.31 417 ARG A O 1
ATOM 3226 N N . GLN A 1 418 ? -3.058 0.811 12.175 1.00 90.94 418 GLN A N 1
ATOM 3227 C CA . GLN A 1 418 ? -3.202 1.075 13.606 1.00 90.94 418 GLN A CA 1
ATOM 3228 C C . GLN A 1 418 ? -4.629 1.512 13.923 1.00 90.94 418 GLN A C 1
ATOM 3230 O O . GLN A 1 418 ? -5.262 0.958 14.819 1.00 90.94 418 GLN A O 1
ATOM 3235 N N . PHE A 1 419 ? -5.168 2.440 13.135 1.00 88.44 419 PHE A N 1
ATOM 3236 C CA . PHE A 1 419 ? -6.528 2.920 13.322 1.00 88.44 419 PHE A CA 1
ATOM 3237 C C . PHE A 1 419 ? -7.579 1.821 13.085 1.00 88.44 419 PHE A C 1
ATOM 3239 O O . PHE A 1 419 ? -8.474 1.630 13.909 1.00 88.44 419 PHE A O 1
ATOM 3246 N N . ARG A 1 420 ? -7.420 1.008 12.032 1.00 89.75 420 ARG A N 1
ATOM 3247 C CA . ARG A 1 420 ? -8.288 -0.148 11.758 1.00 89.75 420 ARG A CA 1
ATOM 3248 C C . ARG A 1 420 ? -8.309 -1.151 12.910 1.00 89.75 420 ARG A C 1
ATOM 3250 O O . ARG A 1 420 ? -9.364 -1.710 13.210 1.00 89.75 420 ARG A O 1
ATOM 3257 N N . THR A 1 421 ? -7.153 -1.360 13.538 1.00 88.50 421 THR A N 1
ATOM 3258 C CA . THR A 1 421 ? -7.001 -2.239 14.703 1.00 88.50 421 THR A CA 1
ATOM 3259 C C . THR A 1 421 ? -7.744 -1.671 15.909 1.00 88.50 421 THR A C 1
ATOM 3261 O O . THR A 1 421 ? -8.515 -2.397 16.531 1.00 88.50 421 THR A O 1
ATOM 3264 N N . LYS A 1 422 ? -7.611 -0.365 16.193 1.00 86.25 422 LYS A N 1
ATOM 3265 C CA . LYS A 1 422 ? -8.385 0.292 17.262 1.00 86.25 422 LYS A CA 1
ATOM 3266 C C . LYS A 1 422 ? -9.891 0.128 17.041 1.00 86.25 422 LYS A C 1
ATOM 3268 O O . LYS A 1 422 ? -10.595 -0.278 17.954 1.00 86.25 422 LYS A O 1
ATOM 3273 N N . LEU A 1 423 ? -10.374 0.355 15.816 1.00 85.94 423 LEU A N 1
ATOM 3274 C CA . LEU A 1 423 ? -11.793 0.189 15.478 1.00 85.94 423 LEU A CA 1
ATOM 3275 C C . LEU A 1 423 ? -12.303 -1.248 15.656 1.00 85.94 423 LEU A C 1
ATOM 3277 O O . LEU A 1 423 ? -13.471 -1.439 15.987 1.00 85.94 423 LEU A O 1
ATOM 3281 N N . SER A 1 424 ? -11.452 -2.256 15.442 1.00 83.69 424 SER A N 1
ATOM 3282 C CA . SER A 1 424 ? -11.836 -3.661 15.627 1.00 83.69 424 SER A CA 1
ATOM 3283 C C . SER A 1 424 ? -11.989 -4.091 17.085 1.00 83.69 424 SER A C 1
ATOM 3285 O O . SER A 1 424 ? -12.533 -5.159 17.317 1.00 83.69 424 SER A O 1
ATOM 3287 N N . LEU A 1 425 ? -11.543 -3.290 18.059 1.00 81.69 425 LEU A N 1
ATOM 3288 C CA . LEU A 1 425 ? -11.718 -3.607 19.482 1.00 81.69 425 LEU A CA 1
ATOM 3289 C C . LEU A 1 425 ? -13.153 -3.367 19.969 1.00 81.69 425 LEU A C 1
ATOM 3291 O O . LEU A 1 425 ? -13.568 -3.957 20.957 1.00 81.69 425 LEU A O 1
ATOM 3295 N N . PHE A 1 426 ? -13.921 -2.543 19.259 1.00 76.38 426 PHE A N 1
ATOM 3296 C CA . PHE A 1 426 ? -15.280 -2.158 19.641 1.00 76.38 426 PHE A CA 1
ATOM 3297 C C . PHE A 1 426 ? -16.345 -3.082 19.032 1.00 76.38 426 PHE A C 1
ATOM 3299 O O . PHE A 1 426 ? -17.359 -2.563 18.569 1.00 76.38 426 PHE A O 1
ATOM 3306 N N . LEU A 1 427 ? -16.068 -4.393 18.913 1.00 55.16 427 LEU A N 1
ATOM 3307 C CA . LEU A 1 427 ? -16.838 -5.375 18.121 1.00 55.16 427 LEU A CA 1
ATOM 3308 C C . LEU A 1 427 ? -18.353 -5.255 18.280 1.00 55.16 427 LEU A C 1
ATOM 3310 O O . LEU A 1 427 ? -18.854 -5.463 19.402 1.00 55.16 427 LEU A O 1
#

Organism: NCBI:txid994334